Protein AF-A0A7W9W3Q7-F1 (afdb_monomer)

Nearest PDB structures (foldseek):
  8to0-assembly1_Gd  TM=1.959E-01  e=1.442E+00  Mus musculus

Mean predicted aligned error: 6.06 Å

Solvent-accessible surface area (backbone atoms only — not comparable to full-atom values): 21465 Å² total; per-residue (Å²): 128,60,68,38,41,36,41,38,42,32,31,24,19,36,30,32,35,43,35,35,72,85,77,54,42,31,38,33,41,30,30,10,44,33,84,52,38,62,46,90,45,82,94,38,74,56,38,65,65,59,44,43,49,54,52,51,52,50,49,36,71,73,35,67,90,43,54,26,28,38,35,42,30,51,82,55,53,23,28,36,45,40,51,50,49,50,59,76,62,73,45,72,70,52,60,82,45,54,71,31,36,37,34,47,61,52,60,85,39,31,46,54,45,29,46,55,50,51,42,54,46,50,54,52,41,54,27,60,74,68,70,44,81,79,77,98,74,52,71,63,56,54,51,47,55,48,53,69,42,32,70,35,51,43,73,39,26,41,74,41,60,38,85,89,58,47,28,30,26,70,27,15,65,65,84,81,57,79,59,61,41,49,57,50,45,55,51,50,40,62,74,69,62,57,49,70,70,58,48,54,49,43,46,48,49,18,42,50,53,23,48,52,49,49,52,38,60,75,40,30,92,73,68,48,75,68,52,44,56,51,50,53,56,52,49,56,56,45,47,56,54,50,52,51,49,51,57,52,42,49,68,60,51,72,77,54,54,68,71,59,50,53,58,48,46,52,57,42,48,60,55,57,37,56,45,19,32,22,36,31,50,59,66,91,69,84,56,24,42,37,41,32,40,49,54,50,67,71,56,53,52,50,51,72,75,43,75,92,62,72,73,73,68,53,26,41,36,31,42,44,28,61,37,33,16,54,85,60,73,72,90,58,65,86,28,57,32,52,22,37,37,31,33,22,24,33,50,78,54,98,61,47,73,56,57,16,35,26,57,70,70,62,70,43,86,38,30,42,36,21,16,37,42,66,29,41,69,56,31,92,85,35,37,86,54,83,89,46,62,46,81,59,84,87,36,68,45,78,21,58,83,34,74,50,43,78,98

Radius of gyration: 20.48 Å; Cα contacts (8 Å, |Δi|>4): 751; chains: 1; bounding box: 57×46×57 Å

Structure (mmCIF, N/CA/C/O backbone):
data_AF-A0A7W9W3Q7-F1
#
_entry.id   AF-A0A7W9W3Q7-F1
#
loop_
_atom_site.group_PDB
_atom_site.id
_atom_site.type_symbol
_atom_site.label_atom_id
_atom_site.label_alt_id
_atom_site.label_comp_id
_atom_site.label_asym_id
_atom_site.label_entity_id
_atom_site.label_seq_id
_atom_site.pdbx_PDB_ins_code
_atom_site.Cartn_x
_atom_site.Cartn_y
_atom_site.Cartn_z
_atom_site.occupancy
_atom_site.B_iso_or_equiv
_atom_site.auth_seq_id
_atom_site.auth_comp_id
_atom_site.auth_asym_id
_atom_site.auth_atom_id
_atom_site.pdbx_PDB_model_num
ATOM 1 N N . MET A 1 1 ? -4.860 -6.325 -24.735 1.00 63.34 1 MET A N 1
ATOM 2 C CA . MET A 1 1 ? -4.601 -5.217 -23.799 1.00 63.34 1 MET A CA 1
ATOM 3 C C . MET A 1 1 ? -3.109 -4.972 -23.710 1.00 63.34 1 MET A C 1
ATOM 5 O O . MET A 1 1 ? -2.356 -5.867 -23.329 1.00 63.34 1 MET A O 1
ATOM 9 N N . LYS A 1 2 ? -2.660 -3.784 -24.110 1.00 83.56 2 LYS A N 1
ATOM 10 C CA . LYS A 1 2 ? -1.260 -3.385 -23.966 1.00 83.56 2 LYS A CA 1
ATOM 11 C C . LYS A 1 2 ? -1.092 -2.580 -22.674 1.00 83.56 2 LYS A C 1
ATOM 13 O O . LYS A 1 2 ? -1.569 -1.450 -22.589 1.00 83.56 2 LYS A O 1
ATOM 18 N N . ARG A 1 3 ? -0.378 -3.169 -21.707 1.00 89.62 3 ARG A N 1
ATOM 19 C CA . ARG A 1 3 ? -0.014 -2.536 -20.428 1.00 89.62 3 ARG A CA 1
ATOM 20 C C . ARG A 1 3 ? 1.378 -1.916 -20.468 1.00 89.62 3 ARG A C 1
ATOM 22 O O . ARG A 1 3 ? 2.334 -2.558 -20.927 1.00 89.62 3 ARG A O 1
ATOM 29 N N . GLU A 1 4 ? 1.471 -0.705 -19.931 1.00 92.75 4 GLU A N 1
ATOM 30 C CA . GLU A 1 4 ? 2.706 0.002 -19.579 1.00 92.75 4 GLU A CA 1
ATOM 31 C C . GLU A 1 4 ? 2.749 0.233 -18.070 1.00 92.75 4 GLU A C 1
ATOM 33 O O . GLU A 1 4 ? 1.714 0.449 -17.440 1.00 92.75 4 GLU A O 1
ATOM 38 N N . ILE A 1 5 ? 3.951 0.222 -17.497 1.00 96.19 5 ILE A N 1
ATOM 39 C CA . ILE A 1 5 ? 4.158 0.590 -16.095 1.00 96.19 5 ILE A CA 1
ATOM 40 C C . ILE A 1 5 ? 4.951 1.891 -16.044 1.00 96.19 5 ILE A C 1
ATOM 42 O O . ILE A 1 5 ? 5.932 2.062 -16.771 1.00 96.19 5 ILE A O 1
ATOM 46 N N . GLU A 1 6 ? 4.543 2.805 -15.174 1.00 96.56 6 GLU A N 1
ATOM 47 C CA . GLU A 1 6 ? 5.291 4.009 -14.837 1.00 96.56 6 GLU A CA 1
ATOM 48 C C . GLU A 1 6 ? 5.716 3.935 -13.374 1.00 96.56 6 GLU A C 1
ATOM 50 O O . GLU A 1 6 ? 4.878 3.851 -12.485 1.00 96.56 6 GLU A O 1
ATOM 55 N N . VAL A 1 7 ? 7.022 3.941 -13.125 1.00 97.06 7 VAL A N 1
ATOM 56 C CA . VAL A 1 7 ? 7.586 3.852 -11.772 1.00 97.06 7 VAL A CA 1
ATOM 57 C C . VAL A 1 7 ? 8.108 5.229 -11.388 1.00 97.06 7 VAL A C 1
ATOM 59 O O . VAL A 1 7 ? 9.035 5.720 -12.043 1.00 97.06 7 VAL A O 1
ATOM 62 N N . TYR A 1 8 ? 7.522 5.854 -10.367 1.00 96.06 8 TYR A N 1
ATOM 63 C CA . TYR A 1 8 ? 8.016 7.111 -9.805 1.00 96.06 8 TYR A CA 1
ATOM 64 C C . TYR A 1 8 ? 9.235 6.857 -8.917 1.00 96.06 8 TYR A C 1
ATOM 66 O O . TYR A 1 8 ? 9.376 5.800 -8.302 1.00 96.06 8 TYR A O 1
ATOM 74 N N . ASN A 1 9 ? 10.152 7.821 -8.851 1.00 91.06 9 ASN A N 1
ATOM 75 C CA . ASN A 1 9 ? 11.317 7.747 -7.980 1.00 91.06 9 ASN A CA 1
ATOM 76 C C . ASN A 1 9 ? 10.935 8.086 -6.533 1.00 91.06 9 ASN A C 1
ATOM 78 O O . ASN A 1 9 ? 11.336 9.115 -6.003 1.00 91.06 9 ASN A O 1
ATOM 82 N N . ALA A 1 10 ? 10.200 7.191 -5.884 1.00 91.06 10 ALA A N 1
ATOM 83 C CA . ALA A 1 10 ? 9.879 7.272 -4.461 1.00 91.06 10 ALA A CA 1
ATOM 84 C C . ALA A 1 10 ? 11.060 6.863 -3.547 1.00 91.06 10 ALA A C 1
ATOM 86 O O . ALA A 1 10 ? 10.904 6.733 -2.339 1.00 91.06 10 ALA A O 1
ATOM 87 N N . HIS A 1 11 ? 12.272 6.680 -4.097 1.00 88.94 11 HIS A N 1
ATOM 88 C CA . HIS A 1 11 ? 13.433 6.144 -3.377 1.00 88.94 11 HIS A CA 1
ATOM 89 C C . HIS A 1 11 ? 13.094 4.819 -2.665 1.00 88.94 11 HIS A C 1
ATOM 91 O O . HIS A 1 11 ? 12.876 3.826 -3.359 1.00 88.94 11 HIS A O 1
ATOM 97 N N . PHE A 1 12 ? 13.096 4.788 -1.328 1.00 91.88 12 PHE A N 1
ATOM 98 C CA . PHE A 1 12 ? 12.522 3.697 -0.544 1.00 91.88 12 PHE A CA 1
ATOM 99 C C . PHE A 1 12 ? 11.039 4.003 -0.309 1.00 91.88 12 PHE A C 1
ATOM 101 O O . PHE A 1 12 ? 10.724 4.910 0.462 1.00 91.88 12 PHE A O 1
ATOM 108 N N . GLY A 1 13 ? 10.166 3.282 -1.007 1.00 94.88 13 GLY A N 1
ATOM 109 C CA . GLY A 1 13 ? 8.717 3.482 -0.992 1.00 94.88 13 GLY A CA 1
ATOM 110 C C . GLY A 1 13 ? 8.090 3.256 -2.363 1.00 94.88 13 GLY A C 1
ATOM 111 O O . GLY A 1 13 ? 8.786 3.264 -3.383 1.00 94.88 13 GLY A O 1
ATOM 112 N N . ASP A 1 14 ? 6.781 3.030 -2.390 1.00 97.38 14 ASP A N 1
ATOM 113 C CA . ASP A 1 14 ? 6.037 2.669 -3.596 1.00 97.38 14 ASP A CA 1
ATOM 114 C C . ASP A 1 14 ? 5.270 3.858 -4.180 1.00 97.38 14 ASP A C 1
ATOM 116 O O . ASP A 1 14 ? 4.594 4.609 -3.482 1.00 97.38 14 ASP A O 1
ATOM 120 N N . CYS A 1 15 ? 5.370 4.017 -5.501 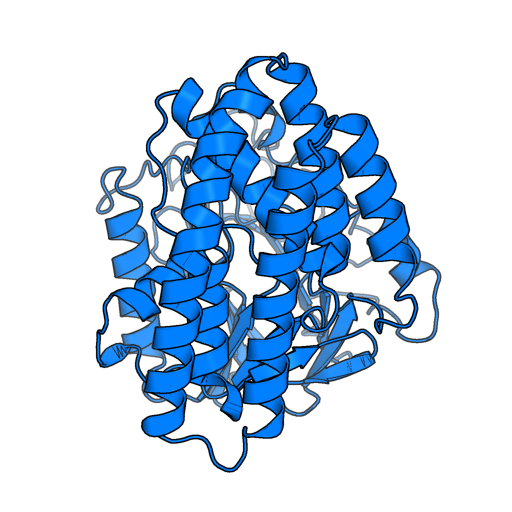1.00 98.12 15 CYS A N 1
ATOM 121 C CA . CYS A 1 15 ? 4.505 4.888 -6.289 1.00 98.12 15 CYS A CA 1
ATOM 122 C C . CYS A 1 15 ? 4.567 4.453 -7.758 1.00 98.12 15 CYS A C 1
ATOM 124 O O . CYS A 1 15 ? 5.534 4.738 -8.481 1.00 98.12 15 CYS A O 1
ATOM 126 N N . ILE A 1 16 ? 3.580 3.668 -8.187 1.00 98.62 16 ILE A N 1
ATOM 127 C CA . ILE A 1 16 ? 3.608 2.994 -9.489 1.00 98.62 16 ILE A CA 1
ATOM 128 C C . ILE A 1 16 ? 2.268 3.177 -10.189 1.00 98.62 16 ILE A C 1
ATOM 130 O O . ILE A 1 16 ? 1.233 2.860 -9.624 1.00 98.62 16 ILE A O 1
ATOM 134 N N . VAL A 1 17 ? 2.266 3.621 -11.446 1.00 98.06 17 VAL A N 1
ATOM 135 C CA . VAL A 1 17 ? 1.042 3.682 -12.254 1.00 98.06 17 VAL A CA 1
ATOM 136 C C . VAL A 1 17 ? 1.044 2.579 -13.302 1.00 98.06 17 VAL A C 1
ATOM 138 O O . VAL A 1 17 ? 1.940 2.505 -14.144 1.00 98.06 17 VAL A O 1
ATOM 141 N N . ILE A 1 18 ? 0.010 1.743 -13.284 1.00 97.25 18 ILE A N 1
ATOM 142 C CA . ILE A 1 18 ? -0.294 0.790 -14.350 1.00 97.25 18 ILE A CA 1
ATOM 143 C C . ILE A 1 18 ? -1.201 1.494 -15.358 1.00 97.25 18 ILE A C 1
ATOM 145 O O . ILE A 1 18 ? -2.277 1.979 -15.006 1.00 97.25 18 ILE A O 1
ATOM 149 N N . ARG A 1 19 ? -0.770 1.555 -16.619 1.00 93.69 19 ARG A N 1
ATOM 150 C CA . ARG A 1 19 ? -1.494 2.231 -17.699 1.00 93.69 19 ARG A CA 1
ATOM 151 C C . ARG A 1 19 ? -2.006 1.229 -18.716 1.00 93.69 19 ARG A C 1
ATOM 153 O O . ARG A 1 19 ? -1.223 0.490 -19.316 1.00 93.69 19 ARG A O 1
ATOM 160 N N . GLU A 1 20 ? -3.308 1.280 -18.964 1.00 86.06 20 GLU A N 1
ATOM 161 C CA . GLU A 1 20 ? -3.942 0.584 -20.082 1.00 86.06 20 GLU A CA 1
ATOM 162 C C . GLU A 1 20 ? -4.014 1.540 -21.275 1.00 86.06 20 GLU A C 1
ATOM 164 O O . GLU A 1 20 ? -4.787 2.501 -21.276 1.00 86.06 20 GLU A O 1
ATOM 169 N N . ILE A 1 21 ? -3.179 1.301 -22.291 1.00 80.06 21 ILE A N 1
ATOM 170 C CA . ILE A 1 21 ? -2.998 2.247 -23.407 1.00 80.06 21 ILE A CA 1
ATOM 171 C C . ILE A 1 21 ? -4.296 2.445 -24.198 1.00 80.06 21 ILE A C 1
ATOM 173 O O . ILE A 1 21 ? -4.603 3.561 -24.613 1.00 80.06 21 ILE A O 1
ATOM 177 N N . GLU A 1 22 ? -5.046 1.366 -24.407 1.00 78.62 22 GLU A N 1
ATOM 178 C CA . GLU A 1 22 ? -6.235 1.349 -25.265 1.00 78.62 22 GLU A CA 1
ATOM 179 C C . GLU A 1 22 ? -7.451 1.987 -24.576 1.00 78.62 22 GLU A C 1
ATOM 181 O O . GLU A 1 22 ? -8.213 2.712 -25.210 1.00 78.62 22 GLU A O 1
ATOM 186 N N . GLU A 1 23 ? -7.606 1.781 -23.266 1.00 76.00 23 GLU A N 1
ATOM 187 C CA . GLU A 1 23 ? -8.810 2.179 -22.523 1.00 76.00 23 GLU A CA 1
ATOM 188 C C . GLU A 1 23 ? -8.670 3.508 -21.772 1.00 76.00 23 GLU A C 1
ATOM 190 O O . GLU A 1 23 ? -9.638 3.992 -21.186 1.00 76.00 23 GLU A O 1
ATOM 195 N N . LYS A 1 24 ? -7.464 4.096 -21.749 1.00 77.62 24 LYS A N 1
ATOM 196 C CA . LYS A 1 24 ? -7.129 5.307 -20.972 1.00 77.62 24 LYS A CA 1
ATOM 197 C C . LYS A 1 24 ? -7.507 5.219 -19.480 1.00 77.62 24 LYS A C 1
ATOM 199 O O . LYS A 1 24 ? -7.632 6.248 -18.815 1.00 77.62 24 LYS A O 1
ATOM 204 N N . SER A 1 25 ? -7.657 4.006 -18.949 1.00 87.06 25 SER A N 1
ATOM 205 C CA . SER A 1 25 ? -7.811 3.733 -17.520 1.00 87.06 25 SER A CA 1
ATOM 206 C C . SER A 1 25 ? -6.446 3.493 -16.892 1.00 87.06 25 SER A C 1
ATOM 208 O O . SER A 1 25 ? -5.632 2.746 -17.444 1.00 87.06 25 SER A O 1
ATOM 210 N N . ASN A 1 26 ? -6.211 4.086 -15.733 1.00 95.19 26 ASN A N 1
ATOM 211 C CA . ASN A 1 26 ? -4.932 4.026 -15.046 1.00 95.19 26 ASN A CA 1
ATOM 212 C C . ASN A 1 26 ? -5.171 3.597 -13.599 1.00 95.19 26 ASN A C 1
ATOM 214 O O . ASN A 1 26 ? -6.172 3.983 -13.001 1.00 95.19 26 ASN A O 1
ATOM 218 N N . LEU A 1 27 ? -4.244 2.827 -13.042 1.00 97.88 27 LEU A N 1
ATOM 219 C CA . LEU A 1 27 ? -4.270 2.405 -11.646 1.00 97.88 27 LEU A CA 1
ATOM 220 C C . LEU A 1 27 ? -2.976 2.862 -10.977 1.00 97.88 27 LEU A C 1
ATOM 222 O O . LEU A 1 27 ? -1.908 2.347 -11.306 1.00 97.88 27 LEU A O 1
ATOM 226 N N . LEU A 1 28 ? -3.069 3.834 -10.072 1.00 98.50 28 LEU A N 1
ATOM 227 C CA . LEU A 1 28 ? -1.995 4.178 -9.148 1.00 98.50 28 LEU A CA 1
ATOM 228 C C . LEU A 1 28 ? -1.975 3.129 -8.034 1.00 98.50 28 LEU A C 1
ATOM 230 O O . LEU A 1 28 ? -2.975 2.939 -7.350 1.00 98.50 28 LEU A O 1
ATOM 234 N N . VAL A 1 29 ? -0.852 2.443 -7.878 1.00 98.69 29 VAL A N 1
ATOM 235 C CA . VAL A 1 29 ? -0.581 1.502 -6.796 1.00 98.69 29 VAL A CA 1
ATOM 236 C C . VAL A 1 29 ? 0.380 2.181 -5.836 1.00 98.69 29 VAL A C 1
ATOM 238 O O . VAL A 1 29 ? 1.546 2.392 -6.187 1.00 98.69 29 VAL A O 1
ATOM 241 N N . ASP A 1 30 ? -0.148 2.504 -4.657 1.00 98.50 30 ASP A N 1
ATOM 242 C CA . ASP A 1 30 ? 0.504 3.235 -3.574 1.00 98.50 30 ASP A CA 1
ATOM 243 C C . ASP A 1 30 ? 1.043 4.623 -3.964 1.00 98.50 30 ASP A C 1
ATOM 245 O O . ASP A 1 30 ? 1.236 4.980 -5.132 1.00 98.50 30 ASP A O 1
ATOM 249 N N . PHE A 1 31 ? 1.277 5.443 -2.947 1.00 97.69 31 PHE A N 1
ATOM 250 C CA . PHE A 1 31 ? 2.123 6.620 -3.043 1.00 97.69 31 PHE A CA 1
ATOM 251 C C . PHE A 1 31 ? 2.679 6.951 -1.658 1.00 97.69 31 PHE A C 1
ATOM 253 O O . PHE A 1 31 ? 2.051 7.651 -0.857 1.00 97.69 31 PHE A O 1
ATOM 260 N N . GLY A 1 32 ? 3.890 6.472 -1.391 1.00 95.19 32 GLY A N 1
ATOM 261 C CA . GLY A 1 32 ? 4.601 6.739 -0.153 1.00 95.19 32 GLY A CA 1
ATOM 262 C C . GLY A 1 32 ? 6.112 6.784 -0.332 1.00 95.19 32 GLY A C 1
ATOM 263 O O . GLY A 1 32 ? 6.679 6.291 -1.305 1.00 95.19 32 GLY A O 1
ATOM 264 N N . ILE A 1 33 ? 6.761 7.455 0.614 1.00 93.19 33 ILE A N 1
ATOM 265 C CA . ILE A 1 33 ? 8.215 7.543 0.716 1.00 93.19 33 ILE A CA 1
ATOM 266 C C . ILE A 1 33 ? 8.550 7.346 2.183 1.00 93.19 33 ILE A C 1
ATOM 268 O O . ILE A 1 33 ? 8.088 8.114 3.031 1.00 93.19 33 ILE A O 1
ATOM 272 N N . HIS A 1 34 ? 9.386 6.356 2.476 1.00 90.19 34 HIS A N 1
ATOM 273 C CA . HIS A 1 34 ? 9.833 6.073 3.830 1.00 90.19 34 HIS A CA 1
ATOM 274 C C . HIS A 1 34 ? 10.470 7.308 4.454 1.00 90.19 34 HIS A C 1
ATOM 276 O O . HIS A 1 34 ? 11.289 7.987 3.826 1.00 90.19 34 HIS A O 1
ATOM 282 N N . TYR A 1 35 ? 10.141 7.577 5.712 1.00 85.00 35 TYR A N 1
ATOM 283 C CA . TYR A 1 35 ? 10.570 8.789 6.387 1.00 85.00 35 TYR A CA 1
ATOM 284 C C . TYR A 1 35 ? 12.084 9.004 6.358 1.00 85.00 35 TYR A C 1
ATOM 286 O O . TYR A 1 35 ? 12.589 10.030 5.909 1.00 85.00 35 TYR A O 1
ATOM 294 N N . ASN A 1 36 ? 12.814 7.971 6.779 1.00 84.31 36 ASN A N 1
ATOM 295 C CA . ASN A 1 36 ? 14.272 7.978 6.849 1.00 84.31 36 ASN A CA 1
ATOM 296 C C . ASN A 1 36 ? 14.941 7.711 5.486 1.00 84.31 36 ASN A C 1
ATOM 298 O O . ASN A 1 36 ? 16.125 7.382 5.441 1.00 84.31 36 ASN A O 1
ATOM 302 N N . SER A 1 37 ? 14.206 7.792 4.374 1.00 87.38 37 SER A N 1
ATOM 303 C CA . SER A 1 37 ? 14.763 7.600 3.033 1.00 87.38 37 SER A CA 1
ATOM 304 C C . SER A 1 37 ? 15.819 8.667 2.728 1.00 87.38 37 SER A C 1
ATOM 306 O O . SER A 1 37 ? 15.586 9.870 2.844 1.00 87.38 37 SER A O 1
ATOM 308 N N . VAL A 1 38 ? 17.012 8.234 2.322 1.00 85.00 38 VAL A N 1
ATOM 309 C CA . VAL A 1 38 ? 18.114 9.131 1.965 1.00 85.00 38 VAL A CA 1
ATOM 310 C C . VAL A 1 38 ? 17.909 9.627 0.534 1.00 85.00 38 VAL A C 1
ATOM 312 O O . VAL A 1 38 ? 18.192 8.924 -0.447 1.00 85.00 38 VAL A O 1
ATOM 315 N N . ILE A 1 39 ? 17.442 10.871 0.412 1.00 82.94 39 ILE A N 1
ATOM 316 C CA . ILE A 1 39 ? 17.220 11.545 -0.872 1.00 82.94 39 ILE A CA 1
ATOM 317 C C . ILE A 1 39 ? 18.516 12.238 -1.318 1.00 82.94 39 ILE A C 1
ATOM 319 O O . ILE A 1 39 ? 18.833 13.342 -0.912 1.00 82.94 39 ILE A O 1
ATOM 323 N N . ASN A 1 40 ? 19.339 11.586 -2.132 1.00 72.94 40 ASN A N 1
ATOM 324 C CA . ASN A 1 40 ? 20.668 12.091 -2.511 1.00 72.94 40 ASN A CA 1
ATOM 325 C C . ASN A 1 40 ? 20.758 12.579 -3.971 1.00 72.94 40 ASN A C 1
ATOM 327 O O . ASN A 1 40 ? 21.792 12.383 -4.611 1.00 72.94 40 ASN A O 1
ATOM 331 N N . TYR A 1 41 ? 19.690 13.189 -4.498 1.00 68.31 41 TYR A N 1
ATOM 332 C CA . TYR A 1 41 ? 19.607 13.667 -5.884 1.00 68.31 41 TYR A CA 1
ATOM 333 C C . TYR A 1 41 ? 19.031 15.090 -5.986 1.00 68.31 41 TYR A C 1
ATOM 335 O O . TYR A 1 41 ? 18.051 15.416 -5.318 1.00 68.31 41 TYR A O 1
ATOM 343 N N . GLU A 1 42 ? 19.624 15.912 -6.854 1.00 62.78 42 GLU A N 1
ATOM 344 C CA . GLU A 1 42 ? 19.145 17.259 -7.199 1.00 62.78 42 GLU A CA 1
ATOM 345 C C . GLU A 1 42 ? 18.097 17.205 -8.321 1.00 62.78 42 GLU A C 1
ATOM 347 O O . GLU A 1 42 ? 18.268 16.418 -9.250 1.00 62.78 42 GLU A O 1
ATOM 352 N N . PRO A 1 43 ? 17.026 18.022 -8.295 1.00 65.38 43 PRO A N 1
ATOM 353 C CA . PRO A 1 43 ? 16.854 19.247 -7.501 1.00 65.38 43 PRO A CA 1
ATOM 354 C C . PRO A 1 43 ? 16.232 19.033 -6.111 1.00 65.38 43 PRO A C 1
ATOM 356 O O . PRO A 1 43 ? 15.851 19.992 -5.449 1.00 65.38 43 PRO A O 1
ATOM 359 N N . HIS A 1 44 ? 16.047 17.785 -5.674 1.00 68.31 44 HIS A N 1
ATOM 360 C CA . HIS A 1 44 ? 15.291 17.494 -4.455 1.00 68.31 44 HIS A CA 1
ATOM 361 C C . HIS A 1 44 ? 16.133 17.593 -3.175 1.00 68.31 44 HIS A C 1
ATOM 363 O O . HIS A 1 44 ? 15.587 17.395 -2.098 1.00 68.31 44 HIS A O 1
ATOM 369 N N . GLY A 1 45 ? 17.435 17.897 -3.265 1.00 58.22 45 GLY A N 1
ATOM 370 C CA . GLY A 1 45 ? 18.248 18.463 -2.180 1.00 58.22 45 GLY A CA 1
ATOM 371 C C . GLY A 1 45 ? 18.166 17.802 -0.796 1.00 58.22 45 GLY A C 1
ATOM 372 O O . GLY A 1 45 ? 18.278 18.506 0.202 1.00 58.22 45 GLY A O 1
ATOM 373 N N . LYS A 1 46 ? 17.969 16.478 -0.695 1.00 67.50 46 LYS A N 1
ATOM 374 C CA . LYS A 1 46 ? 17.706 15.750 0.575 1.00 67.50 46 LYS A CA 1
ATOM 375 C C . LYS A 1 46 ? 16.348 15.991 1.227 1.00 67.50 46 LYS A C 1
ATOM 377 O O . LYS A 1 46 ? 16.110 15.493 2.323 1.00 67.50 46 LYS A O 1
ATOM 382 N N . ASN A 1 47 ? 15.443 16.684 0.554 1.00 81.50 47 ASN A N 1
ATOM 383 C CA . ASN A 1 47 ? 14.124 16.995 1.060 1.00 81.50 47 ASN A CA 1
ATOM 384 C C . ASN A 1 47 ? 13.074 16.015 0.509 1.00 81.50 47 ASN A C 1
ATOM 386 O O . ASN A 1 47 ? 12.648 16.091 -0.647 1.00 81.50 47 ASN A O 1
ATOM 390 N N . ARG A 1 48 ? 12.647 15.095 1.380 1.00 86.94 48 ARG A N 1
ATOM 391 C CA . ARG A 1 48 ? 11.553 14.155 1.119 1.00 86.94 48 ARG A CA 1
ATOM 392 C C . ARG A 1 48 ? 10.254 14.874 0.755 1.00 86.94 48 ARG A C 1
ATOM 394 O O . ARG A 1 48 ? 9.583 14.434 -0.167 1.00 86.94 48 ARG A O 1
ATOM 401 N N . GLU A 1 49 ? 9.912 15.963 1.437 1.00 87.44 49 GLU A N 1
ATOM 402 C CA . GLU A 1 49 ? 8.672 16.709 1.191 1.00 87.44 49 GLU A CA 1
ATOM 403 C C . GLU A 1 49 ? 8.662 17.311 -0.212 1.00 87.44 49 GLU A C 1
ATOM 405 O O . GLU A 1 49 ? 7.692 17.129 -0.933 1.00 87.44 49 GLU A O 1
ATOM 410 N N . VAL A 1 50 ? 9.766 17.922 -0.656 1.00 90.12 50 VAL A N 1
ATOM 411 C CA . VAL A 1 50 ? 9.880 18.468 -2.024 1.00 90.12 50 VAL A CA 1
ATOM 412 C C . VAL A 1 50 ? 9.705 17.373 -3.078 1.00 90.12 50 VAL A C 1
ATOM 414 O O . VAL A 1 50 ? 9.041 17.584 -4.093 1.00 90.12 50 VAL A O 1
ATOM 417 N N . LEU A 1 51 ? 10.289 16.192 -2.859 1.00 91.69 51 LEU A N 1
ATOM 418 C CA . LEU A 1 51 ? 10.091 15.048 -3.750 1.00 91.69 51 LEU A CA 1
ATOM 419 C C . LEU A 1 51 ? 8.630 14.576 -3.753 1.00 91.69 51 LEU A C 1
ATOM 421 O O . LEU A 1 51 ? 8.071 14.388 -4.833 1.00 91.69 51 LEU A O 1
ATOM 425 N N . THR A 1 52 ? 8.007 14.433 -2.580 1.00 93.69 52 THR A N 1
ATOM 426 C CA . THR A 1 52 ? 6.582 14.096 -2.449 1.00 93.69 52 THR A CA 1
ATOM 427 C C . THR A 1 52 ? 5.714 15.106 -3.198 1.00 93.69 52 THR A C 1
ATOM 429 O O . THR A 1 52 ? 4.914 14.699 -4.036 1.00 93.69 52 THR A O 1
ATOM 432 N N . THR A 1 53 ? 5.921 16.409 -2.991 1.00 94.00 53 THR A N 1
ATOM 433 C CA . THR A 1 53 ? 5.199 17.478 -3.692 1.00 94.00 53 THR A CA 1
ATOM 434 C C . THR A 1 53 ? 5.336 17.339 -5.204 1.00 94.00 53 THR A C 1
ATOM 436 O O . THR A 1 53 ? 4.335 17.280 -5.907 1.00 94.00 53 THR A O 1
ATOM 439 N N . HIS A 1 54 ? 6.557 17.202 -5.727 1.00 94.56 54 HIS A N 1
ATOM 440 C CA . HIS A 1 54 ? 6.765 17.108 -7.176 1.00 94.56 54 HIS A CA 1
ATOM 441 C C . HIS A 1 54 ? 6.133 15.849 -7.791 1.00 94.56 54 HIS A C 1
ATOM 443 O O . HIS A 1 54 ? 5.608 15.915 -8.904 1.00 94.56 54 HIS A O 1
ATOM 449 N N . ILE A 1 55 ? 6.168 14.703 -7.094 1.00 96.44 55 ILE A N 1
ATOM 450 C CA . ILE A 1 55 ? 5.465 13.491 -7.544 1.00 96.44 55 ILE A CA 1
ATOM 451 C C . ILE A 1 55 ? 3.954 13.745 -7.553 1.00 96.44 55 ILE A C 1
ATOM 453 O O . ILE A 1 55 ? 3.298 13.443 -8.551 1.00 96.44 55 ILE A O 1
ATOM 457 N N . ALA A 1 56 ? 3.418 14.338 -6.484 1.00 97.44 56 ALA A N 1
ATOM 458 C CA . ALA A 1 56 ? 1.995 14.614 -6.356 1.00 97.44 56 ALA A CA 1
ATOM 459 C C . ALA A 1 56 ? 1.480 15.539 -7.465 1.00 97.44 56 ALA A C 1
ATOM 461 O O . ALA A 1 56 ? 0.497 15.225 -8.143 1.00 97.44 56 ALA A O 1
ATOM 462 N N . GLU A 1 57 ? 2.196 16.633 -7.714 1.00 96.88 57 GLU A N 1
ATOM 463 C CA . GLU A 1 57 ? 1.866 17.597 -8.758 1.00 96.88 57 GLU A CA 1
ATOM 464 C C . GLU A 1 57 ? 1.950 16.991 -10.161 1.00 96.88 57 GLU A C 1
ATOM 466 O O . GLU A 1 57 ? 1.100 17.280 -11.005 1.00 96.88 57 GLU A O 1
ATOM 471 N N . ASP A 1 58 ? 2.935 16.126 -10.434 1.00 97.19 58 ASP A N 1
ATOM 472 C CA . ASP A 1 58 ? 3.017 15.444 -11.728 1.00 97.19 58 ASP A CA 1
ATOM 473 C C . ASP A 1 58 ? 1.861 14.463 -11.941 1.00 97.19 58 ASP A C 1
ATOM 475 O O . ASP A 1 58 ? 1.290 14.441 -13.036 1.00 97.19 58 ASP A O 1
ATOM 479 N N . ILE A 1 59 ? 1.493 13.684 -10.918 1.00 97.38 59 ILE A N 1
ATOM 480 C CA . ILE A 1 59 ? 0.347 12.768 -10.985 1.00 97.38 59 ILE A CA 1
ATOM 481 C C . ILE A 1 59 ? -0.925 13.566 -11.279 1.00 97.38 59 ILE A C 1
ATOM 483 O O . ILE A 1 59 ? -1.596 13.281 -12.274 1.00 97.38 59 ILE A O 1
ATOM 487 N N . ALA A 1 60 ? -1.220 14.599 -10.484 1.00 96.44 60 ALA A N 1
ATOM 488 C CA . ALA A 1 60 ? -2.406 15.428 -10.681 1.00 96.44 60 ALA A CA 1
ATOM 489 C C . ALA A 1 60 ? -2.424 16.059 -12.079 1.00 96.44 60 ALA A C 1
ATOM 491 O O . ALA A 1 60 ? -3.399 15.923 -12.813 1.00 96.44 60 ALA A O 1
ATOM 492 N N . ARG A 1 61 ? -1.311 16.661 -12.513 1.00 95.81 61 ARG A N 1
ATOM 493 C CA . ARG A 1 61 ? -1.202 17.309 -13.827 1.00 95.81 61 ARG A CA 1
ATOM 494 C C . ARG A 1 61 ? -1.412 16.345 -14.996 1.00 95.81 61 ARG A C 1
ATOM 496 O O . ARG A 1 61 ? -1.977 16.744 -16.012 1.00 95.81 61 ARG A O 1
ATOM 503 N N . ARG A 1 62 ? -0.898 15.112 -14.921 1.00 93.38 62 ARG A N 1
ATOM 504 C CA . ARG A 1 62 ? -0.970 14.160 -16.046 1.00 93.38 62 ARG A CA 1
ATOM 505 C C . ARG A 1 62 ? -2.251 13.339 -16.065 1.00 93.38 62 ARG A C 1
ATOM 507 O O . ARG A 1 62 ? -2.636 12.888 -17.144 1.00 93.38 62 ARG A O 1
ATOM 514 N N . TYR A 1 63 ? -2.887 13.139 -14.915 1.00 93.56 63 TYR A N 1
ATOM 515 C CA . TYR A 1 63 ? -4.032 12.242 -14.790 1.00 93.56 63 TYR A CA 1
ATOM 516 C C . TYR A 1 63 ? -5.354 12.928 -14.438 1.00 93.56 63 TYR A C 1
ATOM 518 O O . TYR A 1 63 ? -6.375 12.258 -14.516 1.00 93.56 63 TYR A O 1
ATOM 526 N N . SER A 1 64 ? -5.386 14.240 -14.177 1.00 88.69 64 SER A N 1
ATOM 527 C CA . SER A 1 64 ? -6.625 15.001 -13.910 1.00 88.69 64 SER A CA 1
ATOM 528 C C . SER A 1 64 ? -7.698 14.881 -15.000 1.00 88.69 64 SER A C 1
ATOM 530 O O . SER A 1 64 ? -8.884 15.034 -14.730 1.00 88.69 64 SER A O 1
ATOM 532 N N . HIS A 1 65 ? -7.296 14.618 -16.245 1.00 85.12 65 HIS A N 1
ATOM 533 C CA . HIS A 1 65 ? -8.200 14.480 -17.393 1.00 85.12 65 HIS A CA 1
ATOM 534 C C . HIS A 1 65 ? -8.383 13.026 -17.851 1.00 85.12 65 HIS A C 1
ATOM 536 O O . HIS A 1 65 ? -8.895 12.773 -18.942 1.00 85.12 65 HIS A O 1
ATOM 542 N N . CYS A 1 66 ? -7.909 12.060 -17.064 1.00 86.31 66 CYS A N 1
ATOM 543 C CA . CYS A 1 66 ? -8.009 10.633 -17.352 1.00 86.31 66 CYS A CA 1
ATOM 544 C C . CYS A 1 66 ? -8.676 9.909 -16.183 1.00 86.31 66 CYS A C 1
ATOM 546 O O . CYS A 1 66 ? -8.700 10.396 -15.058 1.00 86.31 66 CYS A O 1
ATOM 548 N N . LYS A 1 67 ? -9.177 8.696 -16.427 1.00 89.38 67 LYS A N 1
ATOM 549 C CA . LYS A 1 67 ? -9.653 7.855 -15.332 1.00 89.38 67 LYS A CA 1
ATOM 550 C C . LYS A 1 67 ? -8.448 7.306 -14.568 1.00 89.38 67 LYS A C 1
ATOM 552 O O . LYS A 1 67 ? -7.707 6.480 -15.113 1.00 89.38 67 LYS A O 1
ATOM 557 N N . LEU A 1 68 ? -8.251 7.773 -13.339 1.00 96.19 68 LEU A N 1
ATOM 558 C CA . LEU A 1 68 ? -7.275 7.235 -12.397 1.00 96.19 68 LEU A CA 1
ATOM 559 C C . LEU A 1 68 ? -8.017 6.545 -11.249 1.00 96.19 68 LEU A C 1
ATOM 561 O O . LEU A 1 68 ? -8.908 7.124 -10.630 1.00 96.19 68 LEU A O 1
ATOM 565 N N . SER A 1 69 ? -7.676 5.291 -10.997 1.00 98.00 69 SER A N 1
ATOM 566 C CA . SER A 1 69 ? -8.037 4.561 -9.785 1.00 98.00 69 SER A CA 1
ATOM 567 C C . SER A 1 69 ? -6.817 4.502 -8.867 1.00 98.00 69 SER A C 1
ATOM 569 O O . SER A 1 69 ? -5.682 4.572 -9.340 1.00 98.00 69 SER A O 1
ATOM 571 N N . LEU A 1 70 ? -7.042 4.344 -7.570 1.00 98.62 70 LEU A N 1
ATOM 572 C CA . LEU A 1 70 ? -6.024 4.163 -6.542 1.00 98.62 70 LEU A CA 1
ATOM 573 C C . LEU A 1 70 ? -6.157 2.763 -5.942 1.00 98.62 70 LEU A C 1
ATOM 575 O O . LEU A 1 70 ? -7.267 2.330 -5.654 1.00 98.62 70 LEU A O 1
ATOM 579 N N . LEU A 1 71 ? -5.047 2.072 -5.718 1.00 98.75 71 LEU A N 1
ATOM 580 C CA . LEU A 1 71 ? -4.965 0.881 -4.882 1.00 98.75 71 LEU A CA 1
ATOM 581 C C . LEU A 1 71 ? -3.928 1.127 -3.793 1.00 98.75 71 LEU A C 1
ATOM 583 O O . LEU A 1 71 ? -2.792 1.483 -4.100 1.00 98.75 71 LEU A O 1
ATOM 587 N N . ILE A 1 72 ? -4.335 0.917 -2.546 1.00 98.25 72 ILE A N 1
ATOM 588 C CA . ILE A 1 72 ? -3.477 0.997 -1.365 1.00 98.25 72 ILE A CA 1
ATOM 589 C C . ILE A 1 72 ? -3.188 -0.431 -0.919 1.00 98.25 72 ILE A C 1
ATOM 591 O O . ILE A 1 72 ? -4.109 -1.153 -0.531 1.00 98.25 72 ILE A O 1
ATOM 595 N N . THR A 1 73 ? -1.931 -0.862 -0.999 1.00 96.81 73 THR A N 1
ATOM 596 C CA . THR A 1 73 ? -1.564 -2.245 -0.683 1.00 96.81 73 THR A CA 1
ATOM 597 C C . THR A 1 73 ? -1.639 -2.518 0.811 1.00 96.81 73 THR A C 1
ATOM 599 O O . THR A 1 73 ? -2.134 -3.572 1.197 1.00 96.81 73 THR A O 1
ATOM 602 N N . HIS A 1 74 ? -1.167 -1.582 1.634 1.00 91.94 74 HIS A N 1
ATOM 603 C CA . HIS A 1 74 ? -1.264 -1.563 3.094 1.00 91.94 74 HIS A CA 1
ATOM 604 C C . HIS A 1 74 ? -0.895 -0.161 3.615 1.00 91.94 74 HIS A C 1
ATOM 606 O O . HIS A 1 74 ? -0.623 0.744 2.830 1.00 91.94 74 HIS A O 1
ATOM 612 N N . PHE A 1 75 ? -0.923 0.048 4.933 1.00 88.38 75 PHE A N 1
ATOM 613 C CA . PHE A 1 75 ? -0.869 1.387 5.537 1.00 88.38 75 PHE A CA 1
ATOM 614 C C . PHE A 1 75 ? 0.518 1.819 6.047 1.00 88.38 75 PHE A C 1
ATOM 616 O O . PHE A 1 75 ? 0.608 2.849 6.723 1.00 88.38 75 PHE A O 1
ATOM 623 N N . HIS A 1 76 ? 1.594 1.075 5.767 1.00 89.50 76 HIS A N 1
ATOM 624 C CA . HIS A 1 76 ? 2.932 1.548 6.127 1.00 89.50 76 HIS A CA 1
ATOM 625 C C . HIS A 1 76 ? 3.247 2.868 5.413 1.00 89.50 76 HIS A C 1
ATOM 627 O O . HIS A 1 76 ? 2.763 3.154 4.314 1.00 89.50 76 HIS A O 1
ATOM 633 N N . GLU A 1 77 ? 4.031 3.717 6.073 1.00 89.25 77 GLU A N 1
ATOM 634 C CA . GLU A 1 77 ? 4.253 5.099 5.647 1.00 89.25 77 GLU A CA 1
ATOM 635 C C . GLU A 1 77 ? 4.786 5.200 4.210 1.00 89.25 77 GLU A C 1
ATOM 637 O O . GLU A 1 77 ? 4.358 6.047 3.427 1.00 89.25 77 GLU A O 1
ATOM 642 N N . ASP A 1 78 ? 5.693 4.307 3.847 1.00 92.19 78 ASP A N 1
ATOM 643 C CA . ASP A 1 78 ? 6.316 4.184 2.537 1.00 92.19 78 ASP A CA 1
ATOM 644 C C . ASP A 1 78 ? 5.370 3.726 1.417 1.00 92.19 78 ASP A C 1
ATOM 646 O O . ASP A 1 78 ? 5.765 3.725 0.252 1.00 92.19 78 ASP A O 1
ATOM 650 N N . HIS A 1 79 ? 4.098 3.485 1.741 1.00 94.94 79 HIS A N 1
ATOM 651 C CA . HIS A 1 79 ? 3.015 3.215 0.794 1.00 94.94 79 HIS A CA 1
ATOM 652 C C . HIS A 1 79 ? 1.943 4.313 0.761 1.00 94.94 79 HIS A C 1
ATOM 654 O O . HIS A 1 79 ? 1.310 4.509 -0.276 1.00 94.94 79 HIS A O 1
ATOM 660 N N . VAL A 1 80 ? 1.735 5.059 1.855 1.00 94.81 80 VAL A N 1
ATOM 661 C CA . VAL A 1 80 ? 0.587 5.989 1.973 1.00 94.81 80 VAL A CA 1
ATOM 662 C C . VAL A 1 80 ? 0.945 7.444 2.252 1.00 94.81 80 VAL A C 1
ATOM 664 O O . VAL A 1 80 ? 0.079 8.315 2.175 1.00 94.81 80 VAL A O 1
ATOM 667 N N . SER A 1 81 ? 2.197 7.765 2.579 1.00 94.00 81 SER A N 1
ATOM 668 C CA . SER A 1 81 ? 2.538 9.112 3.045 1.00 94.00 81 SER A CA 1
ATOM 669 C C . SER A 1 81 ? 2.290 10.221 2.027 1.00 94.00 81 SER A C 1
ATOM 671 O O . SER A 1 81 ? 1.989 11.347 2.418 1.00 94.00 81 SER A O 1
ATOM 673 N N . GLY A 1 82 ? 2.450 9.926 0.737 1.00 95.38 82 GLY A N 1
ATOM 674 C CA . GLY A 1 82 ? 2.184 10.861 -0.349 1.00 95.38 82 GLY A CA 1
ATOM 675 C C . GLY A 1 82 ? 0.688 11.074 -0.580 1.00 95.38 82 GLY A C 1
ATOM 676 O O . GLY A 1 82 ? 0.278 12.189 -0.889 1.00 95.38 82 GLY A O 1
ATOM 677 N N . LEU A 1 83 ? -0.134 10.046 -0.345 1.00 95.19 83 LEU A N 1
ATOM 678 C CA . LEU A 1 83 ? -1.596 10.169 -0.354 1.00 95.19 83 LEU A CA 1
ATOM 679 C C . LEU A 1 83 ? -2.081 11.062 0.789 1.00 95.19 83 LEU A C 1
ATOM 681 O O . LEU A 1 83 ? -2.880 11.965 0.566 1.00 95.19 83 LEU A O 1
ATOM 685 N N . ILE A 1 84 ? -1.548 10.856 1.999 1.00 94.31 84 ILE A N 1
ATOM 686 C CA . ILE A 1 84 ? -1.876 11.699 3.157 1.00 94.31 84 ILE A CA 1
ATOM 687 C C . ILE A 1 84 ? -1.435 13.146 2.906 1.00 94.31 84 ILE A C 1
ATOM 689 O O . ILE A 1 84 ? -2.174 14.066 3.238 1.00 94.31 84 ILE A O 1
ATOM 693 N N . TYR A 1 85 ? -0.276 13.356 2.270 1.00 94.19 85 TYR A N 1
ATOM 694 C CA . TYR A 1 85 ? 0.154 14.687 1.839 1.00 94.19 85 TYR A CA 1
ATOM 695 C C . TYR A 1 85 ? -0.852 15.335 0.876 1.00 94.19 85 TYR A C 1
ATOM 697 O O . TYR A 1 85 ? -1.263 16.465 1.117 1.00 94.19 85 TYR A O 1
ATOM 705 N N . MET A 1 86 ? -1.273 14.625 -0.180 1.00 95.00 86 MET A N 1
ATOM 706 C CA . MET A 1 86 ? -2.272 15.134 -1.131 1.00 95.00 86 MET A CA 1
ATOM 707 C C . MET A 1 86 ? -3.589 15.497 -0.436 1.00 95.00 86 MET A C 1
ATOM 709 O O . MET A 1 86 ? -4.187 16.520 -0.747 1.00 95.00 86 MET A O 1
ATOM 713 N N . TYR A 1 87 ? -4.040 14.663 0.502 1.00 93.50 87 TYR A N 1
ATOM 714 C CA . TYR A 1 87 ? -5.274 14.900 1.246 1.00 93.50 87 TYR A CA 1
ATOM 715 C C . TYR A 1 87 ? -5.158 16.131 2.156 1.00 93.50 87 TYR A C 1
ATOM 717 O O . TYR A 1 87 ? -5.949 17.064 2.044 1.00 93.50 87 TYR A O 1
ATOM 725 N N . LYS A 1 88 ? -4.123 16.178 3.003 1.00 92.12 88 LYS A N 1
ATOM 726 C CA . LYS A 1 88 ? -3.916 17.255 3.984 1.00 92.12 88 LYS A CA 1
ATOM 727 C C . LYS A 1 88 ? -3.507 18.593 3.377 1.00 92.12 88 LYS A C 1
ATOM 729 O O . LYS A 1 88 ? -3.565 19.601 4.071 1.00 92.12 88 LYS A O 1
ATOM 734 N N . SER A 1 89 ? -3.054 18.630 2.124 1.00 92.62 89 SER A N 1
ATOM 735 C CA . SER A 1 89 ? -2.702 19.901 1.489 1.00 92.62 89 SER A CA 1
ATOM 736 C C . SER A 1 89 ? -3.925 20.744 1.119 1.00 92.62 89 SER A C 1
ATOM 738 O O . SER A 1 89 ? -3.734 21.891 0.722 1.00 92.62 89 SER A O 1
ATOM 740 N N . GLU A 1 90 ? -5.139 20.171 1.166 1.00 88.69 90 GLU A N 1
ATOM 741 C CA . GLU A 1 90 ? -6.404 20.812 0.760 1.00 88.69 90 GLU A CA 1
ATOM 742 C C . GLU A 1 90 ? -6.342 21.439 -0.647 1.00 88.69 90 GLU A C 1
ATOM 744 O O . GLU A 1 90 ? -7.062 22.379 -0.996 1.00 88.69 90 GLU A O 1
ATOM 749 N N . ASP A 1 91 ? -5.449 20.917 -1.489 1.00 94.44 91 ASP A N 1
ATOM 750 C CA . ASP A 1 91 ? -5.235 21.449 -2.822 1.00 94.44 91 ASP A CA 1
ATOM 751 C C . ASP A 1 91 ? -6.286 20.856 -3.757 1.00 94.44 91 ASP A C 1
ATOM 753 O O . ASP A 1 91 ? -6.349 19.644 -3.978 1.00 94.44 91 ASP A O 1
ATOM 757 N N . LYS A 1 92 ? -7.092 21.735 -4.357 1.00 93.06 92 LYS A N 1
ATOM 758 C CA . LYS A 1 92 ? -8.181 21.369 -5.273 1.00 93.06 92 LYS A CA 1
ATOM 759 C C . LYS A 1 92 ? -7.728 20.518 -6.459 1.00 93.06 92 LYS A C 1
ATOM 761 O O . LYS A 1 92 ? -8.550 19.848 -7.073 1.00 93.06 92 LYS A O 1
ATOM 766 N N . ARG A 1 93 ? -6.434 20.521 -6.801 1.00 94.06 93 ARG A N 1
ATOM 767 C CA . ARG A 1 93 ? -5.868 19.651 -7.846 1.00 94.06 93 ARG A CA 1
ATOM 768 C C . ARG A 1 93 ? -5.971 18.162 -7.505 1.00 94.06 93 ARG A C 1
ATOM 770 O O . ARG A 1 93 ? -5.943 17.344 -8.423 1.00 94.06 93 ARG A O 1
ATOM 777 N N . TYR A 1 94 ? -6.048 17.813 -6.223 1.00 94.38 94 TYR A N 1
ATOM 778 C CA . TYR A 1 94 ? -6.148 16.430 -5.752 1.00 94.38 94 TYR A CA 1
ATOM 779 C C . TYR A 1 94 ? -7.593 16.012 -5.452 1.00 94.38 94 TYR A C 1
ATOM 781 O O . TYR A 1 94 ? -7.879 14.818 -5.344 1.00 94.38 94 TYR A O 1
ATOM 789 N N . GLU A 1 95 ? -8.509 16.977 -5.361 1.00 89.38 95 GLU A N 1
ATOM 790 C CA . GLU A 1 95 ? -9.930 16.728 -5.147 1.00 89.38 95 GLU A CA 1
ATOM 791 C C . GLU A 1 95 ? -10.496 15.868 -6.287 1.00 89.38 95 GLU A C 1
ATOM 793 O O . GLU A 1 95 ? -10.313 16.173 -7.466 1.00 89.38 95 GLU A O 1
ATOM 798 N N . ASN A 1 96 ? -11.173 14.769 -5.944 1.00 86.94 96 ASN A N 1
ATOM 799 C CA . ASN A 1 96 ? -11.763 13.828 -6.906 1.00 86.94 96 ASN A CA 1
ATOM 800 C C . ASN A 1 96 ? -10.776 13.239 -7.938 1.00 86.94 96 ASN A C 1
ATOM 802 O O . ASN A 1 96 ? -11.196 12.726 -8.977 1.00 86.94 96 ASN A O 1
ATOM 806 N N . LEU A 1 97 ? -9.466 13.267 -7.657 1.00 94.81 97 LEU A N 1
ATOM 807 C CA . LEU A 1 97 ? -8.442 12.714 -8.550 1.00 94.81 97 LEU A CA 1
ATOM 808 C C . LEU A 1 97 ? -8.618 11.202 -8.772 1.00 94.81 97 LEU A C 1
ATOM 810 O O . LEU A 1 97 ? -8.282 10.684 -9.839 1.00 94.81 97 LEU A O 1
ATOM 814 N N . PHE A 1 98 ? -9.151 10.490 -7.776 1.00 96.25 98 PHE A N 1
ATOM 815 C CA . PHE A 1 98 ? -9.345 9.044 -7.817 1.00 96.25 98 PHE A CA 1
ATOM 816 C C . PHE A 1 98 ? -10.815 8.680 -8.020 1.00 96.25 98 PHE A C 1
ATOM 818 O O . PHE A 1 98 ? -11.657 8.900 -7.156 1.00 96.25 98 PHE A O 1
ATOM 825 N N . SER A 1 99 ? -11.107 8.048 -9.155 1.00 94.56 99 SER A N 1
ATOM 826 C CA . SER A 1 99 ? -12.452 7.566 -9.499 1.00 94.56 99 SER A CA 1
ATOM 827 C C . SER A 1 99 ? -12.880 6.317 -8.723 1.00 94.56 99 SER A C 1
ATOM 829 O O . SER A 1 99 ? -14.070 6.066 -8.567 1.00 94.56 99 SER A O 1
ATOM 831 N N . LYS A 1 100 ? -11.911 5.512 -8.279 1.00 97.31 100 LYS A N 1
ATOM 832 C CA . LYS A 1 100 ? -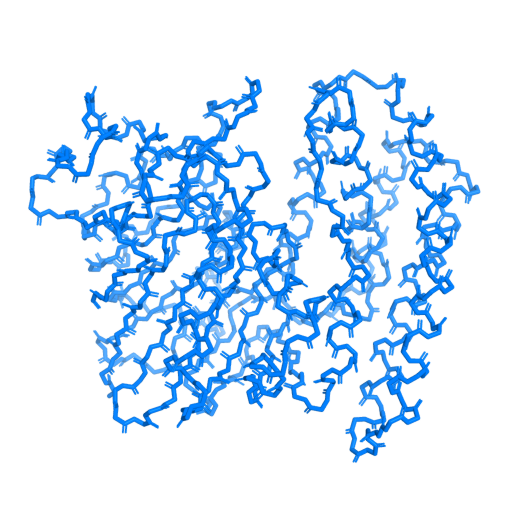12.089 4.329 -7.433 1.00 97.31 100 LYS A CA 1
ATOM 833 C C . LYS A 1 100 ? -10.883 4.212 -6.513 1.00 97.31 100 LYS A C 1
ATOM 835 O O . LYS A 1 100 ? -9.765 4.482 -6.951 1.00 97.31 100 LYS A O 1
ATOM 840 N N . ILE A 1 101 ? -11.103 3.788 -5.277 1.00 98.06 101 ILE A N 1
ATOM 841 C CA . ILE A 1 101 ? -10.074 3.564 -4.263 1.00 98.06 101 ILE A CA 1
ATOM 842 C C . ILE A 1 101 ? -10.222 2.127 -3.770 1.00 98.06 101 ILE A C 1
ATOM 844 O O . ILE A 1 101 ? -11.256 1.755 -3.227 1.00 98.06 101 ILE A O 1
ATOM 848 N N . TYR A 1 102 ? -9.200 1.309 -3.972 1.00 98.44 102 TYR A N 1
ATOM 849 C CA . TYR A 1 102 ? -9.171 -0.086 -3.557 1.00 98.44 102 TYR A CA 1
ATOM 850 C C . TYR A 1 102 ? -8.282 -0.254 -2.331 1.00 98.44 102 TYR A C 1
ATOM 852 O O . TYR A 1 102 ? -7.151 0.234 -2.315 1.00 98.44 102 TYR A O 1
ATOM 860 N N . ILE A 1 103 ? -8.775 -0.964 -1.320 1.00 96.94 103 ILE A N 1
ATOM 861 C CA . ILE A 1 103 ? -8.026 -1.248 -0.094 1.00 96.94 103 ILE A CA 1
ATOM 862 C C . ILE A 1 103 ? -8.462 -2.584 0.510 1.00 96.94 103 ILE A C 1
ATOM 864 O O . ILE A 1 103 ? -9.554 -3.065 0.227 1.00 96.94 103 ILE A O 1
ATOM 868 N N . ALA A 1 104 ? -7.623 -3.200 1.337 1.00 94.50 104 ALA A N 1
ATOM 869 C CA . ALA A 1 104 ? -7.928 -4.472 1.973 1.00 94.50 104 ALA A CA 1
ATOM 870 C C . ALA A 1 104 ? -9.195 -4.410 2.840 1.00 94.50 104 ALA A C 1
ATOM 872 O O . ALA A 1 104 ? -9.450 -3.426 3.541 1.00 94.50 104 ALA A O 1
ATOM 873 N N . ASN A 1 105 ? -9.973 -5.490 2.825 1.00 90.44 105 ASN A N 1
ATOM 874 C CA . ASN A 1 105 ? -11.128 -5.656 3.700 1.00 90.44 105 ASN A CA 1
ATOM 875 C C . ASN A 1 105 ? -10.692 -6.072 5.118 1.00 90.44 105 ASN A C 1
ATOM 877 O O . ASN A 1 105 ? -10.644 -7.259 5.428 1.00 90.44 105 ASN A O 1
ATOM 881 N N . MET A 1 106 ? -10.339 -5.096 5.959 1.00 88.75 106 MET A N 1
ATOM 882 C CA . MET A 1 106 ? -9.932 -5.324 7.361 1.00 88.75 106 MET A CA 1
ATOM 883 C C . MET A 1 106 ? -10.684 -4.450 8.379 1.00 88.75 106 MET A C 1
ATOM 885 O O . MET A 1 106 ? -10.453 -4.528 9.584 1.00 88.75 106 MET A O 1
ATOM 889 N N . TRP A 1 107 ? -11.578 -3.585 7.896 1.00 89.44 107 TRP A N 1
ATOM 890 C CA . TRP A 1 107 ? -12.186 -2.481 8.655 1.00 89.44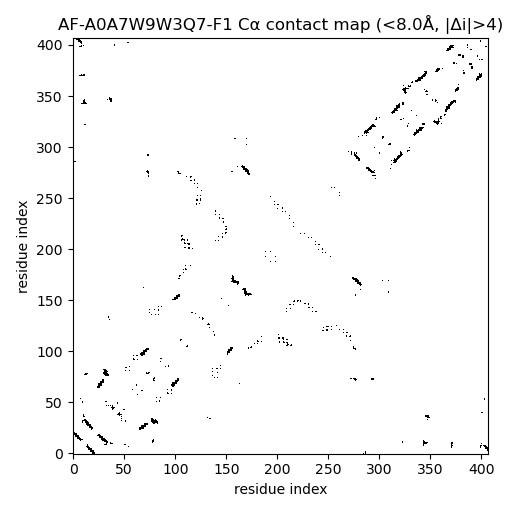 107 TRP A CA 1
ATOM 891 C C . TRP A 1 107 ? -13.299 -2.907 9.617 1.00 89.44 107 TRP A C 1
ATOM 893 O O . TRP A 1 107 ? -13.906 -2.075 10.281 1.00 89.44 107 TRP A O 1
ATOM 903 N N . ASN A 1 108 ? -13.564 -4.206 9.699 1.00 87.75 108 ASN A N 1
ATOM 904 C CA . ASN A 1 108 ? -14.466 -4.842 10.654 1.00 87.75 108 ASN A CA 1
ATOM 905 C C . ASN A 1 108 ? -13.703 -5.598 11.764 1.00 87.75 108 ASN A C 1
ATOM 907 O O . ASN A 1 108 ? -14.341 -6.193 12.637 1.00 87.75 108 ASN A O 1
ATOM 911 N N . ASN A 1 109 ? -12.364 -5.581 11.747 1.00 90.31 109 ASN A N 1
ATOM 912 C CA . ASN A 1 109 ? -11.518 -6.288 12.700 1.00 90.31 109 ASN A CA 1
ATOM 913 C C . ASN A 1 109 ? -10.794 -5.302 13.640 1.00 90.31 109 ASN A C 1
ATOM 915 O O . ASN A 1 109 ? -9.693 -4.830 13.335 1.00 90.31 109 ASN A O 1
ATOM 919 N N . PRO A 1 110 ? -11.355 -5.005 14.829 1.00 93.12 110 PRO A N 1
ATOM 920 C CA . PRO A 1 110 ? -10.753 -4.044 15.751 1.00 93.12 110 PRO A CA 1
ATOM 921 C C . PRO A 1 110 ? -9.398 -4.504 16.298 1.00 93.12 110 PRO A C 1
ATOM 923 O O . PRO A 1 110 ? -8.593 -3.664 16.688 1.00 93.12 110 PRO A O 1
ATOM 926 N N . PHE A 1 111 ? -9.110 -5.807 16.324 1.00 91.81 111 PHE A N 1
ATOM 927 C CA . PHE A 1 111 ? -7.801 -6.299 16.756 1.00 91.81 111 PHE A CA 1
ATOM 928 C C . PHE A 1 111 ? -6.731 -6.052 15.698 1.00 91.81 111 PHE A C 1
ATOM 930 O O . PHE A 1 111 ? -5.599 -5.731 16.050 1.00 91.81 111 PHE A O 1
ATOM 937 N N . ALA A 1 112 ? -7.093 -6.121 14.414 1.00 89.56 112 ALA A N 1
ATOM 938 C CA . ALA A 1 112 ? -6.186 -5.733 13.347 1.00 89.56 112 ALA A CA 1
ATOM 939 C C . ALA A 1 112 ? -5.829 -4.248 13.424 1.00 89.56 112 ALA A C 1
ATOM 941 O O . ALA A 1 112 ? -4.652 -3.901 13.460 1.00 89.56 112 ALA A O 1
ATOM 942 N N . ILE A 1 113 ? -6.836 -3.387 13.587 1.00 93.06 113 ILE A N 1
ATOM 943 C CA . ILE A 1 113 ? -6.632 -1.945 13.763 1.00 93.06 113 ILE A CA 1
ATOM 944 C C . ILE A 1 113 ? -5.809 -1.634 15.029 1.00 93.06 113 ILE A C 1
ATOM 946 O O . ILE A 1 113 ? -4.910 -0.792 14.993 1.00 93.06 113 ILE A O 1
ATOM 950 N N . ALA A 1 114 ? -6.047 -2.345 16.137 1.00 94.06 114 ALA A N 1
ATOM 951 C CA . ALA A 1 114 ? -5.278 -2.179 17.373 1.00 94.06 114 ALA A CA 1
ATOM 952 C C . ALA A 1 114 ? -3.792 -2.496 17.182 1.00 94.06 114 ALA A C 1
ATOM 954 O O . ALA A 1 114 ? -2.929 -1.787 17.702 1.00 94.06 114 ALA A O 1
ATOM 955 N N . MET A 1 115 ? -3.492 -3.545 16.420 1.00 90.62 115 MET A N 1
ATOM 956 C CA . MET A 1 115 ? -2.130 -3.941 16.077 1.00 90.62 115 MET A CA 1
ATOM 957 C C . MET A 1 115 ? -1.441 -2.908 15.184 1.00 90.62 115 MET A C 1
ATOM 959 O O . MET A 1 115 ? -0.288 -2.560 15.435 1.00 90.62 115 MET A O 1
ATOM 963 N N . SER A 1 116 ? -2.159 -2.355 14.205 1.00 90.31 116 SER A N 1
ATOM 964 C CA . SER A 1 116 ? -1.682 -1.255 13.360 1.00 90.31 116 SER A CA 1
ATOM 965 C C . SER A 1 116 ? -1.344 -0.001 14.174 1.00 90.31 116 SER A C 1
ATOM 967 O O . SER A 1 116 ? -0.283 0.598 13.996 1.00 90.31 116 SER A O 1
ATOM 969 N N . PHE A 1 117 ? -2.196 0.374 15.135 1.00 93.06 117 PHE A N 1
ATOM 970 C CA . PHE A 1 117 ? -1.888 1.469 16.057 1.00 93.06 117 PHE A CA 1
ATOM 971 C C . PHE A 1 117 ? -0.687 1.154 16.948 1.00 93.06 117 PHE A C 1
ATOM 973 O O . PHE A 1 117 ? 0.164 2.020 17.138 1.00 93.06 117 PHE A O 1
ATOM 980 N N . LEU A 1 118 ? -0.597 -0.062 17.494 1.00 91.88 118 LEU A N 1
ATOM 981 C CA . LEU A 1 118 ? 0.513 -0.452 18.359 1.00 91.88 118 LEU A CA 1
ATOM 982 C C . LEU A 1 118 ? 1.858 -0.374 17.625 1.00 91.88 118 LEU A C 1
ATOM 984 O O . LEU A 1 118 ? 2.815 0.158 18.186 1.00 91.88 118 LEU A O 1
ATOM 988 N N . GLU A 1 119 ? 1.915 -0.822 16.371 1.00 89.00 119 GLU A N 1
ATOM 989 C CA . GLU A 1 119 ? 3.093 -0.666 15.514 1.00 89.00 119 GLU A CA 1
ATOM 990 C C . GLU A 1 119 ? 3.479 0.813 15.351 1.00 89.00 119 GLU A C 1
ATOM 992 O O . GLU A 1 119 ? 4.608 1.194 15.669 1.00 89.00 119 GLU A O 1
ATOM 997 N N . GLN A 1 120 ? 2.528 1.678 14.975 1.00 88.56 120 GLN A N 1
ATOM 998 C CA . GLN A 1 120 ? 2.773 3.121 14.848 1.00 88.56 120 GLN A CA 1
ATOM 999 C C . GLN A 1 120 ? 3.265 3.760 16.158 1.00 88.56 120 GLN A C 1
ATOM 1001 O O . GLN A 1 120 ? 4.096 4.672 16.135 1.00 88.56 120 GLN A O 1
ATOM 1006 N N . LEU A 1 121 ? 2.766 3.305 17.312 1.00 89.75 121 LEU A N 1
ATOM 1007 C CA . LEU A 1 121 ? 3.196 3.793 18.625 1.00 89.75 121 LEU A CA 1
ATOM 1008 C C . LEU A 1 121 ? 4.645 3.401 18.938 1.00 89.75 121 LEU A C 1
ATOM 1010 O O . LEU A 1 121 ? 5.372 4.215 19.512 1.00 89.75 121 LEU A O 1
ATOM 1014 N N . ILE A 1 122 ? 5.071 2.190 18.568 1.00 86.75 122 ILE A N 1
ATOM 1015 C CA . ILE A 1 122 ? 6.453 1.732 18.775 1.00 86.75 122 ILE A CA 1
ATOM 1016 C C . ILE A 1 122 ? 7.399 2.458 17.820 1.00 86.75 122 ILE A C 1
ATOM 1018 O O . ILE A 1 122 ? 8.403 3.004 18.274 1.00 86.75 122 ILE A O 1
ATOM 1022 N N . LEU A 1 123 ? 7.048 2.562 16.535 1.00 81.62 123 LEU A N 1
ATOM 1023 C CA . LEU A 1 123 ? 7.833 3.322 15.557 1.00 81.62 123 LEU A CA 1
ATOM 1024 C C . LEU A 1 123 ? 7.995 4.784 15.995 1.00 81.62 123 LEU A C 1
ATOM 1026 O O . LEU A 1 123 ? 9.091 5.344 15.949 1.00 81.62 123 LEU A O 1
ATOM 1030 N N . SER A 1 124 ? 6.932 5.397 16.531 1.00 81.31 124 SER A N 1
ATOM 1031 C CA . SER A 1 124 ? 7.026 6.740 17.110 1.00 81.31 124 SER A CA 1
ATOM 1032 C C . SER A 1 124 ? 7.980 6.812 18.306 1.00 81.31 124 SER A C 1
ATOM 1034 O O . SER A 1 124 ? 8.574 7.871 18.526 1.00 81.31 124 SER A O 1
ATOM 1036 N N . HIS A 1 125 ? 8.083 5.759 19.117 1.00 82.12 125 HIS A N 1
ATOM 1037 C CA . HIS A 1 125 ? 9.007 5.713 20.247 1.00 82.12 125 HIS A CA 1
ATOM 1038 C C . HIS A 1 125 ? 10.460 5.596 19.772 1.00 82.12 125 HIS A C 1
ATOM 1040 O O . HIS A 1 125 ? 11.308 6.360 20.236 1.00 82.12 125 HIS A O 1
ATOM 1046 N N . GLU A 1 126 ? 10.736 4.714 18.808 1.00 75.56 126 GLU A N 1
ATOM 1047 C CA . GLU A 1 126 ? 12.072 4.547 18.225 1.00 75.56 126 GLU A CA 1
ATOM 1048 C C . GLU A 1 126 ? 12.567 5.833 17.549 1.00 75.56 126 GLU A C 1
ATOM 1050 O O . GLU A 1 126 ? 13.701 6.249 17.791 1.00 75.56 126 GLU A O 1
ATOM 1055 N N . CYS A 1 127 ? 11.712 6.532 16.790 1.00 72.25 127 CYS A N 1
ATOM 1056 C CA . CYS A 1 127 ? 12.078 7.821 16.192 1.00 72.25 127 CYS A CA 1
ATOM 1057 C C . CYS A 1 127 ? 12.425 8.875 17.255 1.00 72.25 127 CYS A C 1
ATOM 1059 O O . CYS A 1 127 ? 13.456 9.542 17.142 1.00 72.25 127 CYS A O 1
ATOM 1061 N N . LYS A 1 128 ? 11.621 8.983 18.328 1.00 72.50 128 LYS A N 1
ATOM 1062 C CA . LYS A 1 128 ? 11.891 9.909 19.446 1.00 72.50 128 LYS A CA 1
ATOM 1063 C C . LYS A 1 128 ? 13.234 9.609 20.121 1.00 72.50 128 LYS A C 1
ATOM 1065 O O . LYS A 1 128 ? 14.016 10.535 20.336 1.00 72.50 128 LYS A O 1
ATOM 1070 N N . ASN A 1 129 ? 13.524 8.342 20.420 1.00 66.94 129 ASN A N 1
ATOM 1071 C CA . ASN A 1 129 ? 14.788 7.946 21.055 1.00 66.94 129 ASN A CA 1
ATOM 1072 C C . ASN A 1 129 ? 15.993 8.167 20.131 1.00 66.94 129 ASN A C 1
ATOM 1074 O O . ASN A 1 129 ? 17.030 8.660 20.574 1.00 66.94 129 ASN A O 1
ATOM 1078 N N . GLY A 1 130 ? 15.840 7.869 18.839 1.00 57.09 130 GLY A N 1
ATOM 1079 C CA . GLY A 1 130 ? 16.874 8.075 17.827 1.00 57.09 130 GLY A CA 1
ATOM 1080 C C . GLY A 1 130 ? 17.117 9.540 17.457 1.00 57.09 130 GLY A C 1
ATOM 1081 O O . GLY A 1 130 ? 17.991 9.807 16.633 1.00 57.09 130 GLY A O 1
ATOM 1082 N N . LYS A 1 131 ? 16.348 10.489 18.022 1.00 58.75 131 LYS A N 1
ATOM 1083 C CA . LYS A 1 131 ? 16.275 11.897 17.576 1.00 58.75 131 LYS A CA 1
ATOM 1084 C C . LYS A 1 131 ? 16.051 12.018 16.065 1.00 58.75 131 LYS A C 1
ATOM 1086 O O . LYS A 1 131 ? 16.478 12.989 15.440 1.00 58.75 131 LYS A O 1
ATOM 1091 N N . LEU A 1 132 ? 15.414 11.008 15.482 1.00 53.78 132 LEU A N 1
ATOM 1092 C CA . LEU A 1 132 ? 15.018 11.032 14.091 1.00 53.78 132 LEU A CA 1
ATOM 1093 C C . LEU A 1 132 ? 13.759 11.891 14.018 1.00 53.78 132 LEU A C 1
ATOM 1095 O O . LEU A 1 132 ? 12.906 11.804 14.910 1.00 53.78 132 LEU A O 1
ATOM 1099 N N . PRO A 1 133 ? 13.638 12.753 13.001 1.00 51.53 133 PRO A N 1
ATOM 1100 C CA . PRO A 1 133 ? 12.420 13.523 12.858 1.00 51.53 133 PRO A CA 1
ATOM 1101 C C . PRO A 1 133 ? 11.254 12.541 12.541 1.00 51.53 133 PRO A C 1
ATOM 1103 O O . PRO A 1 133 ? 11.474 11.336 12.376 1.00 51.53 133 PRO A O 1
ATOM 1106 N N . ARG A 1 134 ? 9.992 12.978 12.583 1.00 61.09 134 ARG A N 1
ATOM 1107 C CA . ARG A 1 134 ? 8.819 12.098 12.382 1.00 61.09 134 ARG A CA 1
ATOM 1108 C C . ARG A 1 134 ? 7.936 12.634 11.254 1.00 61.09 134 ARG A C 1
ATOM 1110 O O . ARG A 1 134 ? 7.996 13.822 10.948 1.00 61.09 134 ARG A O 1
ATOM 1117 N N . THR A 1 135 ? 7.097 11.779 10.666 1.00 60.38 135 THR A N 1
ATOM 1118 C CA . THR A 1 135 ? 5.868 12.245 10.014 1.00 60.38 135 THR A CA 1
ATOM 1119 C C . THR A 1 135 ? 4.789 12.562 11.041 1.00 60.38 135 THR A C 1
ATOM 1121 O O . THR A 1 135 ? 4.603 11.827 12.014 1.00 60.38 135 THR A O 1
ATOM 1124 N N . ASP A 1 136 ? 4.010 13.601 10.761 1.00 65.06 136 ASP A N 1
ATOM 1125 C CA . ASP A 1 136 ? 2.745 13.891 11.448 1.00 65.06 136 ASP A CA 1
ATOM 1126 C C . ASP A 1 136 ? 1.580 13.041 10.900 1.00 65.06 136 ASP A C 1
ATOM 1128 O O . ASP A 1 136 ? 0.409 13.356 11.109 1.00 65.06 136 ASP A O 1
ATOM 1132 N N . ASN A 1 137 ? 1.899 11.957 10.182 1.00 76.38 137 ASN A N 1
ATOM 1133 C CA . ASN A 1 137 ? 0.930 11.064 9.568 1.00 76.38 137 ASN A CA 1
ATOM 1134 C C . ASN A 1 137 ? 0.604 9.906 10.522 1.00 76.38 137 ASN A C 1
ATOM 1136 O O . ASN A 1 137 ? 1.484 9.288 11.128 1.00 76.38 137 ASN A O 1
ATOM 1140 N N . SER A 1 138 ? -0.676 9.589 10.635 1.00 86.75 138 SER A N 1
ATOM 1141 C CA . SER A 1 138 ? -1.240 8.551 11.488 1.00 86.75 138 SER A CA 1
ATOM 1142 C C . SER A 1 138 ? -2.216 7.681 10.701 1.00 86.75 138 SER A C 1
ATOM 1144 O O . SER A 1 138 ? -2.707 8.069 9.641 1.00 86.75 138 SER A O 1
ATOM 1146 N N . LEU A 1 139 ? -2.546 6.502 11.239 1.00 91.69 139 LEU A N 1
ATOM 1147 C CA . LEU A 1 139 ? -3.608 5.667 10.671 1.00 91.69 139 LEU A CA 1
ATOM 1148 C C . LEU A 1 139 ? -4.947 6.420 10.608 1.00 91.69 139 LEU A C 1
ATOM 1150 O O . LEU A 1 139 ? -5.725 6.184 9.691 1.00 91.69 139 LEU A O 1
ATOM 1154 N N . LEU A 1 140 ? -5.197 7.350 11.537 1.00 95.06 140 LEU A N 1
ATOM 1155 C CA . LEU A 1 140 ? -6.411 8.165 11.527 1.00 95.06 140 LEU A CA 1
ATOM 1156 C C . LEU A 1 140 ? -6.502 9.053 10.284 1.00 95.06 140 LEU A C 1
ATOM 1158 O O . LEU A 1 140 ? -7.591 9.182 9.747 1.00 95.06 140 LEU A O 1
ATOM 1162 N N . ASP A 1 141 ? -5.386 9.574 9.773 1.00 94.50 141 ASP A N 1
ATOM 1163 C CA . ASP A 1 141 ? -5.398 10.393 8.552 1.00 94.50 141 ASP A CA 1
ATOM 1164 C C . ASP A 1 141 ? -5.788 9.567 7.320 1.00 94.50 141 ASP A C 1
ATOM 1166 O O . ASP A 1 141 ? -6.507 10.034 6.439 1.00 94.50 141 ASP A O 1
ATOM 1170 N N . LEU A 1 142 ? -5.343 8.307 7.268 1.00 94.25 142 LEU A N 1
ATOM 1171 C CA . LEU A 1 142 ? -5.767 7.377 6.225 1.00 94.25 142 LEU A CA 1
ATOM 1172 C C . LEU A 1 142 ? -7.250 7.009 6.379 1.00 94.25 142 LEU A C 1
ATOM 1174 O O . LEU A 1 142 ? -7.974 6.977 5.388 1.00 94.25 142 LEU A O 1
ATOM 1178 N N . VAL A 1 143 ? -7.711 6.740 7.605 1.00 96.06 143 VAL A N 1
ATOM 1179 C CA . VAL A 1 143 ? -9.127 6.443 7.888 1.00 96.06 143 VAL A CA 1
ATOM 1180 C C . VAL A 1 143 ? -10.011 7.616 7.480 1.00 96.06 143 VAL A C 1
ATOM 1182 O O . VAL A 1 143 ? -11.039 7.403 6.843 1.00 96.06 143 VAL A O 1
ATOM 1185 N N . GLU A 1 144 ? -9.601 8.838 7.805 1.00 96.31 144 GLU A N 1
ATOM 1186 C CA . GLU A 1 144 ? -10.291 10.061 7.416 1.00 96.31 144 GLU A CA 1
ATOM 1187 C C . GLU A 1 144 ? -10.381 10.177 5.892 1.00 96.31 144 GLU A C 1
ATOM 1189 O O . GLU A 1 144 ? -11.486 10.249 5.359 1.00 96.31 144 GLU A O 1
ATOM 1194 N N . PHE A 1 145 ? -9.249 10.068 5.184 1.00 95.12 145 PHE A N 1
ATOM 1195 C CA . PHE A 1 145 ? -9.212 10.076 3.719 1.00 95.12 145 PHE A CA 1
ATOM 1196 C C . PHE A 1 145 ? -10.178 9.048 3.106 1.00 95.12 145 PHE A C 1
ATOM 1198 O O . PHE A 1 145 ? -10.935 9.373 2.190 1.00 95.12 145 PHE A O 1
ATOM 1205 N N . LEU A 1 146 ? -10.186 7.812 3.616 1.00 95.50 146 LEU A N 1
ATOM 1206 C CA . LEU A 1 146 ? -11.066 6.750 3.121 1.00 95.50 146 LEU A CA 1
ATOM 1207 C C . LEU A 1 146 ? -12.541 7.042 3.409 1.00 95.50 146 LEU A C 1
ATOM 1209 O O . LEU A 1 146 ? -13.379 6.843 2.532 1.00 95.50 146 LEU A O 1
ATOM 1213 N N . CYS A 1 147 ? -12.867 7.515 4.613 1.00 95.50 147 CYS A N 1
ATOM 1214 C CA . CYS A 1 147 ? -14.244 7.803 5.012 1.00 95.50 147 CYS A CA 1
ATOM 1215 C C . CYS A 1 147 ? -14.807 9.024 4.274 1.00 95.50 147 CYS A C 1
ATOM 1217 O O . CYS A 1 147 ? -15.976 9.010 3.894 1.00 95.50 147 CYS A O 1
ATOM 1219 N N . VAL A 1 148 ? -13.979 10.040 4.006 1.00 93.56 148 VAL A N 1
ATOM 1220 C CA . VAL A 1 148 ? -14.358 11.197 3.179 1.00 93.56 148 VAL A CA 1
ATOM 1221 C C . VAL A 1 148 ? -14.616 10.800 1.724 1.00 93.56 148 VAL A C 1
ATOM 1223 O O . VAL A 1 148 ? -15.471 11.372 1.055 1.00 93.56 148 VAL A O 1
ATOM 1226 N N . ASN A 1 149 ? -13.933 9.761 1.240 1.00 93.38 149 ASN A N 1
ATOM 1227 C CA . ASN A 1 149 ? -14.062 9.263 -0.128 1.00 93.38 149 ASN A CA 1
ATOM 1228 C C . ASN A 1 149 ? -14.865 7.953 -0.227 1.00 93.38 149 ASN A C 1
ATOM 1230 O O . ASN A 1 149 ? -14.737 7.230 -1.219 1.00 93.38 149 ASN A O 1
ATOM 1234 N N . ILE A 1 150 ? -15.690 7.623 0.773 1.00 94.69 150 ILE A N 1
ATOM 1235 C CA . ILE A 1 150 ? -16.265 6.276 0.932 1.00 94.69 150 ILE A CA 1
ATOM 1236 C C . ILE A 1 150 ? -17.086 5.807 -0.276 1.00 94.69 150 ILE A C 1
ATOM 1238 O O . ILE A 1 150 ? -17.079 4.620 -0.610 1.00 94.69 150 ILE A O 1
ATOM 1242 N N . SER A 1 151 ? -17.737 6.727 -0.992 1.00 93.12 151 SER A N 1
ATOM 1243 C CA . SER A 1 151 ? -18.496 6.416 -2.209 1.00 93.12 151 SER A CA 1
ATOM 1244 C C . SER A 1 151 ? -17.630 5.743 -3.277 1.00 93.12 151 SER A C 1
ATOM 1246 O O . SER A 1 151 ? -18.108 4.839 -3.966 1.00 93.12 151 SER A O 1
ATOM 1248 N N . ASN A 1 152 ? -16.342 6.098 -3.332 1.00 94.81 152 ASN A N 1
ATOM 1249 C CA . ASN A 1 152 ? -15.354 5.571 -4.272 1.00 94.81 152 ASN A CA 1
ATOM 1250 C C . ASN A 1 152 ? -14.552 4.387 -3.704 1.00 94.81 152 ASN A C 1
ATOM 1252 O O . ASN A 1 152 ? -13.754 3.799 -4.435 1.00 94.81 152 ASN A O 1
ATOM 1256 N N . VAL A 1 153 ? -14.728 4.033 -2.426 1.00 96.12 153 VAL A N 1
ATOM 1257 C CA . VAL A 1 153 ? -13.965 2.962 -1.774 1.00 96.12 153 VAL A CA 1
ATOM 1258 C C . VAL A 1 153 ? -14.561 1.586 -2.090 1.00 96.12 153 VAL A C 1
ATOM 1260 O O . VAL A 1 153 ? -15.776 1.356 -2.056 1.00 96.12 153 VAL A O 1
ATOM 1263 N N . HIS A 1 154 ? -13.667 0.649 -2.386 1.00 96.75 154 HIS A N 1
ATOM 1264 C CA . HIS A 1 154 ? -13.940 -0.751 -2.660 1.00 96.75 154 HIS A CA 1
ATOM 1265 C C . HIS A 1 154 ? -12.994 -1.613 -1.822 1.00 96.75 154 HIS A C 1
ATOM 1267 O O . HIS A 1 154 ? -11.771 -1.507 -1.934 1.00 96.75 154 HIS A O 1
ATOM 1273 N N . LEU A 1 155 ? -13.572 -2.462 -0.977 1.00 95.56 155 LEU A N 1
ATOM 1274 C CA . LEU A 1 155 ? -12.811 -3.379 -0.139 1.00 95.56 155 LEU A CA 1
ATOM 1275 C C . LEU A 1 155 ? -12.424 -4.616 -0.951 1.00 95.56 155 LEU A C 1
ATOM 1277 O O . LEU A 1 155 ? -13.237 -5.086 -1.740 1.00 95.56 155 LEU A O 1
ATOM 1281 N N . LEU A 1 156 ? -11.187 -5.086 -0.777 1.00 96.62 156 LEU A N 1
ATOM 1282 C CA . LEU A 1 156 ? -10.619 -6.219 -1.500 1.00 96.62 156 LEU A CA 1
ATOM 1283 C C . LEU A 1 156 ? -10.238 -7.375 -0.563 1.00 96.62 156 LEU A C 1
ATOM 1285 O O . LEU A 1 156 ? -9.547 -7.197 0.445 1.00 96.62 156 LEU A O 1
ATOM 1289 N N . SER A 1 157 ? -10.621 -8.577 -0.974 1.00 95.38 157 SER A N 1
ATOM 1290 C CA . SER A 1 157 ? -10.217 -9.878 -0.443 1.00 95.38 157 SER A CA 1
ATOM 1291 C C . SER A 1 157 ? -9.971 -10.873 -1.583 1.00 95.38 157 SER A C 1
ATOM 1293 O O . SER A 1 157 ? -10.344 -10.653 -2.736 1.00 95.38 157 SER A O 1
ATOM 1295 N N . ARG A 1 158 ? -9.346 -12.008 -1.268 1.00 95.31 158 ARG A N 1
ATOM 1296 C CA . ARG A 1 158 ? -8.976 -13.069 -2.207 1.00 95.31 158 ARG A CA 1
ATOM 1297 C C . ARG A 1 158 ? -10.177 -13.482 -3.057 1.00 95.31 158 ARG A C 1
ATOM 1299 O O . ARG A 1 158 ? -11.254 -13.785 -2.543 1.00 95.31 158 ARG A O 1
ATOM 1306 N N . GLY A 1 159 ? -9.966 -13.516 -4.367 1.00 95.94 159 GLY A N 1
ATOM 1307 C CA . GLY A 1 159 ? -10.968 -13.874 -5.367 1.00 95.94 159 GLY A CA 1
ATOM 1308 C C . GLY A 1 159 ? -11.826 -12.712 -5.849 1.00 95.94 159 GLY A C 1
ATOM 1309 O O . GLY A 1 159 ? -12.511 -12.865 -6.860 1.00 95.94 159 GLY A O 1
ATOM 1310 N N . GLU A 1 160 ? -11.783 -11.553 -5.191 1.00 97.19 160 GLU A N 1
ATOM 1311 C CA . GLU A 1 160 ? -12.486 -10.376 -5.687 1.00 97.19 160 GLU A CA 1
ATOM 1312 C C . GLU A 1 160 ? -11.790 -9.826 -6.923 1.00 97.19 160 GLU A C 1
ATOM 1314 O O . GLU A 1 160 ? -10.573 -9.618 -6.961 1.00 97.19 160 GLU A O 1
ATOM 1319 N N . LYS A 1 161 ? -12.590 -9.619 -7.964 1.00 97.94 161 LYS A N 1
ATOM 1320 C CA . LYS A 1 161 ? -12.149 -8.971 -9.184 1.00 97.94 161 LYS A CA 1
ATOM 1321 C C . LYS A 1 161 ? -12.400 -7.478 -9.080 1.00 97.94 161 LYS A C 1
ATOM 1323 O O . LYS A 1 161 ? -13.407 -7.045 -8.526 1.00 97.94 161 LYS A O 1
ATOM 1328 N N . PHE A 1 162 ? -11.493 -6.690 -9.636 1.00 97.50 162 PHE A N 1
ATOM 1329 C CA . PHE A 1 162 ? -11.577 -5.239 -9.572 1.00 97.50 162 PHE A CA 1
ATOM 1330 C C . PHE A 1 162 ? -11.088 -4.585 -10.862 1.00 97.50 162 PHE A C 1
ATOM 1332 O O . PHE A 1 162 ? -10.587 -5.242 -11.778 1.00 97.50 162 PHE A O 1
ATOM 1339 N N . GLU A 1 163 ? -11.300 -3.270 -10.949 1.00 95.56 163 GLU A N 1
ATOM 1340 C CA . GLU A 1 163 ? -10.996 -2.470 -12.137 1.00 95.56 163 GLU A CA 1
ATOM 1341 C C . GLU A 1 163 ? -11.682 -3.016 -13.400 1.00 95.56 163 GLU A C 1
ATOM 1343 O O . GLU A 1 163 ? -11.064 -3.165 -14.449 1.00 95.56 163 GLU A O 1
ATOM 1348 N N . ASN A 1 164 ? -12.988 -3.297 -13.290 1.00 93.25 164 ASN A N 1
ATOM 1349 C CA . ASN A 1 164 ? -13.814 -3.903 -14.344 1.00 93.25 164 ASN A CA 1
ATOM 1350 C C . ASN A 1 164 ? -13.282 -5.286 -14.766 1.00 93.25 164 ASN A C 1
ATOM 1352 O O . ASN A 1 164 ? -13.016 -5.529 -15.940 1.00 93.25 164 ASN A O 1
ATOM 1356 N N . ASP A 1 165 ? -13.083 -6.168 -13.785 1.00 95.44 165 ASP A N 1
ATOM 1357 C CA . ASP A 1 165 ? -12.593 -7.541 -13.949 1.00 95.44 165 ASP A CA 1
ATOM 1358 C C . ASP A 1 165 ? -11.204 -7.704 -14.579 1.00 95.44 165 ASP A C 1
ATOM 1360 O O . ASP A 1 165 ? -10.782 -8.825 -14.889 1.00 95.44 165 ASP A O 1
ATOM 1364 N N . LYS A 1 166 ? -10.443 -6.615 -14.716 1.00 94.50 166 LYS A N 1
ATOM 1365 C CA . LYS A 1 166 ? -9.070 -6.654 -15.239 1.00 94.50 166 LYS A CA 1
ATOM 1366 C C . LYS A 1 166 ? -8.123 -7.376 -14.306 1.00 94.50 166 LYS A C 1
ATOM 1368 O O . LYS A 1 166 ? -7.237 -8.086 -14.781 1.00 94.50 166 LYS A O 1
ATOM 1373 N N . TYR A 1 167 ? -8.313 -7.193 -13.005 1.00 97.69 167 TYR A N 1
ATOM 1374 C CA . TYR A 1 167 ? -7.449 -7.738 -11.973 1.00 97.69 167 TYR A CA 1
ATOM 1375 C C . TYR A 1 167 ? -8.238 -8.611 -11.011 1.00 97.69 167 TYR A C 1
ATOM 1377 O O . TYR A 1 167 ? -9.431 -8.397 -10.798 1.00 97.69 167 TYR A O 1
ATOM 1385 N N . ILE A 1 168 ? -7.540 -9.576 -10.422 1.00 98.19 168 ILE A N 1
ATOM 1386 C CA . ILE A 1 168 ? -8.040 -10.440 -9.362 1.00 98.19 168 ILE A CA 1
ATOM 1387 C C . ILE A 1 168 ? -7.121 -10.333 -8.149 1.00 98.19 168 ILE A C 1
ATOM 1389 O O . ILE A 1 168 ? -5.894 -10.433 -8.259 1.00 98.19 168 ILE A O 1
ATOM 1393 N N . THR A 1 169 ? -7.735 -10.134 -6.992 1.00 98.19 169 THR A N 1
ATOM 1394 C CA . THR A 1 169 ? -7.065 -10.118 -5.699 1.00 98.19 169 THR A CA 1
ATOM 1395 C C . THR A 1 169 ? -6.681 -11.543 -5.308 1.00 98.19 169 THR A C 1
ATOM 1397 O O . THR A 1 169 ? -7.514 -12.447 -5.263 1.00 98.19 169 THR A O 1
ATOM 1400 N N . LEU A 1 170 ? -5.404 -11.752 -5.021 1.00 97.56 170 LEU A N 1
ATOM 1401 C CA . LEU A 1 170 ? -4.823 -13.015 -4.565 1.00 97.56 170 LEU A CA 1
ATOM 1402 C C . LEU A 1 170 ? -4.741 -13.071 -3.032 1.00 97.56 170 LEU A C 1
ATOM 1404 O O . LEU A 1 170 ? -4.851 -14.146 -2.446 1.00 97.56 170 LEU A O 1
ATOM 1408 N N . TRP A 1 171 ? -4.569 -11.918 -2.390 1.00 95.75 171 TRP A N 1
ATOM 1409 C CA . TRP A 1 171 ? -4.471 -11.731 -0.940 1.00 95.75 171 TRP A CA 1
ATOM 1410 C C . TRP A 1 171 ? -4.983 -10.312 -0.609 1.00 95.75 171 TRP A C 1
ATOM 1412 O O . TRP A 1 171 ? -4.838 -9.450 -1.480 1.00 95.75 171 TRP A O 1
ATOM 1422 N N . PRO A 1 172 ? -5.586 -10.027 0.562 1.00 93.44 172 PRO A N 1
ATOM 1423 C CA . PRO A 1 172 ? -5.730 -10.867 1.757 1.00 93.44 172 PRO A CA 1
ATOM 1424 C C . PRO A 1 172 ? -6.803 -11.936 1.654 1.00 93.44 172 PRO A C 1
ATOM 1426 O O . PRO A 1 172 ? -7.639 -11.889 0.764 1.00 93.44 172 PRO A O 1
ATOM 1429 N N . MET A 1 173 ? -6.792 -12.911 2.561 1.00 90.12 173 MET A N 1
ATOM 1430 C CA . MET A 1 173 ? -7.882 -13.888 2.665 1.00 90.12 173 MET A CA 1
ATOM 1431 C C . MET A 1 173 ? -9.212 -13.186 2.960 1.00 90.12 173 MET A C 1
ATOM 1433 O O . MET A 1 173 ? -9.230 -12.093 3.526 1.00 90.12 173 MET A O 1
ATOM 1437 N N . LYS A 1 174 ? -10.331 -13.809 2.573 1.00 85.81 174 LYS A N 1
ATOM 1438 C CA . LYS A 1 174 ? -11.641 -13.375 3.072 1.00 85.81 174 LYS A CA 1
ATOM 1439 C C . LYS A 1 174 ? -11.646 -13.571 4.585 1.00 85.81 174 LYS A C 1
ATOM 1441 O O . LYS A 1 174 ? -11.201 -14.614 5.063 1.00 85.81 174 LYS A O 1
ATOM 1446 N N . ASP A 1 175 ? -12.056 -12.539 5.311 1.00 66.38 175 ASP A N 1
ATOM 1447 C CA . ASP A 1 175 ? -11.984 -12.493 6.771 1.00 66.38 175 ASP A CA 1
ATOM 1448 C C . ASP A 1 175 ? -13.041 -13.425 7.397 1.00 66.38 175 ASP A C 1
ATOM 1450 O O . ASP A 1 175 ? -14.097 -12.988 7.853 1.00 66.38 175 ASP A O 1
ATOM 1454 N N . ASP A 1 176 ? -12.776 -14.736 7.363 1.00 51.75 176 ASP A N 1
ATOM 1455 C CA . ASP A 1 176 ? -13.655 -15.782 7.905 1.00 51.75 176 ASP A CA 1
ATOM 1456 C C . ASP A 1 176 ? -13.270 -16.193 9.345 1.00 51.75 176 ASP A C 1
ATOM 1458 O O . ASP A 1 176 ? -13.973 -16.984 9.976 1.00 51.75 176 ASP A O 1
ATOM 1462 N N . SER A 1 177 ? -12.192 -15.642 9.922 1.00 51.66 177 SER A N 1
ATOM 1463 C CA . SER A 1 177 ? -11.710 -16.008 11.264 1.00 51.66 177 SER A CA 1
ATOM 1464 C C . SER A 1 177 ? -11.563 -14.794 12.186 1.00 51.66 177 SER A C 1
ATOM 1466 O O . SER A 1 177 ? -10.453 -14.384 12.531 1.00 51.66 177 SER A O 1
ATOM 1468 N N . LYS A 1 178 ? -12.692 -14.266 12.681 1.00 53.34 178 LYS A N 1
ATOM 1469 C CA . LYS A 1 178 ? -12.722 -13.243 13.753 1.00 53.34 178 LYS A CA 1
ATOM 1470 C C . LYS A 1 178 ? -11.831 -13.593 14.963 1.00 53.34 178 LYS A C 1
ATOM 1472 O O . LYS A 1 178 ? -11.342 -12.690 15.636 1.00 53.34 178 LYS A O 1
ATOM 1477 N N . ASN A 1 179 ? -11.584 -14.882 15.209 1.00 58.09 179 ASN A N 1
ATOM 1478 C CA . ASN A 1 179 ? -10.810 -15.371 16.353 1.00 58.09 179 ASN A CA 1
ATOM 1479 C C . ASN A 1 179 ? -9.285 -15.215 16.187 1.00 58.09 179 ASN A C 1
ATOM 1481 O O . ASN A 1 179 ? -8.584 -15.000 17.175 1.00 58.09 179 ASN A O 1
ATOM 1485 N N . ASP A 1 180 ? -8.756 -15.241 14.960 1.00 70.38 180 ASP A N 1
ATOM 1486 C CA . ASP A 1 180 ? -7.303 -15.214 14.725 1.00 70.38 180 ASP A CA 1
ATOM 1487 C C . ASP A 1 180 ? -6.673 -13.868 15.112 1.00 70.38 180 ASP A C 1
ATOM 1489 O O . ASP A 1 180 ? -5.519 -13.810 15.551 1.00 70.38 180 ASP A O 1
ATOM 1493 N N . GLY A 1 181 ? -7.428 -12.775 14.951 1.00 77.12 181 GLY A N 1
ATOM 1494 C CA . GLY A 1 181 ? -6.999 -11.433 15.344 1.00 77.12 181 GLY A CA 1
ATOM 1495 C C . GLY A 1 181 ? -6.936 -11.266 16.861 1.00 77.12 181 GLY A C 1
ATOM 1496 O O . GLY A 1 181 ? -5.941 -10.763 17.384 1.00 77.12 181 GLY A O 1
ATOM 1497 N N . GLU A 1 182 ? -7.963 -11.734 17.571 1.00 85.50 182 GLU A N 1
ATOM 1498 C CA . GLU A 1 182 ? -8.044 -11.653 19.032 1.00 85.50 182 GLU A CA 1
ATOM 1499 C C . GLU A 1 182 ? -6.982 -12.521 19.714 1.00 85.50 182 GLU A C 1
ATOM 1501 O O . GLU A 1 182 ? -6.274 -12.054 20.608 1.00 85.50 182 GLU A O 1
ATOM 1506 N N . ASP A 1 183 ? -6.801 -13.762 19.258 1.00 86.12 183 ASP A N 1
ATOM 1507 C CA . ASP A 1 183 ? -5.792 -14.671 19.806 1.00 86.12 183 ASP A CA 1
ATOM 1508 C C . ASP A 1 183 ? -4.373 -14.132 19.619 1.00 86.12 183 ASP A C 1
ATOM 1510 O O . ASP A 1 183 ? -3.530 -14.230 20.521 1.00 86.12 183 ASP A O 1
ATOM 1514 N N . TYR A 1 184 ? -4.092 -13.539 18.457 1.00 85.19 184 TYR A N 1
ATOM 1515 C CA . TYR A 1 184 ? -2.802 -12.911 18.204 1.00 85.19 184 TYR A CA 1
ATOM 1516 C C . TYR A 1 184 ? -2.611 -11.656 19.061 1.00 85.19 184 TYR A C 1
ATOM 1518 O O . TYR A 1 184 ? -1.570 -11.509 19.706 1.00 85.19 184 TYR A O 1
ATOM 1526 N N . PHE A 1 185 ? -3.629 -10.798 19.155 1.00 88.62 185 PHE A N 1
ATOM 1527 C CA . PHE A 1 185 ? -3.600 -9.630 20.032 1.00 88.62 185 PHE A CA 1
ATOM 1528 C C . PHE A 1 185 ? -3.368 -10.027 21.496 1.00 88.62 185 PHE A C 1
ATOM 1530 O O . PHE A 1 185 ? -2.533 -9.431 22.171 1.00 88.62 185 PHE A O 1
ATOM 1537 N N . ASN A 1 186 ? -4.011 -11.091 21.982 1.00 90.19 186 ASN A N 1
ATOM 1538 C CA . ASN A 1 186 ? -3.823 -11.608 23.337 1.00 90.19 186 ASN A CA 1
ATOM 1539 C C . ASN A 1 186 ? -2.389 -12.093 23.601 1.00 90.19 186 ASN A C 1
ATOM 1541 O O . ASN A 1 186 ? -1.880 -11.937 24.717 1.00 90.19 186 ASN A O 1
ATOM 1545 N N . LYS A 1 187 ? -1.709 -12.660 22.596 1.00 89.44 187 LYS A N 1
ATOM 1546 C CA . LYS A 1 187 ? -0.277 -12.997 22.691 1.00 89.44 187 LYS A CA 1
ATOM 1547 C C . LYS A 1 187 ? 0.569 -11.730 22.808 1.00 89.44 187 LYS A C 1
ATOM 1549 O O . LYS A 1 187 ? 1.382 -11.628 23.723 1.00 89.44 187 LYS A O 1
ATOM 1554 N N . ILE A 1 188 ? 0.326 -10.745 21.948 1.00 86.31 188 ILE A N 1
ATOM 1555 C CA . ILE A 1 188 ? 1.050 -9.466 21.929 1.00 86.31 188 ILE A CA 1
ATOM 1556 C C . ILE A 1 188 ? 0.842 -8.688 23.232 1.00 86.31 188 ILE A C 1
ATOM 1558 O O . ILE A 1 188 ? 1.809 -8.235 23.838 1.00 86.31 188 ILE A O 1
ATOM 1562 N N . LYS A 1 189 ? -0.393 -8.630 23.735 1.00 89.06 189 LYS A N 1
ATOM 1563 C CA . LYS A 1 189 ? -0.746 -8.062 25.041 1.00 89.06 189 LYS A CA 1
ATOM 1564 C C . LYS A 1 189 ? 0.135 -8.613 26.159 1.00 89.06 189 LYS A C 1
ATOM 1566 O O . LYS A 1 189 ? 0.679 -7.839 26.944 1.00 89.06 189 LYS A O 1
ATOM 1571 N N . LYS A 1 190 ? 0.271 -9.943 26.232 1.00 89.06 190 LYS A N 1
ATOM 1572 C CA . LYS A 1 190 ? 1.111 -10.616 27.234 1.00 89.06 190 LYS A CA 1
ATOM 1573 C C . LYS A 1 190 ? 2.588 -10.293 27.028 1.00 89.06 190 LYS A C 1
ATOM 1575 O O . LYS A 1 190 ? 3.283 -10.032 28.002 1.00 89.06 190 LYS A O 1
ATOM 1580 N N . GLU A 1 191 ? 3.057 -10.278 25.780 1.00 86.50 191 GLU A N 1
ATOM 1581 C CA . GLU A 1 191 ? 4.455 -9.974 25.459 1.00 86.50 191 GLU A CA 1
ATOM 1582 C C . GLU A 1 191 ? 4.855 -8.545 25.853 1.00 86.50 191 GLU A C 1
ATOM 1584 O O . GLU A 1 191 ? 5.938 -8.362 26.401 1.00 86.50 191 GLU A O 1
ATOM 1589 N N . PHE A 1 192 ? 3.995 -7.551 25.620 1.00 84.69 192 PHE A N 1
ATOM 1590 C CA . PHE A 1 192 ? 4.241 -6.150 25.991 1.00 84.69 192 PHE A CA 1
ATOM 1591 C C . PHE A 1 192 ? 3.841 -5.798 27.425 1.00 84.69 192 PHE A C 1
ATOM 1593 O O . PHE A 1 192 ? 4.096 -4.677 27.860 1.00 84.69 192 PHE A O 1
ATOM 1600 N N . ASN A 1 193 ? 3.213 -6.727 28.152 1.00 87.38 193 ASN A N 1
ATOM 1601 C CA . ASN A 1 193 ? 2.638 -6.481 29.472 1.00 87.38 193 ASN A CA 1
ATOM 1602 C C . ASN A 1 193 ? 1.759 -5.212 29.494 1.00 87.38 193 ASN A C 1
ATOM 1604 O O . ASN A 1 193 ? 1.929 -4.330 30.339 1.00 87.38 193 ASN A O 1
ATOM 1608 N N . LEU A 1 194 ? 0.857 -5.091 28.510 1.00 90.25 194 LEU A N 1
ATOM 1609 C CA . LEU A 1 194 ? -0.014 -3.920 28.389 1.00 90.25 194 LEU A CA 1
ATOM 1610 C C . LEU A 1 194 ? -0.871 -3.776 29.650 1.00 90.25 194 LEU A C 1
ATOM 1612 O O . LEU A 1 194 ? -1.517 -4.732 30.080 1.00 90.25 194 LEU A O 1
ATOM 1616 N N . SER A 1 195 ? -0.903 -2.573 30.227 1.00 91.00 195 SER A N 1
ATOM 1617 C CA . SER A 1 195 ? -1.797 -2.300 31.352 1.00 91.00 195 SER A CA 1
ATOM 1618 C C . SER A 1 195 ? -3.254 -2.400 30.904 1.00 91.00 195 SER A C 1
ATOM 1620 O O . SER A 1 195 ? -3.590 -2.057 29.770 1.00 91.00 195 SER A O 1
ATOM 1622 N N . GLU A 1 196 ? -4.142 -2.806 31.812 1.00 92.44 196 GLU A N 1
ATOM 1623 C CA . GLU A 1 196 ? -5.576 -2.927 31.516 1.00 92.44 196 GLU A CA 1
ATOM 1624 C C . GLU A 1 196 ? -6.163 -1.607 30.984 1.00 92.44 196 GLU A C 1
ATOM 1626 O O . GLU A 1 196 ? -6.986 -1.601 30.069 1.00 92.44 196 GLU A O 1
ATOM 1631 N N . LYS A 1 197 ? -5.698 -0.466 31.514 1.00 93.75 197 LYS A N 1
ATOM 1632 C CA . LYS A 1 197 ? -6.104 0.868 31.055 1.00 93.75 197 LYS A CA 1
ATOM 1633 C C . LYS A 1 197 ? -5.643 1.144 29.620 1.00 93.75 197 LYS A C 1
ATOM 1635 O O . LYS A 1 197 ? -6.439 1.630 28.818 1.00 93.75 197 LYS A O 1
ATOM 1640 N N . PHE A 1 198 ? -4.383 0.839 29.301 1.00 94.00 198 PHE A N 1
ATOM 1641 C CA . PHE A 1 198 ? -3.823 1.033 27.962 1.00 94.00 198 PHE A CA 1
ATOM 1642 C C . PHE A 1 198 ? -4.530 0.142 26.938 1.00 94.00 198 PHE A C 1
ATOM 1644 O O . PHE A 1 198 ? -4.992 0.625 25.908 1.00 94.00 198 PHE A O 1
ATOM 1651 N N . GLU A 1 199 ? -4.685 -1.142 27.258 1.00 94.44 199 GLU A N 1
ATOM 1652 C CA . GLU A 1 199 ? -5.382 -2.121 26.425 1.00 94.44 199 GLU A CA 1
ATOM 1653 C C . GLU A 1 199 ? -6.825 -1.700 26.136 1.00 94.44 199 GLU A C 1
ATOM 1655 O O . GLU A 1 199 ? -7.217 -1.615 24.972 1.00 94.44 199 GLU A O 1
ATOM 1660 N N . LYS A 1 200 ? -7.613 -1.392 27.178 1.00 95.38 200 LYS A N 1
ATOM 1661 C CA . LYS A 1 200 ? -9.011 -0.967 27.016 1.00 95.38 200 LYS A CA 1
ATOM 1662 C C . LYS A 1 200 ? -9.121 0.243 26.096 1.00 95.38 200 LYS A C 1
ATOM 1664 O O . LYS A 1 200 ? -10.015 0.287 25.256 1.00 95.38 200 LYS A O 1
ATOM 1669 N N . ARG A 1 201 ? -8.204 1.205 26.231 1.00 97.00 201 ARG A N 1
ATOM 1670 C CA . ARG A 1 201 ? -8.178 2.415 25.406 1.00 97.00 201 ARG A CA 1
ATOM 1671 C C . ARG A 1 201 ? -7.782 2.125 23.957 1.00 97.00 201 ARG A C 1
ATOM 1673 O O . ARG A 1 201 ? -8.428 2.649 23.057 1.00 97.00 201 ARG A O 1
ATOM 1680 N N . LEU A 1 202 ? -6.786 1.267 23.731 1.00 96.69 202 LEU A N 1
ATOM 1681 C CA . LEU A 1 202 ? -6.359 0.845 22.394 1.00 96.69 202 LEU A CA 1
ATOM 1682 C C . LEU A 1 202 ? -7.481 0.106 21.651 1.00 96.69 202 LEU A C 1
ATOM 1684 O O . LEU A 1 202 ? -7.784 0.433 20.504 1.00 96.69 202 LEU A O 1
ATOM 1688 N N . ILE A 1 203 ? -8.143 -0.844 22.317 1.00 96.56 203 ILE A N 1
ATOM 1689 C CA . ILE A 1 203 ? -9.283 -1.575 21.745 1.00 96.56 203 ILE A CA 1
ATOM 1690 C C . ILE A 1 203 ? -10.461 -0.625 21.494 1.00 96.56 203 ILE A C 1
ATOM 1692 O O . ILE A 1 203 ? -11.111 -0.727 20.457 1.00 96.56 203 ILE A O 1
ATOM 1696 N N . TYR A 1 204 ? -10.737 0.306 22.412 1.00 97.62 204 TYR A N 1
ATOM 1697 C CA . TYR A 1 204 ? -11.804 1.298 22.253 1.00 97.62 204 TYR A CA 1
ATOM 1698 C C . TYR A 1 204 ? -11.586 2.190 21.024 1.00 97.62 204 TYR A C 1
ATOM 1700 O O . TYR A 1 204 ? -12.472 2.276 20.177 1.00 97.62 204 TYR A O 1
ATOM 1708 N N . LEU A 1 205 ? -10.390 2.771 20.877 1.00 98.12 205 LEU A N 1
ATOM 1709 C CA . LEU A 1 205 ? -10.012 3.547 19.693 1.00 98.12 205 LEU A CA 1
ATOM 1710 C C . LEU A 1 205 ? -10.194 2.724 18.409 1.00 98.12 205 LEU A C 1
ATOM 1712 O O . LEU A 1 205 ? -10.793 3.185 17.442 1.00 98.12 205 LEU A O 1
ATOM 1716 N N . SER A 1 206 ? -9.736 1.474 18.424 1.00 97.12 206 SER A N 1
ATOM 1717 C CA . SER A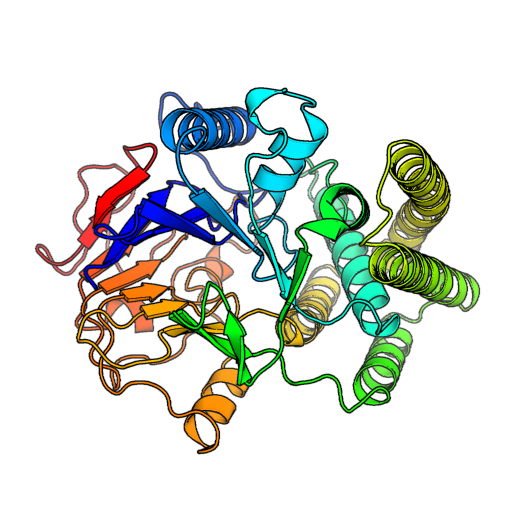 1 206 ? -9.798 0.586 17.260 1.00 97.12 206 SER A CA 1
ATOM 1718 C C . SER A 1 206 ? -11.228 0.206 16.871 1.00 97.12 206 SER A C 1
ATOM 1720 O O . SER A 1 206 ? -11.553 0.126 15.687 1.00 97.12 206 SER A O 1
ATOM 1722 N N . ARG A 1 207 ? -12.113 0.023 17.859 1.00 97.19 207 ARG A N 1
ATOM 1723 C CA . ARG A 1 207 ? -13.553 -0.169 17.632 1.00 97.19 207 ARG A CA 1
ATOM 1724 C C . ARG A 1 207 ? -14.201 1.080 17.048 1.00 97.19 207 ARG A C 1
ATOM 1726 O O . ARG A 1 207 ? -15.000 0.939 16.134 1.00 97.19 207 ARG A O 1
ATOM 1733 N N . ASN A 1 208 ? -13.835 2.273 17.513 1.00 98.00 208 ASN A N 1
ATOM 1734 C CA . ASN A 1 208 ? -14.365 3.519 16.952 1.00 98.00 208 ASN A CA 1
ATOM 1735 C C . ASN A 1 208 ? -13.971 3.699 15.481 1.00 98.00 208 ASN A C 1
ATOM 1737 O O . ASN A 1 208 ? -14.818 4.090 14.686 1.00 98.00 208 ASN A O 1
ATOM 1741 N N . VAL A 1 209 ? -12.742 3.329 15.100 1.00 97.69 209 VAL A N 1
ATOM 1742 C CA . VAL A 1 209 ? -12.326 3.295 13.686 1.00 97.69 209 VAL A CA 1
ATOM 1743 C C . VAL A 1 209 ? -13.201 2.333 12.877 1.00 97.69 209 VAL A C 1
ATOM 1745 O O . VAL A 1 209 ? -13.715 2.713 11.828 1.00 97.69 209 VAL A O 1
ATOM 1748 N N . CYS A 1 210 ? -13.410 1.106 13.368 1.00 96.00 210 CYS A N 1
ATOM 1749 C CA . CYS A 1 210 ? -14.237 0.114 12.670 1.00 96.00 210 CYS A CA 1
ATOM 1750 C C . CYS A 1 210 ? -15.703 0.559 12.550 1.00 96.00 210 CYS A C 1
ATOM 1752 O O . CYS A 1 210 ? -16.330 0.368 11.507 1.00 96.00 210 CYS A O 1
ATOM 1754 N N . ASN A 1 211 ? -16.246 1.166 13.608 1.00 96.56 211 ASN A N 1
ATOM 1755 C CA . ASN A 1 211 ? -17.607 1.696 13.630 1.00 96.56 211 ASN A CA 1
ATOM 1756 C C . ASN A 1 211 ? -17.757 2.829 12.615 1.00 96.56 211 ASN A C 1
ATOM 1758 O O . ASN A 1 211 ? -18.652 2.758 11.779 1.00 96.56 211 ASN A O 1
ATOM 1762 N N . LEU A 1 212 ? -16.840 3.804 12.616 1.00 97.06 212 LEU A N 1
ATOM 1763 C CA . LEU A 1 212 ? -16.853 4.907 11.656 1.00 97.06 212 LEU A CA 1
ATOM 1764 C C . LEU A 1 212 ? -16.800 4.389 10.212 1.00 97.06 212 LEU A C 1
ATOM 1766 O O . LEU A 1 212 ? -17.622 4.787 9.389 1.00 97.06 212 LEU A O 1
ATOM 1770 N N . ALA A 1 213 ? -15.884 3.461 9.913 1.00 94.75 213 ALA A N 1
ATOM 1771 C CA . ALA A 1 213 ? -15.779 2.858 8.586 1.00 94.75 213 ALA A CA 1
ATOM 1772 C C . ALA A 1 213 ? -17.069 2.116 8.183 1.00 94.75 213 ALA A C 1
ATOM 1774 O O . ALA A 1 213 ? -17.535 2.246 7.049 1.00 94.75 213 ALA A O 1
ATOM 1775 N N . SER A 1 214 ? -17.677 1.370 9.112 1.00 93.44 214 SER A N 1
ATOM 1776 C CA . SER A 1 214 ? -18.919 0.620 8.876 1.00 93.44 214 SER A CA 1
ATOM 1777 C C . SER A 1 214 ? -20.127 1.538 8.658 1.00 93.44 214 SER A C 1
ATOM 1779 O O . SER A 1 214 ? -20.931 1.300 7.754 1.00 93.44 214 SER A O 1
ATOM 1781 N N . GLU A 1 215 ? -20.249 2.605 9.447 1.00 93.69 215 GLU A N 1
ATOM 1782 C CA . GLU A 1 215 ? -21.296 3.624 9.321 1.00 93.69 215 GLU A CA 1
ATOM 1783 C C . GLU A 1 215 ? -21.180 4.361 7.985 1.00 93.69 215 GLU A C 1
ATOM 1785 O O . GLU A 1 215 ? -22.157 4.423 7.237 1.00 93.69 215 GLU A O 1
ATOM 1790 N N . CYS A 1 216 ? -19.973 4.818 7.627 1.00 94.06 216 CYS A N 1
ATOM 1791 C CA . CYS A 1 216 ? -19.720 5.463 6.337 1.00 94.06 216 CYS A CA 1
ATOM 1792 C C . CYS A 1 216 ? -20.056 4.521 5.174 1.00 94.06 216 CYS A C 1
ATOM 1794 O O . CYS A 1 216 ? -20.710 4.925 4.214 1.00 94.06 216 CYS A O 1
ATOM 1796 N N . THR A 1 217 ? -19.658 3.248 5.270 1.00 91.81 217 THR A N 1
ATOM 1797 C CA . THR A 1 217 ? -19.960 2.239 4.241 1.00 91.81 217 THR A CA 1
ATOM 1798 C C . THR A 1 217 ? -21.468 2.041 4.080 1.00 91.81 217 THR A C 1
ATOM 1800 O O . THR A 1 217 ? -21.960 1.947 2.955 1.00 91.81 217 THR A O 1
ATOM 1803 N N . SER A 1 218 ? -22.211 2.022 5.189 1.00 90.25 218 SER A N 1
ATOM 1804 C CA . SER A 1 218 ? -23.671 1.849 5.197 1.00 90.25 218 SER A CA 1
ATOM 1805 C C . SER A 1 218 ? -24.415 3.052 4.608 1.00 90.25 218 SER A C 1
ATOM 1807 O O . SER A 1 218 ? -25.516 2.896 4.088 1.00 90.25 218 SER A O 1
ATOM 1809 N N . MET A 1 219 ? -23.817 4.246 4.660 1.00 88.38 219 MET A N 1
ATOM 1810 C CA . MET A 1 219 ? -24.399 5.493 4.148 1.00 88.38 219 MET A CA 1
ATOM 1811 C C . MET A 1 219 ? -23.818 5.936 2.797 1.00 88.38 219 MET A C 1
ATOM 1813 O O . MET A 1 219 ? -24.126 7.033 2.336 1.00 88.38 219 MET A O 1
ATOM 1817 N N . ARG A 1 220 ? -23.017 5.093 2.128 1.00 89.12 220 ARG A N 1
ATOM 1818 C CA . ARG A 1 220 ? -22.249 5.464 0.922 1.00 89.12 220 ARG A CA 1
ATOM 1819 C C . ARG A 1 220 ? -23.077 6.075 -0.215 1.00 89.12 220 ARG A C 1
ATOM 1821 O O . ARG A 1 220 ? -22.568 6.906 -0.957 1.00 89.12 220 ARG A O 1
ATOM 1828 N N . GLU A 1 221 ? -24.330 5.652 -0.378 1.00 86.38 221 GLU A N 1
ATOM 1829 C CA . GLU A 1 221 ? -25.212 6.132 -1.454 1.00 86.38 221 GLU A CA 1
ATOM 1830 C C . GLU A 1 221 ? -25.765 7.538 -1.180 1.00 86.38 221 GLU A C 1
ATOM 1832 O O . GLU A 1 221 ? -26.109 8.252 -2.115 1.00 86.38 221 GLU A O 1
ATOM 1837 N N . ASN A 1 222 ? -25.796 7.951 0.091 1.00 83.56 222 ASN A N 1
ATOM 1838 C CA . ASN A 1 222 ? -26.319 9.238 0.552 1.00 83.56 222 ASN A CA 1
ATOM 1839 C C . ASN A 1 222 ? -25.200 10.145 1.091 1.00 83.56 222 ASN A C 1
ATOM 1841 O O . ASN A 1 222 ? -25.445 10.980 1.959 1.00 83.56 222 ASN A O 1
ATOM 1845 N N . TYR A 1 223 ? -23.961 9.943 0.632 1.00 84.19 223 TYR A N 1
ATOM 1846 C CA . TYR A 1 223 ? -22.810 10.687 1.130 1.00 84.19 223 TYR A CA 1
ATOM 1847 C C . TYR A 1 223 ? -22.885 12.167 0.724 1.00 84.19 223 TYR A C 1
ATOM 1849 O O . TYR A 1 223 ? -22.966 12.487 -0.463 1.00 84.19 223 TYR A O 1
ATOM 1857 N N . ASP A 1 224 ? -22.839 13.065 1.708 1.00 85.25 224 ASP A N 1
ATOM 1858 C CA . ASP A 1 224 ? -22.954 14.512 1.524 1.00 85.25 224 ASP A CA 1
ATOM 1859 C C . ASP A 1 224 ? -21.995 15.300 2.442 1.00 85.25 224 ASP A C 1
ATOM 1861 O O . ASP A 1 224 ? -21.185 14.738 3.182 1.00 85.25 224 ASP A O 1
ATOM 1865 N N . SER A 1 225 ? -22.091 16.633 2.424 1.00 84.88 225 SER A N 1
ATOM 1866 C CA . SER A 1 225 ? -21.280 17.506 3.285 1.00 84.88 225 SER A CA 1
ATOM 1867 C C . SER A 1 225 ? -21.524 17.305 4.788 1.00 84.88 225 SER A C 1
ATOM 1869 O O . SER A 1 225 ? -20.639 17.578 5.600 1.00 84.88 225 SER A O 1
ATOM 1871 N N . GLY A 1 226 ? -22.715 16.845 5.185 1.00 87.12 226 GLY A N 1
ATOM 1872 C CA . GLY A 1 226 ? -23.021 16.505 6.574 1.00 87.12 226 GLY A CA 1
ATOM 1873 C C . GLY A 1 226 ? -22.230 15.283 7.040 1.00 87.12 226 GLY A C 1
ATOM 1874 O O . GLY A 1 226 ? -21.729 15.274 8.168 1.00 87.12 226 GLY A O 1
ATOM 1875 N N . MET A 1 227 ? -22.049 14.297 6.157 1.00 87.50 227 MET A N 1
ATOM 1876 C CA . MET A 1 227 ? -21.192 13.136 6.409 1.00 87.50 227 MET A CA 1
ATOM 1877 C C . MET A 1 227 ? -19.715 13.510 6.528 1.00 87.50 227 MET A C 1
ATOM 1879 O O . MET A 1 227 ? -19.048 12.995 7.422 1.00 87.50 227 MET A O 1
ATOM 1883 N N . VAL A 1 228 ? -19.212 14.447 5.718 1.00 90.44 228 VAL A N 1
ATOM 1884 C CA . VAL A 1 228 ? -17.829 14.950 5.860 1.00 90.44 228 VAL A CA 1
ATOM 1885 C C . VAL A 1 228 ? -17.608 15.520 7.266 1.00 90.44 228 VAL A C 1
ATOM 1887 O O . VAL A 1 228 ? -16.732 15.054 7.992 1.00 90.44 228 VAL A O 1
ATOM 1890 N N . SER A 1 229 ? -18.486 16.424 7.722 1.00 93.06 229 SER A N 1
ATOM 1891 C CA . SER A 1 229 ? -18.390 16.996 9.076 1.00 93.06 229 SER A CA 1
ATOM 1892 C C . SER A 1 229 ? -18.548 15.946 10.189 1.00 93.06 229 SER A C 1
ATOM 1894 O O . SER A 1 229 ? -17.977 16.084 11.275 1.00 93.06 229 SER A O 1
ATOM 1896 N N . TYR A 1 230 ? -19.334 14.891 9.953 1.00 93.81 230 TYR A N 1
ATOM 1897 C CA . TYR A 1 230 ? -19.453 13.761 10.876 1.00 93.81 230 TYR A CA 1
ATOM 1898 C C . TYR A 1 230 ? -18.137 12.983 11.001 1.00 93.81 230 TYR A C 1
ATOM 1900 O O . TYR A 1 230 ? -17.722 12.667 12.121 1.00 93.81 230 TYR A O 1
ATOM 1908 N N . VAL A 1 231 ? -17.473 12.699 9.876 1.00 96.06 231 VAL A N 1
ATOM 1909 C CA . VAL A 1 231 ? -16.168 12.023 9.839 1.00 96.06 231 VAL A CA 1
ATOM 1910 C C . VAL A 1 231 ? -15.130 12.848 10.594 1.00 96.06 231 VAL A C 1
ATOM 1912 O O . VAL A 1 231 ? -14.546 12.335 11.547 1.00 96.06 231 VAL A O 1
ATOM 1915 N N . GLU A 1 232 ? -14.977 14.129 10.256 1.00 94.44 232 GLU A N 1
ATOM 1916 C CA . GLU A 1 232 ? -14.012 15.044 10.886 1.00 94.44 232 GLU A CA 1
ATOM 1917 C C . GLU A 1 232 ? -14.158 15.072 12.417 1.00 94.44 232 GLU A C 1
ATOM 1919 O O . GLU A 1 232 ? -13.190 14.863 13.149 1.00 94.44 232 GLU A O 1
ATOM 1924 N N . LYS A 1 233 ? -15.390 15.222 12.930 1.00 95.56 233 LYS A N 1
ATOM 1925 C CA . LYS A 1 233 ? -15.661 15.238 14.382 1.00 95.56 233 LYS A CA 1
ATOM 1926 C C . LYS A 1 233 ? -15.322 13.920 15.072 1.00 95.56 233 LYS A C 1
ATOM 1928 O O . LYS A 1 233 ? -14.906 13.917 16.232 1.00 95.56 233 LYS A O 1
ATOM 1933 N N . ASN A 1 234 ? -15.551 12.785 14.411 1.00 97.06 234 ASN A N 1
ATOM 1934 C CA . ASN A 1 234 ? -15.191 11.485 14.975 1.00 97.06 234 ASN A CA 1
ATOM 1935 C C . ASN A 1 234 ? -13.674 11.278 14.967 1.00 97.06 234 ASN A C 1
ATOM 1937 O O . ASN A 1 234 ? -13.130 10.767 15.948 1.00 97.06 234 ASN A O 1
ATOM 1941 N N . ILE A 1 235 ? -12.992 11.721 13.910 1.00 96.69 235 ILE A N 1
ATOM 1942 C CA . ILE A 1 235 ? -11.531 11.700 13.816 1.00 96.69 235 ILE A CA 1
ATOM 1943 C C . ILE A 1 235 ? -10.908 12.575 14.906 1.00 96.69 235 ILE A C 1
ATOM 1945 O O . ILE A 1 235 ? -10.057 12.078 15.639 1.00 96.69 235 ILE A O 1
ATOM 1949 N N . GLU A 1 236 ? -11.386 13.804 15.115 1.00 95.06 236 GLU A N 1
ATOM 1950 C CA . GLU A 1 236 ? -10.908 14.706 16.177 1.00 95.06 236 GLU A CA 1
ATOM 1951 C C . GLU A 1 236 ? -11.014 14.061 17.575 1.00 95.06 236 GLU A C 1
ATOM 1953 O O . GLU A 1 236 ? -10.072 14.080 18.372 1.00 95.06 236 GLU A O 1
ATOM 1958 N N . ARG A 1 237 ? -12.136 13.392 17.872 1.00 95.19 237 ARG A N 1
ATOM 1959 C CA . ARG A 1 237 ? -12.303 12.648 19.135 1.00 95.19 237 ARG A CA 1
ATOM 1960 C C . ARG A 1 237 ? -11.303 11.500 19.259 1.00 95.19 237 ARG A C 1
ATOM 1962 O O . ARG A 1 237 ? -10.694 11.320 20.315 1.00 95.19 237 ARG A O 1
ATOM 1969 N N . MET A 1 238 ? -11.122 10.728 18.189 1.00 97.44 238 MET A N 1
ATOM 1970 C CA . MET A 1 238 ? -10.174 9.612 18.153 1.00 97.44 238 MET A CA 1
ATOM 1971 C C . MET A 1 238 ? -8.716 10.075 18.249 1.00 97.44 238 MET A C 1
ATOM 1973 O O . MET A 1 238 ? -7.900 9.380 18.858 1.00 97.44 238 MET A O 1
ATOM 1977 N N . GLN A 1 239 ? -8.382 11.258 17.730 1.00 94.94 239 GLN A N 1
ATOM 1978 C CA . GLN A 1 239 ? -7.060 11.867 17.888 1.00 94.94 239 GLN A CA 1
ATOM 1979 C C . GLN A 1 239 ? -6.735 12.117 19.366 1.00 94.94 239 GLN A C 1
ATOM 1981 O O . GLN A 1 239 ? -5.609 11.855 19.786 1.00 94.94 239 GLN A O 1
ATOM 1986 N N . GLY A 1 240 ? -7.713 12.525 20.183 1.00 93.31 240 GLY A N 1
ATOM 1987 C CA . GLY A 1 240 ? -7.536 12.650 21.635 1.00 93.31 240 GLY A CA 1
ATOM 1988 C C . GLY A 1 240 ? -7.176 11.321 22.316 1.00 93.31 240 GLY A C 1
ATOM 1989 O O . GLY A 1 240 ? -6.280 11.260 23.165 1.00 93.31 240 GLY A O 1
ATOM 1990 N N . ASP A 1 241 ? -7.823 10.227 21.909 1.00 95.06 241 ASP A N 1
ATOM 1991 C CA . ASP A 1 241 ? -7.530 8.878 22.407 1.00 95.06 241 ASP A CA 1
ATOM 1992 C C . ASP A 1 241 ? -6.150 8.386 21.947 1.00 95.06 241 ASP A C 1
ATOM 1994 O O . ASP A 1 241 ? -5.393 7.818 22.740 1.00 95.06 241 ASP A O 1
ATOM 1998 N N . TYR A 1 242 ? -5.803 8.638 20.684 1.00 94.62 242 TYR A N 1
ATOM 1999 C CA . TYR A 1 242 ? -4.507 8.292 20.112 1.00 94.62 242 TYR A CA 1
ATOM 2000 C C . TYR A 1 242 ? -3.363 9.080 20.765 1.00 94.62 242 TYR A C 1
ATOM 2002 O O . TYR A 1 242 ? -2.340 8.494 21.118 1.00 94.62 242 TYR A O 1
ATOM 2010 N N . PHE A 1 243 ? -3.550 10.377 21.022 1.00 91.69 243 PHE A N 1
ATOM 2011 C CA . PHE A 1 243 ? -2.583 11.212 21.737 1.00 91.69 243 PHE A CA 1
ATOM 2012 C C . PHE A 1 243 ? -2.337 10.709 23.165 1.00 91.69 243 PHE A C 1
ATOM 2014 O O . PHE A 1 243 ? -1.192 10.626 23.615 1.00 91.69 243 PHE A O 1
ATOM 2021 N N . TYR A 1 244 ? -3.395 10.298 23.872 1.00 92.38 244 TYR A N 1
ATOM 2022 C CA . TYR A 1 244 ? -3.248 9.642 25.171 1.00 92.38 244 TYR A CA 1
ATOM 2023 C C . TYR A 1 244 ? -2.375 8.381 25.066 1.00 92.38 244 TYR A C 1
ATOM 2025 O O . TYR A 1 244 ? -1.414 8.231 25.822 1.00 92.38 244 TYR A O 1
ATOM 2033 N N . LEU A 1 245 ? -2.665 7.499 24.102 1.00 94.00 245 LEU A N 1
ATOM 2034 C CA . LEU A 1 245 ? -1.890 6.274 23.884 1.00 94.00 245 LEU A CA 1
ATOM 2035 C C . LEU A 1 245 ? -0.428 6.565 23.525 1.00 94.00 245 LEU A C 1
ATOM 2037 O O . LEU A 1 245 ? 0.450 5.861 24.011 1.00 94.00 245 LEU A O 1
ATOM 2041 N N . GLN A 1 246 ? -0.147 7.609 22.741 1.00 90.06 246 GLN A N 1
ATOM 2042 C CA . GLN A 1 246 ? 1.217 8.052 22.420 1.00 90.06 246 GLN A CA 1
ATOM 2043 C C . GLN A 1 246 ? 2.019 8.496 23.648 1.00 90.06 246 GLN A C 1
ATOM 2045 O O . GLN A 1 246 ? 3.226 8.253 23.720 1.00 90.06 246 GLN A O 1
ATOM 2050 N N . ASN A 1 247 ? 1.379 9.160 24.608 1.00 88.62 247 ASN A N 1
ATOM 2051 C CA . ASN A 1 247 ? 2.053 9.585 25.835 1.00 88.62 247 ASN A CA 1
ATOM 2052 C C . ASN A 1 247 ? 2.328 8.394 26.758 1.00 88.62 247 ASN A C 1
ATOM 2054 O O . ASN A 1 247 ? 3.437 8.243 27.272 1.00 88.62 247 ASN A O 1
ATOM 2058 N N . GLU A 1 248 ? 1.349 7.506 26.914 1.00 90.94 248 GLU A N 1
ATOM 2059 C CA . GLU A 1 248 ? 1.506 6.299 27.728 1.00 90.94 248 GLU A CA 1
ATOM 2060 C C . GLU A 1 248 ? 2.506 5.317 27.112 1.00 90.94 248 GLU A C 1
ATOM 2062 O O . GLU A 1 248 ? 3.284 4.693 27.835 1.00 90.94 248 GLU A O 1
ATOM 2067 N N . SER A 1 249 ? 2.533 5.203 25.780 1.00 89.31 249 SER A N 1
ATOM 2068 C CA . SER A 1 249 ? 3.445 4.304 25.075 1.00 89.31 249 SER A CA 1
ATOM 2069 C C . SER A 1 249 ? 4.904 4.692 25.292 1.00 89.31 249 SER A C 1
ATOM 2071 O O . SER A 1 249 ? 5.756 3.817 25.414 1.00 89.31 249 SER A O 1
ATOM 2073 N N . HIS A 1 250 ? 5.209 5.985 25.436 1.00 82.75 250 HIS A N 1
ATOM 2074 C CA . HIS A 1 250 ? 6.561 6.428 25.767 1.00 82.75 250 HIS A CA 1
ATOM 2075 C C . HIS A 1 250 ? 7.022 5.887 27.130 1.00 82.75 250 HIS A C 1
ATOM 2077 O O . HIS A 1 250 ? 8.146 5.397 27.251 1.00 82.75 250 HIS A O 1
ATOM 2083 N N . ASN A 1 251 ? 6.140 5.903 28.132 1.00 84.69 251 ASN A N 1
ATOM 2084 C CA . ASN A 1 251 ? 6.421 5.335 29.452 1.00 84.69 251 ASN A CA 1
ATOM 2085 C C . ASN A 1 251 ? 6.483 3.807 29.435 1.00 84.69 251 ASN A C 1
ATOM 2087 O O . ASN A 1 251 ? 7.294 3.225 30.150 1.00 84.69 251 ASN A O 1
ATOM 2091 N N . LEU A 1 252 ? 5.644 3.161 28.628 1.00 86.69 252 LEU A N 1
ATOM 2092 C CA . LEU A 1 252 ? 5.644 1.712 28.468 1.00 86.69 252 LEU A CA 1
ATOM 2093 C C . LEU A 1 252 ? 6.945 1.232 27.812 1.00 86.69 252 LEU A C 1
ATOM 2095 O O . LEU A 1 252 ? 7.612 0.338 28.327 1.00 86.69 252 LEU A O 1
ATOM 2099 N N . PHE A 1 253 ? 7.322 1.845 26.689 1.00 86.44 253 PHE A N 1
ATOM 2100 C CA . PHE A 1 253 ? 8.394 1.338 25.842 1.00 86.44 253 PHE A CA 1
ATOM 2101 C C . PHE A 1 253 ? 9.802 1.661 26.346 1.00 86.44 253 PHE A C 1
ATOM 2103 O O . PHE A 1 253 ? 10.718 0.884 26.088 1.00 86.44 253 PHE A O 1
ATOM 2110 N N . ARG A 1 254 ? 9.976 2.709 27.168 1.00 82.88 254 ARG A N 1
ATOM 2111 C CA . ARG A 1 254 ? 11.289 3.084 27.741 1.00 82.88 254 ARG A CA 1
ATOM 2112 C C . ARG A 1 254 ? 11.956 1.981 28.575 1.00 82.88 254 ARG A C 1
ATOM 2114 O O . ARG A 1 254 ? 13.142 2.071 28.871 1.00 82.88 254 ARG A O 1
ATOM 2121 N N . HIS A 1 255 ? 11.182 0.996 29.032 1.00 80.44 255 HIS A N 1
ATOM 2122 C CA . HIS A 1 255 ? 11.663 -0.106 29.865 1.00 80.44 255 HIS A CA 1
ATOM 2123 C C . HIS A 1 255 ? 12.175 -1.301 29.051 1.00 80.44 255 HIS A C 1
ATOM 2125 O O . HIS A 1 255 ? 12.776 -2.212 29.624 1.00 80.44 255 HIS A O 1
ATOM 2131 N N . PHE A 1 256 ? 11.965 -1.306 27.734 1.00 80.62 256 PHE A N 1
ATOM 2132 C CA . PHE A 1 256 ? 12.431 -2.370 26.854 1.00 80.62 256 PHE A CA 1
ATOM 2133 C C . PHE A 1 256 ? 13.757 -1.994 26.194 1.00 80.62 256 PHE A C 1
ATOM 2135 O O . PHE A 1 256 ? 14.019 -0.836 25.879 1.00 80.62 256 PHE A O 1
ATOM 2142 N N . LYS A 1 257 ? 14.608 -3.000 25.977 1.00 79.56 257 LYS A N 1
ATOM 2143 C CA . LYS A 1 257 ? 15.829 -2.841 25.177 1.00 79.56 257 LYS A CA 1
ATOM 2144 C C . LYS A 1 257 ? 15.456 -2.647 23.703 1.00 79.56 257 LYS A C 1
ATOM 2146 O O . LYS A 1 257 ? 14.508 -3.274 23.240 1.00 79.56 257 LYS A O 1
ATOM 2151 N N . GLU A 1 258 ? 16.239 -1.861 22.965 1.00 74.75 258 GLU A N 1
ATOM 2152 C CA . GLU A 1 258 ? 16.003 -1.582 21.535 1.00 74.75 258 GLU A CA 1
ATOM 2153 C C . GLU A 1 258 ? 15.877 -2.863 20.696 1.00 74.75 258 GLU A C 1
ATOM 2155 O O . GLU A 1 258 ? 14.906 -3.024 19.965 1.00 74.75 258 GLU A O 1
ATOM 2160 N N . GLU A 1 259 ? 16.788 -3.827 20.874 1.00 75.62 259 GLU A N 1
ATOM 2161 C CA . GLU A 1 259 ? 16.742 -5.122 20.171 1.00 75.62 259 GLU A CA 1
ATOM 2162 C C . GLU A 1 259 ? 15.424 -5.871 20.409 1.00 75.62 259 GLU A C 1
ATOM 2164 O O . GLU A 1 259 ? 14.861 -6.472 19.496 1.00 75.62 259 GLU A O 1
ATOM 2169 N N . TRP A 1 260 ? 14.896 -5.792 21.633 1.00 77.81 260 TRP A N 1
ATOM 2170 C CA . TRP A 1 260 ? 13.642 -6.446 21.987 1.00 77.81 260 TRP A CA 1
ATOM 2171 C C . TRP A 1 260 ? 12.450 -5.773 21.301 1.00 77.81 260 TRP A C 1
ATOM 2173 O O . TRP A 1 260 ? 11.562 -6.472 20.821 1.00 77.81 260 TRP A O 1
ATOM 2183 N N . LEU A 1 261 ? 12.431 -4.436 21.219 1.00 79.06 261 LEU A N 1
ATOM 2184 C CA . LEU A 1 261 ? 11.390 -3.695 20.497 1.00 79.06 261 LEU A CA 1
ATOM 2185 C C . LEU A 1 261 ? 11.433 -3.997 18.998 1.00 79.06 261 LEU A C 1
ATOM 2187 O O . LEU A 1 261 ? 10.386 -4.277 18.417 1.00 79.06 261 LEU A O 1
ATOM 2191 N N . SER A 1 262 ? 12.627 -4.049 18.405 1.00 76.75 262 SER A N 1
ATOM 2192 C CA . SER A 1 262 ? 12.808 -4.425 17.000 1.00 76.75 262 SER A CA 1
ATOM 2193 C C . SER A 1 262 ? 12.222 -5.810 16.691 1.00 76.75 262 SER A C 1
ATOM 2195 O O . SER A 1 262 ? 11.499 -5.963 15.707 1.00 76.75 262 SER A O 1
ATOM 2197 N N . ASP A 1 263 ? 12.450 -6.808 17.551 1.00 77.81 263 ASP A N 1
ATOM 2198 C CA . ASP A 1 263 ? 11.850 -8.142 17.396 1.00 77.81 263 ASP A CA 1
ATOM 2199 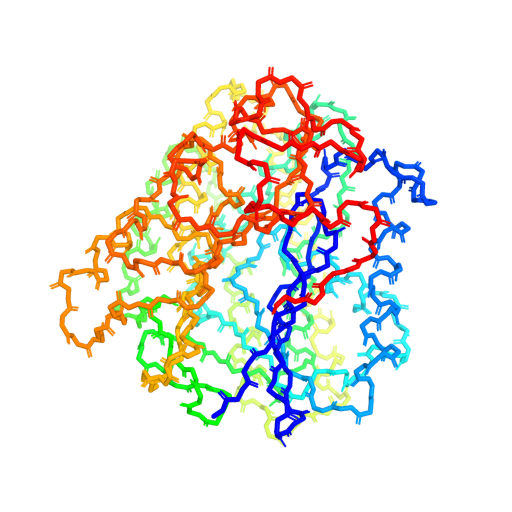C C . ASP A 1 263 ? 10.316 -8.115 17.480 1.00 77.81 263 ASP A C 1
ATOM 2201 O O . ASP A 1 263 ? 9.638 -8.894 16.803 1.00 77.81 263 ASP A O 1
ATOM 2205 N N . LYS A 1 264 ? 9.734 -7.227 18.298 1.00 80.81 264 LYS A N 1
ATOM 2206 C CA . LYS A 1 264 ? 8.272 -7.090 18.376 1.00 80.81 264 LYS A CA 1
ATOM 2207 C C . LYS A 1 264 ? 7.675 -6.384 17.173 1.00 80.81 264 LYS A C 1
ATOM 2209 O O . LYS A 1 264 ? 6.608 -6.799 16.729 1.00 80.81 264 LYS A O 1
ATOM 2214 N N . ILE A 1 265 ? 8.345 -5.360 16.651 1.00 80.81 265 ILE A N 1
ATOM 2215 C CA . ILE A 1 265 ? 7.929 -4.683 15.419 1.00 80.81 265 ILE A CA 1
ATOM 2216 C C . ILE A 1 265 ? 7.875 -5.694 14.280 1.00 80.81 265 ILE A C 1
ATOM 2218 O O . ILE A 1 265 ? 6.869 -5.762 13.595 1.00 80.81 265 ILE A O 1
ATOM 2222 N N . ILE A 1 266 ? 8.875 -6.573 14.148 1.00 79.44 266 ILE A N 1
ATOM 2223 C CA . ILE A 1 266 ? 8.856 -7.628 13.121 1.00 79.44 266 ILE A CA 1
ATOM 2224 C C . ILE A 1 266 ? 7.574 -8.473 13.213 1.00 79.44 266 ILE A C 1
ATOM 2226 O O . ILE A 1 266 ? 6.899 -8.667 12.208 1.00 79.44 266 ILE A O 1
ATOM 2230 N N . LYS A 1 267 ? 7.180 -8.907 14.417 1.00 80.81 267 LYS A N 1
ATOM 2231 C CA . LYS A 1 267 ? 5.938 -9.676 14.623 1.00 80.81 267 LYS A CA 1
ATOM 2232 C C . LYS A 1 267 ? 4.661 -8.879 14.336 1.00 80.81 267 LYS A C 1
ATOM 2234 O O . LYS A 1 267 ? 3.652 -9.462 13.936 1.00 80.81 267 LYS A O 1
ATOM 2239 N N . LEU A 1 268 ? 4.658 -7.579 14.628 1.00 84.06 268 LEU A N 1
ATOM 2240 C CA . LEU A 1 268 ? 3.542 -6.679 14.326 1.00 84.06 268 LEU A CA 1
ATOM 2241 C C . LEU A 1 268 ? 3.404 -6.503 12.812 1.00 84.06 268 LEU A C 1
ATOM 2243 O O . LEU A 1 268 ? 2.315 -6.710 12.282 1.00 84.06 268 LEU A O 1
ATOM 2247 N N . ASN A 1 269 ? 4.519 -6.249 12.129 1.00 82.44 269 ASN A N 1
ATOM 2248 C CA . ASN A 1 269 ? 4.589 -6.108 10.680 1.00 82.44 269 ASN A CA 1
ATOM 2249 C C . ASN A 1 269 ? 4.114 -7.394 9.995 1.00 82.44 269 ASN A C 1
ATOM 2251 O O . ASN A 1 269 ? 3.200 -7.337 9.185 1.00 82.44 269 ASN A O 1
ATOM 2255 N N . GLU A 1 270 ? 4.626 -8.566 10.393 1.00 81.56 270 GLU A N 1
ATOM 2256 C CA . GLU A 1 270 ? 4.175 -9.870 9.871 1.00 81.56 270 GLU A CA 1
ATOM 2257 C C . GLU A 1 270 ? 2.654 -10.064 10.002 1.00 81.56 270 GLU A C 1
ATOM 2259 O O . GLU A 1 270 ? 2.009 -10.645 9.125 1.00 81.56 270 GLU A O 1
ATOM 2264 N N . PHE A 1 271 ? 2.058 -9.571 11.093 1.00 83.25 271 PHE A N 1
ATOM 2265 C CA . PHE A 1 271 ? 0.610 -9.602 11.264 1.00 83.25 271 PHE A CA 1
ATOM 2266 C C . PHE A 1 271 ? -0.096 -8.600 10.348 1.00 83.25 271 PHE A C 1
ATOM 2268 O O . PHE A 1 271 ? -1.073 -8.970 9.700 1.00 83.25 271 PHE A O 1
ATOM 2275 N N . ASN A 1 272 ? 0.376 -7.358 10.259 1.00 84.06 272 ASN A N 1
ATOM 2276 C CA . ASN A 1 272 ? -0.218 -6.343 9.387 1.00 84.06 272 ASN A CA 1
ATOM 2277 C C . ASN A 1 272 ? -0.101 -6.728 7.904 1.00 84.06 272 ASN A C 1
ATOM 2279 O O . ASN A 1 272 ? -1.042 -6.513 7.137 1.00 84.06 272 ASN A O 1
ATOM 2283 N N . HIS A 1 273 ? 0.957 -7.448 7.520 1.00 86.19 273 HIS A N 1
ATOM 2284 C CA . HIS A 1 273 ? 1.095 -8.049 6.197 1.00 86.19 273 HIS A CA 1
ATOM 2285 C C . HIS A 1 273 ? 0.009 -9.091 5.901 1.00 86.19 273 HIS A C 1
ATOM 2287 O O . HIS A 1 273 ? -0.224 -9.394 4.735 1.00 86.19 273 HIS A O 1
ATOM 2293 N N . LYS A 1 274 ? -0.743 -9.615 6.881 1.00 87.75 274 LYS A N 1
ATOM 2294 C CA . LYS A 1 274 ? -1.933 -10.440 6.588 1.00 87.75 274 LYS A CA 1
ATOM 2295 C C . LYS A 1 274 ? -2.990 -9.688 5.788 1.00 87.75 274 LYS A C 1
ATOM 2297 O O . LYS A 1 274 ? -3.746 -10.347 5.084 1.00 87.75 274 LYS A O 1
ATOM 2302 N N . TYR A 1 275 ? -2.999 -8.360 5.851 1.00 89.00 275 TYR A N 1
ATOM 2303 C CA . TYR A 1 275 ? -3.933 -7.502 5.131 1.00 89.00 275 TYR A CA 1
ATOM 2304 C C . TYR A 1 275 ? -3.300 -6.807 3.921 1.00 89.00 275 TYR A C 1
ATOM 2306 O O . TYR A 1 275 ? -3.921 -5.924 3.345 1.00 89.00 275 TYR A O 1
ATOM 2314 N N . ASN A 1 276 ? -2.087 -7.193 3.506 1.00 92.25 276 ASN A N 1
ATOM 2315 C CA . ASN A 1 276 ? -1.494 -6.631 2.293 1.00 92.25 276 ASN A CA 1
ATOM 2316 C C . ASN A 1 276 ? -2.268 -7.080 1.041 1.00 92.25 276 ASN A C 1
ATOM 2318 O O . ASN A 1 276 ? -2.719 -8.222 0.963 1.00 92.25 276 ASN A O 1
ATOM 2322 N N . ILE A 1 277 ? -2.410 -6.211 0.044 1.00 97.56 277 ILE A N 1
ATOM 2323 C CA . ILE A 1 277 ? -3.033 -6.597 -1.225 1.00 97.56 277 ILE A CA 1
ATOM 2324 C C . ILE A 1 277 ? -1.986 -7.159 -2.184 1.00 97.56 277 ILE A C 1
ATOM 2326 O O . ILE A 1 277 ? -1.045 -6.472 -2.586 1.00 97.56 277 ILE A O 1
ATOM 2330 N N . VAL A 1 278 ? -2.235 -8.389 -2.631 1.00 98.19 278 VAL A N 1
ATOM 2331 C CA . VAL A 1 278 ? -1.521 -9.041 -3.734 1.00 98.19 278 VAL A CA 1
ATOM 2332 C C . VAL A 1 278 ? -2.500 -9.237 -4.876 1.00 98.19 278 VAL A C 1
ATOM 2334 O O . VAL A 1 278 ? -3.612 -9.714 -4.651 1.00 98.19 278 VAL A O 1
ATOM 2337 N N . PHE A 1 279 ? -2.111 -8.915 -6.107 1.00 98.69 279 PHE A N 1
ATOM 2338 C CA . PHE A 1 279 ? -2.992 -9.093 -7.259 1.00 98.69 279 PHE A CA 1
ATOM 2339 C C . PHE A 1 279 ? -2.245 -9.408 -8.555 1.00 98.69 279 PHE A C 1
ATOM 2341 O O . PHE A 1 279 ? -1.058 -9.116 -8.722 1.00 98.69 279 PHE A O 1
ATOM 2348 N N . GLN A 1 280 ? -2.994 -9.976 -9.497 1.00 98.19 280 GLN A N 1
ATOM 2349 C CA . GLN A 1 280 ? -2.576 -10.188 -10.881 1.00 98.19 280 GLN A CA 1
ATOM 2350 C C . GLN A 1 280 ? -3.712 -9.816 -11.840 1.00 98.19 280 GLN A C 1
ATOM 2352 O O . GLN A 1 280 ? -4.861 -9.661 -11.429 1.00 98.19 280 GLN A O 1
ATOM 2357 N N . ASN A 1 281 ? -3.423 -9.694 -13.133 1.00 96.69 281 ASN A N 1
ATOM 2358 C CA . ASN A 1 281 ? -4.471 -9.613 -14.155 1.00 96.69 281 ASN A CA 1
ATOM 2359 C C . ASN A 1 281 ? -5.276 -10.920 -14.233 1.00 96.69 281 ASN A C 1
ATOM 2361 O O . ASN A 1 281 ? -4.713 -12.004 -14.111 1.00 96.69 281 ASN A O 1
ATOM 2365 N N . THR A 1 282 ? -6.585 -10.835 -14.466 1.00 96.31 282 THR A N 1
ATOM 2366 C CA . THR A 1 282 ? -7.496 -11.994 -14.459 1.00 96.31 282 THR A CA 1
ATOM 2367 C C . THR A 1 282 ? -7.189 -12.983 -15.585 1.00 96.31 282 THR A C 1
AT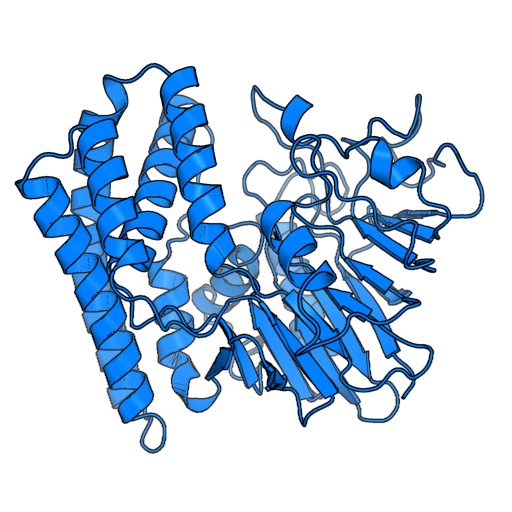OM 2369 O O . THR A 1 282 ? -7.202 -14.191 -15.372 1.00 96.31 282 THR A O 1
ATOM 2372 N N . GLN A 1 283 ? -6.905 -12.479 -16.788 1.00 93.56 283 GLN A N 1
ATOM 2373 C CA . GLN A 1 283 ? -6.664 -13.289 -17.987 1.00 93.56 283 GLN A CA 1
ATOM 2374 C C . GLN A 1 283 ? -5.195 -13.250 -18.383 1.00 93.56 283 GLN A C 1
ATOM 2376 O O . GLN A 1 283 ? -4.634 -12.162 -18.497 1.00 93.56 283 GLN A O 1
ATOM 2381 N N . SER A 1 284 ? -4.589 -14.408 -18.656 1.00 93.94 284 SER A N 1
ATOM 2382 C CA . SER A 1 284 ? -3.214 -14.454 -19.158 1.00 93.94 284 SER A CA 1
ATOM 2383 C C . SER A 1 284 ? -3.153 -13.980 -20.613 1.00 93.94 284 SER A C 1
ATOM 2385 O O . SER A 1 284 ? -3.598 -14.688 -21.512 1.00 93.94 284 SER A O 1
ATOM 2387 N N . ASP A 1 285 ? -2.548 -12.819 -20.862 1.00 90.31 285 ASP A N 1
ATOM 2388 C CA . ASP A 1 285 ? -2.543 -12.150 -22.176 1.00 90.31 285 ASP A CA 1
ATOM 2389 C C . ASP A 1 285 ? -1.127 -11.810 -22.689 1.00 90.31 285 ASP A C 1
ATOM 2391 O O . ASP A 1 285 ? -0.934 -10.987 -23.588 1.00 90.31 285 ASP A O 1
ATOM 2395 N N . GLY A 1 286 ? -0.100 -12.421 -22.090 1.00 88.81 286 GLY A N 1
ATOM 2396 C CA . GLY A 1 286 ? 1.309 -12.158 -22.409 1.00 88.81 286 GLY A CA 1
ATOM 2397 C C . GLY A 1 286 ? 1.837 -10.815 -21.879 1.00 88.81 286 GLY A C 1
ATOM 2398 O O . GLY A 1 286 ? 3.043 -10.558 -21.957 1.00 88.81 286 GLY A O 1
ATOM 2399 N N . HIS A 1 287 ? 0.965 -9.988 -21.293 1.00 93.00 287 HIS A N 1
ATOM 2400 C CA . HIS A 1 287 ? 1.267 -8.751 -20.572 1.00 93.00 287 HIS A CA 1
ATOM 2401 C C . HIS A 1 287 ? 0.942 -8.894 -19.081 1.00 93.00 287 HIS A C 1
ATOM 2403 O O . HIS A 1 287 ? 0.501 -7.942 -18.435 1.00 93.00 287 HIS A O 1
ATOM 2409 N N . ASN A 1 288 ? 1.185 -10.093 -18.546 1.00 96.88 288 ASN A N 1
ATOM 2410 C CA . ASN A 1 288 ? 0.831 -10.435 -17.179 1.00 96.88 288 ASN A CA 1
ATOM 2411 C C . ASN A 1 288 ? 1.620 -9.602 -16.166 1.00 96.88 288 ASN A C 1
ATOM 2413 O O . ASN A 1 288 ? 2.828 -9.387 -16.336 1.00 96.88 288 ASN A O 1
ATOM 2417 N N . ILE A 1 289 ? 0.948 -9.190 -15.098 1.00 97.88 289 ILE A N 1
ATOM 2418 C CA . ILE A 1 289 ? 1.538 -8.476 -13.970 1.00 97.88 289 ILE A CA 1
ATOM 2419 C C . ILE A 1 289 ? 1.298 -9.239 -12.674 1.00 97.88 289 ILE A C 1
ATOM 2421 O O . ILE A 1 289 ? 0.251 -9.861 -12.511 1.00 97.88 289 ILE A O 1
ATOM 2425 N N . LEU A 1 290 ? 2.260 -9.157 -11.762 1.00 98.50 290 LEU A N 1
ATOM 2426 C CA . LEU A 1 290 ? 2.111 -9.582 -10.376 1.00 98.50 290 LEU A CA 1
ATOM 2427 C C . LEU A 1 290 ? 2.569 -8.435 -9.481 1.00 98.50 290 LEU A C 1
ATOM 2429 O O . LEU A 1 290 ? 3.743 -8.058 -9.495 1.00 98.50 290 LEU A O 1
ATOM 2433 N N . PHE A 1 291 ? 1.641 -7.863 -8.728 1.00 98.50 291 PHE A N 1
ATOM 2434 C CA . PHE A 1 291 ? 1.943 -6.861 -7.715 1.00 98.50 291 PHE A CA 1
ATOM 2435 C C . PHE A 1 291 ? 1.780 -7.509 -6.352 1.00 98.50 291 PHE A C 1
ATOM 2437 O O . PHE A 1 291 ? 0.710 -8.015 -6.025 1.00 98.50 291 PHE A O 1
ATOM 2444 N N . THR A 1 292 ? 2.868 -7.537 -5.592 1.00 97.25 292 THR A N 1
ATOM 2445 C CA . THR A 1 292 ? 2.985 -8.383 -4.402 1.00 97.25 292 THR A CA 1
ATOM 2446 C C . THR A 1 292 ? 2.799 -7.640 -3.091 1.00 97.25 292 THR A C 1
ATOM 2448 O O . THR A 1 292 ? 3.049 -8.255 -2.065 1.00 97.25 292 THR A O 1
ATOM 2451 N N . GLY A 1 293 ? 2.492 -6.336 -3.106 1.00 93.31 293 GLY A N 1
ATOM 2452 C CA . GLY A 1 293 ? 2.512 -5.521 -1.888 1.00 93.31 293 GLY A CA 1
ATOM 2453 C C . GLY A 1 293 ? 3.779 -5.800 -1.078 1.00 93.31 293 GLY A C 1
ATOM 2454 O O . GLY A 1 293 ? 4.870 -5.849 -1.656 1.00 93.31 293 GLY A O 1
ATOM 2455 N N . ASP A 1 294 ? 3.584 -6.104 0.198 1.00 93.62 294 ASP A N 1
ATOM 2456 C CA . ASP A 1 294 ? 4.593 -6.572 1.150 1.00 93.62 294 ASP A CA 1
ATOM 2457 C C . ASP A 1 294 ? 4.264 -8.000 1.607 1.00 93.62 294 ASP A C 1
ATOM 2459 O O . ASP A 1 294 ? 4.056 -8.306 2.777 1.00 93.62 294 ASP A O 1
ATOM 2463 N N . MET A 1 295 ? 4.124 -8.877 0.613 1.00 93.69 295 MET A N 1
ATOM 2464 C CA . MET A 1 295 ? 3.801 -10.281 0.814 1.00 93.69 295 MET A CA 1
ATOM 2465 C C . MET A 1 295 ? 4.953 -11.070 1.443 1.00 93.69 295 MET A C 1
ATOM 2467 O O . MET A 1 295 ? 6.078 -11.089 0.936 1.00 93.69 295 MET A O 1
ATOM 2471 N N . GLU A 1 296 ? 4.606 -11.854 2.461 1.00 92.00 296 GLU A N 1
ATOM 2472 C CA . GLU A 1 296 ? 5.514 -12.765 3.149 1.00 92.00 296 GLU A CA 1
ATOM 2473 C C . GLU A 1 296 ? 5.700 -14.100 2.411 1.00 92.00 296 GLU A C 1
ATOM 2475 O O . GLU A 1 296 ? 4.852 -14.567 1.642 1.00 92.00 296 GLU A O 1
ATOM 2480 N N . ARG A 1 297 ? 6.798 -14.806 2.714 1.00 92.38 297 ARG A N 1
ATOM 2481 C CA . ARG A 1 297 ? 7.092 -16.134 2.129 1.00 92.38 297 ARG A CA 1
ATOM 2482 C C . ARG A 1 297 ? 5.981 -17.159 2.365 1.00 92.38 297 ARG A C 1
ATOM 2484 O O . ARG A 1 297 ? 5.712 -17.982 1.494 1.00 92.38 297 ARG A O 1
ATOM 2491 N N . SER A 1 298 ? 5.361 -17.128 3.544 1.00 91.31 298 SER A N 1
ATOM 2492 C CA . SER A 1 298 ? 4.259 -18.026 3.910 1.00 91.31 298 SER A CA 1
ATOM 2493 C C . SER A 1 298 ? 3.026 -17.806 3.032 1.00 91.31 298 SER A C 1
ATOM 2495 O O . SER A 1 298 ? 2.384 -18.774 2.631 1.00 91.31 298 SER A O 1
ATOM 2497 N N . GLN A 1 299 ? 2.741 -16.553 2.676 1.00 93.19 299 GLN A N 1
ATOM 2498 C CA . GLN A 1 299 ? 1.653 -16.185 1.775 1.00 93.19 299 GLN A CA 1
ATOM 2499 C C . GLN A 1 299 ? 1.963 -16.634 0.349 1.00 93.19 299 GLN A C 1
ATOM 2501 O O . GLN A 1 299 ? 1.123 -17.273 -0.274 1.00 93.19 299 GLN A O 1
ATOM 2506 N N . MET A 1 300 ? 3.188 -16.412 -0.143 1.00 95.00 300 MET A N 1
ATOM 2507 C CA . MET A 1 300 ? 3.587 -16.922 -1.460 1.00 95.00 300 MET A CA 1
ATOM 2508 C C . MET A 1 300 ? 3.435 -18.444 -1.546 1.00 95.00 300 MET A C 1
ATOM 2510 O O . MET A 1 300 ? 2.858 -18.953 -2.501 1.00 95.00 300 MET A O 1
ATOM 2514 N N . LYS A 1 301 ? 3.899 -19.175 -0.525 1.00 94.88 301 LYS A N 1
ATOM 2515 C CA . LYS A 1 301 ? 3.735 -20.631 -0.451 1.00 94.88 301 LYS A CA 1
ATOM 2516 C C . LYS A 1 301 ? 2.257 -21.034 -0.504 1.00 94.88 301 LYS A C 1
ATOM 2518 O O . LYS A 1 301 ? 1.903 -21.924 -1.268 1.00 94.88 301 LYS A O 1
ATOM 2523 N N . TYR A 1 302 ? 1.396 -20.338 0.241 1.00 93.88 302 TYR A N 1
ATOM 2524 C CA . TYR A 1 302 ? -0.049 -20.558 0.188 1.00 93.88 302 TYR A CA 1
ATOM 2525 C C . TYR A 1 302 ? -0.598 -20.389 -1.239 1.00 93.88 302 TYR A C 1
ATOM 2527 O O . TYR A 1 302 ? -1.309 -21.271 -1.721 1.00 93.88 302 TYR A O 1
ATOM 2535 N N . LEU A 1 303 ? -0.231 -19.302 -1.933 1.00 94.38 303 LEU A N 1
ATOM 2536 C CA . LEU A 1 303 ? -0.662 -19.024 -3.312 1.00 94.38 303 LEU A CA 1
ATOM 2537 C C . LEU A 1 303 ? -0.212 -20.093 -4.318 1.00 94.38 303 LEU A C 1
ATOM 2539 O O . LEU A 1 303 ? -0.861 -20.280 -5.341 1.00 94.38 303 LEU A O 1
ATOM 2543 N N . GLU A 1 304 ? 0.902 -20.766 -4.050 1.00 94.19 304 GLU A N 1
ATOM 2544 C CA . GLU A 1 304 ? 1.464 -21.799 -4.923 1.00 94.19 304 GLU A CA 1
ATOM 2545 C C . GLU A 1 304 ? 0.838 -23.176 -4.714 1.00 94.19 304 GLU A C 1
ATOM 2547 O O . GLU A 1 304 ? 0.803 -23.982 -5.643 1.00 94.19 304 GLU A O 1
ATOM 2552 N N . GLU A 1 305 ? 0.365 -23.449 -3.499 1.00 93.44 305 GLU A N 1
ATOM 2553 C CA . GLU A 1 305 ? -0.220 -24.734 -3.111 1.00 93.44 305 GLU A CA 1
ATOM 2554 C C . GLU A 1 305 ? -1.731 -24.807 -3.388 1.00 93.44 305 GLU A C 1
ATOM 2556 O O . GLU A 1 305 ? -2.258 -25.900 -3.600 1.00 93.44 305 GLU A O 1
ATOM 2561 N N . HIS A 1 306 ? -2.434 -23.668 -3.412 1.00 89.19 306 HIS A N 1
ATOM 2562 C CA . HIS A 1 306 ? -3.893 -23.620 -3.564 1.00 89.19 306 HIS A CA 1
ATOM 2563 C C . HIS A 1 306 ? -4.321 -23.358 -5.013 1.00 89.19 306 HIS A C 1
ATOM 2565 O O . HIS A 1 306 ? -3.853 -22.430 -5.670 1.00 89.19 306 HIS A O 1
ATOM 2571 N N . SER A 1 307 ? -5.242 -24.183 -5.518 1.00 85.19 307 SER A N 1
ATOM 2572 C CA . SER A 1 307 ? -5.652 -24.202 -6.929 1.00 85.19 307 SER A CA 1
ATOM 2573 C C . SER A 1 307 ? -6.885 -23.352 -7.261 1.00 85.19 307 SER A C 1
ATOM 2575 O O . SER A 1 307 ? -7.224 -23.225 -8.437 1.00 85.19 307 SER A O 1
ATOM 2577 N N . ASP A 1 308 ? -7.542 -22.752 -6.265 1.00 91.19 308 ASP A N 1
ATOM 2578 C CA . ASP A 1 308 ? -8.729 -21.900 -6.432 1.00 91.19 308 ASP A CA 1
ATOM 2579 C C . ASP A 1 308 ? -8.450 -20.666 -7.306 1.00 91.19 308 ASP A C 1
ATOM 2581 O O . ASP A 1 308 ? -9.279 -20.289 -8.134 1.00 91.19 308 ASP A O 1
ATOM 2585 N N . ILE A 1 309 ? -7.261 -20.069 -7.170 1.00 93.88 309 ILE A N 1
ATOM 2586 C CA . ILE A 1 309 ? -6.772 -19.002 -8.048 1.00 93.88 309 ILE A CA 1
ATOM 2587 C C . ILE A 1 309 ? -5.327 -19.307 -8.419 1.00 93.88 309 ILE A C 1
ATOM 2589 O O . ILE A 1 309 ? -4.416 -19.167 -7.607 1.00 93.88 309 ILE A O 1
ATOM 2593 N N . THR A 1 310 ? -5.117 -19.714 -9.668 1.00 93.75 310 THR A N 1
ATOM 2594 C CA . THR A 1 310 ? -3.793 -20.103 -10.161 1.00 93.75 310 THR A CA 1
ATOM 2595 C C . THR A 1 310 ? -2.971 -18.880 -10.576 1.00 93.75 310 THR A C 1
ATOM 2597 O O . THR A 1 310 ? -3.434 -18.028 -11.342 1.00 93.75 310 THR A O 1
ATOM 2600 N N . LEU A 1 311 ? -1.722 -18.818 -10.112 1.00 97.12 311 LEU A N 1
ATOM 2601 C CA . LEU A 1 311 ? -0.737 -17.847 -10.587 1.00 97.12 311 LEU A CA 1
ATOM 2602 C C . LEU A 1 311 ? -0.388 -18.095 -12.060 1.00 97.12 311 LEU A C 1
ATOM 2604 O O . LEU A 1 311 ? -0.236 -19.238 -12.501 1.00 97.12 311 LEU A O 1
ATOM 2608 N N . HIS A 1 312 ? -0.197 -17.025 -12.830 1.00 96.75 312 HIS A N 1
ATOM 2609 C CA . HIS A 1 312 ? 0.258 -17.160 -14.215 1.00 96.75 312 HIS A CA 1
ATOM 2610 C C . HIS A 1 312 ? 1.660 -17.769 -14.291 1.00 96.75 312 HIS A C 1
ATOM 2612 O O . HIS A 1 312 ? 2.521 -17.505 -13.456 1.00 96.75 312 HIS A O 1
ATOM 2618 N N . LYS A 1 313 ? 1.922 -18.540 -15.353 1.00 95.38 313 LYS A N 1
ATOM 2619 C CA . LYS A 1 313 ? 3.230 -19.187 -15.574 1.00 95.38 313 LYS A CA 1
ATOM 2620 C C . LYS A 1 313 ? 4.348 -18.203 -15.927 1.00 95.38 313 LYS A C 1
ATOM 2622 O O . LYS A 1 313 ? 5.506 -18.473 -15.638 1.00 95.38 313 LYS A O 1
ATOM 2627 N N . CYS A 1 314 ? 4.001 -17.095 -16.581 1.00 96.62 314 CYS A N 1
ATOM 2628 C CA . CYS A 1 314 ? 4.952 -16.091 -17.050 1.00 96.62 314 CYS A CA 1
ATOM 2629 C C . CYS A 1 314 ? 4.438 -14.688 -16.730 1.00 96.62 314 CYS A C 1
ATOM 2631 O O . CYS A 1 314 ? 3.276 -14.394 -17.028 1.00 96.62 314 CYS A O 1
ATOM 2633 N N . TYR A 1 315 ? 5.312 -13.804 -16.239 1.00 97.56 315 TYR A N 1
ATOM 2634 C CA . TYR A 1 315 ? 4.986 -12.390 -16.013 1.00 97.56 315 TYR A CA 1
ATOM 2635 C C . TYR A 1 315 ? 5.826 -11.444 -16.863 1.00 97.56 315 TYR A C 1
ATOM 2637 O O . TYR A 1 315 ? 7.043 -11.580 -16.996 1.00 97.56 315 TYR A O 1
ATOM 2645 N N . LYS A 1 316 ? 5.173 -10.420 -17.417 1.00 96.62 316 LYS A N 1
ATOM 2646 C CA . LYS A 1 316 ? 5.871 -9.291 -18.028 1.00 96.62 316 LYS A CA 1
ATOM 2647 C C . LYS A 1 316 ? 6.451 -8.375 -16.952 1.00 96.62 316 LYS A C 1
ATOM 2649 O O . LYS A 1 316 ? 7.571 -7.907 -17.142 1.00 96.62 316 LYS A O 1
ATOM 2654 N N . TYR A 1 317 ? 5.735 -8.150 -15.851 1.00 97.62 317 TYR A N 1
ATOM 2655 C CA . TYR A 1 317 ? 6.192 -7.320 -14.732 1.00 97.62 317 TYR A CA 1
ATOM 2656 C C . TYR A 1 317 ? 5.877 -7.991 -13.391 1.00 97.62 317 TYR A C 1
ATOM 2658 O O . TYR A 1 317 ? 4.752 -8.435 -13.182 1.00 97.62 317 TYR A O 1
ATOM 2666 N N . ILE A 1 318 ? 6.847 -8.027 -12.479 1.00 98.25 318 ILE A N 1
ATOM 2667 C CA . ILE A 1 318 ? 6.637 -8.389 -11.071 1.00 98.25 318 ILE A CA 1
ATOM 2668 C C . ILE A 1 318 ? 7.132 -7.231 -10.201 1.00 98.25 318 ILE A C 1
ATOM 2670 O O . ILE A 1 318 ? 8.303 -6.862 -10.299 1.00 98.25 318 ILE A O 1
ATOM 2674 N N . LYS A 1 319 ? 6.277 -6.646 -9.354 1.00 98.00 319 LYS A N 1
ATOM 2675 C CA . LYS A 1 319 ? 6.741 -5.787 -8.249 1.00 98.00 319 LYS A CA 1
ATOM 2676 C C . LYS A 1 319 ? 7.265 -6.696 -7.148 1.00 98.00 319 LYS A C 1
ATOM 2678 O O . LYS A 1 319 ? 6.578 -7.635 -6.781 1.00 98.00 319 LYS A O 1
ATOM 2683 N N . ILE A 1 320 ? 8.483 -6.454 -6.675 1.00 96.62 320 ILE A N 1
ATOM 2684 C CA . ILE A 1 320 ? 9.124 -7.261 -5.632 1.00 96.62 320 ILE A CA 1
ATOM 2685 C C . ILE A 1 320 ? 8.629 -6.809 -4.246 1.00 96.62 320 ILE A C 1
ATOM 2687 O O . ILE A 1 320 ? 8.596 -5.599 -4.009 1.00 96.62 320 ILE A O 1
ATOM 2691 N N . PRO A 1 321 ? 8.280 -7.730 -3.325 1.00 95.69 321 PRO A N 1
ATOM 2692 C CA . PRO A 1 321 ? 7.734 -7.368 -2.016 1.00 95.69 321 PRO A CA 1
ATOM 2693 C C . PRO A 1 321 ? 8.785 -6.770 -1.078 1.00 95.69 321 PRO A C 1
ATOM 2695 O O . PRO A 1 321 ? 9.984 -7.006 -1.264 1.00 95.69 321 PRO A O 1
ATOM 2698 N N . HIS A 1 322 ? 8.349 -5.997 -0.078 1.00 93.06 322 HIS A N 1
ATOM 2699 C CA . HIS A 1 322 ? 9.194 -5.372 0.952 1.00 93.06 322 HIS A CA 1
ATOM 2700 C C . HIS A 1 322 ? 10.357 -4.571 0.384 1.00 93.06 322 HIS A C 1
ATOM 2702 O O . HIS A 1 322 ? 11.484 -4.645 0.886 1.00 93.06 322 HIS A O 1
ATOM 2708 N N . HIS A 1 323 ? 10.136 -3.913 -0.755 1.00 93.38 323 HIS A N 1
ATOM 2709 C CA . HIS A 1 323 ? 11.179 -3.212 -1.505 1.00 93.38 323 HIS A CA 1
ATOM 2710 C C . HIS A 1 323 ? 12.419 -4.094 -1.781 1.00 93.38 323 HIS A C 1
ATOM 2712 O O . HIS A 1 323 ? 13.534 -3.601 -1.945 1.00 93.38 323 HIS A O 1
ATOM 2718 N N . GLY A 1 324 ? 12.262 -5.419 -1.805 1.00 91.69 324 GLY A N 1
ATOM 2719 C CA . GLY A 1 324 ? 13.324 -6.397 -2.017 1.00 91.69 324 GLY A CA 1
ATOM 2720 C C . GLY A 1 324 ? 14.315 -6.582 -0.864 1.00 91.69 324 GLY A C 1
ATOM 2721 O O . GLY A 1 324 ? 15.425 -7.032 -1.128 1.00 91.69 324 GLY A O 1
ATOM 2722 N N . THR A 1 325 ? 13.979 -6.234 0.378 1.00 90.19 325 THR A N 1
ATOM 2723 C CA . THR A 1 325 ? 14.895 -6.289 1.538 1.00 90.19 325 THR A CA 1
ATOM 2724 C C . THR A 1 325 ? 15.346 -7.710 1.954 1.00 90.19 325 THR A C 1
ATOM 2726 O O . THR A 1 325 ? 14.654 -8.705 1.735 1.00 90.19 325 THR A O 1
ATOM 2729 N N . LYS A 1 326 ? 16.531 -7.816 2.588 1.00 79.44 326 LYS A N 1
ATOM 2730 C CA . LYS A 1 326 ? 17.318 -9.054 2.847 1.00 79.44 326 LYS A CA 1
ATOM 2731 C C . LYS A 1 326 ? 16.640 -10.144 3.714 1.00 79.44 326 LYS A C 1
ATOM 2733 O O . LYS A 1 326 ? 17.178 -11.239 3.860 1.00 79.44 326 LYS A O 1
ATOM 2738 N N . LYS A 1 327 ? 15.494 -9.876 4.341 1.00 79.38 327 LYS A N 1
ATOM 2739 C CA . LYS A 1 327 ? 14.778 -10.872 5.171 1.00 79.38 327 LYS A CA 1
ATOM 2740 C C . LYS A 1 327 ? 13.587 -11.515 4.462 1.00 79.38 327 LYS A C 1
ATOM 2742 O O . LYS A 1 327 ? 13.172 -12.602 4.852 1.00 79.38 327 LYS A O 1
ATOM 2747 N N . HIS A 1 328 ? 13.120 -10.909 3.374 1.00 84.50 328 HIS A N 1
ATOM 2748 C CA . HIS A 1 328 ? 11.861 -11.274 2.730 1.00 84.50 328 HIS A CA 1
ATOM 2749 C C . HIS A 1 328 ? 12.057 -11.794 1.297 1.00 84.50 328 HIS A C 1
ATOM 2751 O O . HIS A 1 328 ? 11.141 -11.766 0.480 1.00 84.50 328 HIS A O 1
ATOM 2757 N N . GLY A 1 329 ? 13.266 -12.261 0.954 1.00 87.62 329 GLY A N 1
ATOM 2758 C CA . GLY A 1 329 ? 13.578 -12.766 -0.386 1.00 87.62 329 GLY A CA 1
ATOM 2759 C C . GLY A 1 329 ? 12.659 -13.920 -0.807 1.00 87.62 329 GLY A C 1
ATOM 2760 O O . GLY A 1 329 ? 12.643 -14.944 -0.126 1.00 87.62 329 GLY A O 1
ATOM 2761 N N . ILE A 1 330 ? 11.931 -13.778 -1.914 1.00 94.19 330 ILE A N 1
ATOM 2762 C CA . ILE A 1 330 ? 11.101 -14.820 -2.542 1.00 94.19 330 ILE A CA 1
ATOM 2763 C C . ILE A 1 330 ? 11.681 -15.134 -3.926 1.00 94.19 330 ILE A C 1
ATOM 2765 O O . ILE A 1 330 ? 12.010 -14.222 -4.686 1.00 94.19 330 ILE A O 1
ATOM 2769 N N . ASP A 1 331 ? 11.816 -16.420 -4.263 1.00 93.62 331 ASP A N 1
ATOM 2770 C CA . ASP A 1 331 ? 12.311 -16.827 -5.580 1.00 93.62 331 ASP A CA 1
ATOM 2771 C C . ASP A 1 331 ? 11.196 -16.790 -6.635 1.00 93.62 331 ASP A C 1
ATOM 2773 O O . ASP A 1 331 ? 10.305 -17.640 -6.661 1.00 93.62 331 ASP A O 1
ATOM 2777 N N . PHE A 1 332 ? 11.276 -15.818 -7.544 1.00 96.00 332 PHE A N 1
ATOM 2778 C CA . PHE A 1 332 ? 10.353 -15.684 -8.672 1.00 96.00 332 PHE A CA 1
ATOM 2779 C C . PHE A 1 332 ? 10.877 -16.301 -9.981 1.00 96.00 332 PHE A C 1
ATOM 2781 O O . PHE A 1 332 ? 10.228 -16.155 -11.020 1.00 96.00 332 PHE A O 1
ATOM 2788 N N . SER A 1 333 ? 12.027 -16.988 -9.972 1.00 93.88 333 SER A N 1
ATOM 2789 C CA . SER A 1 333 ? 12.683 -17.525 -11.176 1.00 93.88 333 SER A CA 1
ATOM 2790 C C . SER A 1 333 ? 11.764 -18.422 -12.011 1.00 93.88 333 SER A C 1
ATOM 2792 O O . SER A 1 333 ? 11.715 -18.300 -13.237 1.00 93.88 333 SER A O 1
ATOM 2794 N N . LYS A 1 334 ? 10.950 -19.251 -11.349 1.00 95.00 334 LYS A N 1
ATOM 2795 C CA . LYS A 1 334 ? 10.003 -20.166 -12.002 1.00 95.00 334 LYS A CA 1
ATOM 2796 C C . LYS A 1 334 ? 8.901 -19.475 -12.806 1.00 95.00 334 LYS A C 1
ATOM 2798 O O . LYS A 1 334 ? 8.314 -20.108 -13.677 1.00 95.00 334 LYS A O 1
ATOM 2803 N N . TYR A 1 335 ? 8.651 -18.189 -12.561 1.00 96.31 335 TYR A N 1
ATOM 2804 C CA . TYR A 1 335 ? 7.647 -17.414 -13.289 1.00 96.31 335 TYR A CA 1
ATOM 2805 C C . TYR A 1 335 ? 8.212 -16.628 -14.476 1.00 96.31 335 TYR A C 1
ATOM 2807 O O . TYR A 1 335 ? 7.530 -15.757 -15.024 1.00 96.31 335 TYR A O 1
ATOM 2815 N N . SER A 1 336 ? 9.470 -16.892 -14.854 1.00 94.56 336 SER A N 1
ATOM 2816 C CA . SER A 1 336 ? 10.146 -16.299 -16.017 1.00 94.56 336 SER A CA 1
ATOM 2817 C C . SER A 1 336 ? 9.882 -14.787 -16.188 1.00 94.56 336 SER A C 1
ATOM 2819 O O . SER A 1 336 ? 9.407 -14.365 -17.251 1.00 94.56 336 SER A O 1
ATOM 2821 N N . PRO A 1 337 ? 10.109 -13.955 -15.149 1.00 95.00 337 PRO A N 1
ATOM 2822 C CA . PRO A 1 337 ? 9.764 -12.542 -15.206 1.00 95.00 337 PRO A CA 1
ATOM 2823 C C . PRO A 1 337 ? 10.579 -11.811 -16.273 1.00 95.00 337 PRO A C 1
ATOM 2825 O O . PRO A 1 337 ? 11.806 -11.830 -16.252 1.00 95.00 337 PRO A O 1
ATOM 2828 N N . LYS A 1 338 ? 9.912 -11.080 -17.174 1.00 94.75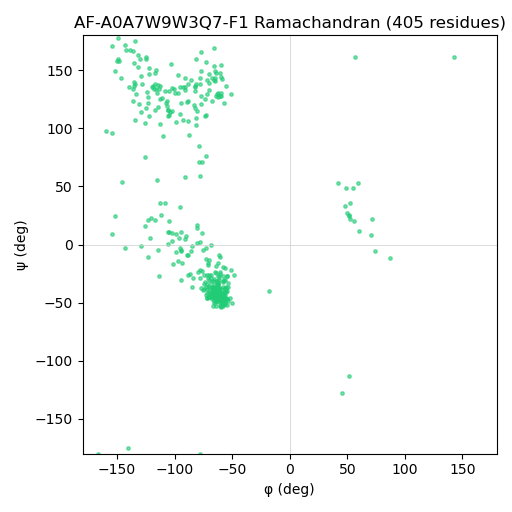 338 LYS A N 1
ATOM 2829 C CA . LYS A 1 338 ? 10.620 -10.193 -18.118 1.00 94.75 338 LYS A CA 1
ATOM 2830 C C . LYS A 1 338 ? 11.173 -8.951 -17.424 1.00 94.75 338 LYS A C 1
ATOM 2832 O O . LYS A 1 338 ? 12.246 -8.473 -17.785 1.00 94.75 338 LYS A O 1
ATOM 2837 N N . ASN A 1 339 ? 10.437 -8.418 -16.451 1.00 94.81 339 ASN A N 1
ATOM 2838 C CA . ASN A 1 339 ? 10.817 -7.253 -15.663 1.00 94.81 339 ASN A CA 1
ATOM 2839 C C . ASN A 1 339 ? 10.528 -7.502 -14.190 1.00 94.81 339 ASN A C 1
ATOM 2841 O O . ASN A 1 339 ? 9.445 -7.988 -13.860 1.00 94.81 339 ASN A O 1
ATOM 2845 N N . ILE A 1 340 ? 11.438 -7.069 -13.325 1.00 94.69 340 ILE A N 1
ATOM 2846 C CA . ILE A 1 340 ? 11.170 -6.958 -11.892 1.00 94.69 340 ILE A CA 1
ATOM 2847 C C . ILE A 1 340 ? 11.322 -5.510 -11.444 1.00 94.69 340 ILE A C 1
ATOM 2849 O O . ILE A 1 340 ? 12.258 -4.831 -11.862 1.00 94.69 340 ILE A O 1
ATOM 2853 N N . ILE A 1 341 ? 10.399 -5.030 -10.618 1.00 96.06 341 ILE A N 1
ATOM 2854 C CA . ILE A 1 341 ? 10.365 -3.657 -10.114 1.00 96.06 341 ILE A CA 1
ATOM 2855 C C . ILE A 1 341 ? 10.756 -3.686 -8.636 1.00 96.06 341 ILE A C 1
ATOM 2857 O O . ILE A 1 341 ? 10.118 -4.374 -7.844 1.00 96.06 341 ILE A O 1
ATOM 2861 N N . ILE A 1 342 ? 11.816 -2.959 -8.279 1.00 93.75 342 ILE A N 1
ATOM 2862 C CA . ILE A 1 342 ? 12.367 -2.884 -6.921 1.00 93.75 342 ILE A CA 1
ATOM 2863 C C . ILE A 1 342 ? 12.446 -1.414 -6.501 1.00 93.75 342 ILE A C 1
ATOM 2865 O O . ILE A 1 342 ? 13.320 -0.660 -6.935 1.00 93.75 342 ILE A O 1
ATOM 2869 N N . THR A 1 343 ? 11.526 -1.014 -5.644 1.00 93.88 343 THR A N 1
ATOM 2870 C CA . THR A 1 343 ? 11.313 0.351 -5.152 1.00 93.88 343 THR A CA 1
ATOM 2871 C C . THR A 1 343 ? 12.101 0.623 -3.865 1.00 93.88 343 THR A C 1
ATOM 2873 O O . THR A 1 343 ? 11.548 0.907 -2.811 1.00 93.88 343 THR A O 1
ATOM 2876 N N . ASN A 1 344 ? 13.426 0.471 -3.925 1.00 91.19 344 ASN A N 1
ATOM 2877 C CA . ASN A 1 344 ? 14.311 0.522 -2.757 1.00 91.19 344 ASN A CA 1
ATOM 2878 C C . ASN A 1 344 ? 15.293 1.697 -2.818 1.00 91.19 344 ASN A C 1
ATOM 2880 O O . ASN A 1 344 ? 15.767 2.070 -3.895 1.00 91.19 344 ASN A O 1
ATOM 2884 N N . GLY A 1 345 ? 15.682 2.200 -1.646 1.00 86.81 345 GLY A N 1
ATOM 2885 C CA . GLY A 1 345 ? 16.766 3.157 -1.453 1.00 86.81 345 GLY A CA 1
ATOM 2886 C C . GLY A 1 345 ? 17.467 2.998 -0.100 1.00 86.81 345 GLY A C 1
ATOM 2887 O O . GLY A 1 345 ? 17.131 2.155 0.723 1.00 86.81 345 GLY A O 1
ATOM 2888 N N . GLN A 1 346 ? 18.498 3.799 0.137 1.00 84.81 346 GLN A N 1
ATOM 2889 C CA . GLN A 1 346 ? 19.177 3.842 1.428 1.00 84.81 346 GLN A CA 1
ATOM 2890 C C . GLN A 1 346 ? 18.265 4.476 2.477 1.00 84.81 346 GLN A C 1
ATOM 2892 O O . GLN A 1 346 ? 17.629 5.491 2.203 1.00 84.81 346 GLN A O 1
ATOM 2897 N N . VAL A 1 347 ? 18.266 3.909 3.682 1.00 83.69 347 VAL A N 1
ATOM 2898 C CA . VAL A 1 347 ? 17.522 4.415 4.838 1.00 83.69 347 VAL A CA 1
ATOM 2899 C C . VAL A 1 347 ? 18.521 4.847 5.917 1.00 83.69 347 VAL A C 1
ATOM 2901 O O . VAL A 1 347 ? 19.471 4.126 6.227 1.00 83.69 347 VAL A O 1
ATOM 2904 N N . GLY A 1 348 ? 18.355 6.053 6.458 1.00 77.19 348 GLY A N 1
ATOM 2905 C CA . GLY A 1 348 ? 19.233 6.677 7.450 1.00 77.19 348 GLY A CA 1
ATOM 2906 C C . GLY A 1 348 ? 19.020 6.154 8.872 1.00 77.19 348 GLY A C 1
ATOM 2907 O O . GLY A 1 348 ? 18.693 6.935 9.755 1.00 77.19 348 GLY A O 1
ATOM 2908 N N . MET A 1 349 ? 19.182 4.845 9.094 1.00 69.38 349 MET A N 1
ATOM 2909 C CA . MET A 1 349 ? 19.020 4.197 10.406 1.00 69.38 349 MET A CA 1
ATOM 2910 C C . MET A 1 349 ? 20.213 3.291 10.756 1.00 69.38 349 MET A C 1
ATOM 2912 O O . MET A 1 349 ? 20.936 2.825 9.870 1.00 69.38 349 MET A O 1
ATOM 2916 N N . ASN A 1 350 ? 20.390 2.997 12.052 1.00 56.56 350 ASN A N 1
ATOM 2917 C CA . ASN A 1 350 ? 21.473 2.147 12.579 1.00 56.56 350 ASN A CA 1
ATOM 2918 C C . ASN A 1 350 ? 21.481 0.728 11.963 1.00 56.56 350 ASN A C 1
ATOM 2920 O O . ASN A 1 350 ? 22.538 0.114 11.830 1.00 56.56 350 ASN A O 1
ATOM 2924 N N . SER A 1 351 ? 20.325 0.228 11.513 1.00 62.44 351 SER A N 1
ATOM 2925 C CA . SER A 1 351 ? 20.127 -1.089 10.891 1.00 62.44 351 SER A CA 1
ATOM 2926 C C . SER A 1 351 ? 20.164 -1.073 9.352 1.00 62.44 351 SER A C 1
ATOM 2928 O O . SER A 1 351 ? 19.520 -1.894 8.708 1.00 62.44 351 SER A O 1
ATOM 2930 N N . ASN A 1 352 ? 20.948 -0.190 8.719 1.00 66.69 352 ASN A N 1
ATOM 2931 C CA . ASN A 1 352 ? 20.991 -0.016 7.250 1.00 66.69 352 ASN A CA 1
ATOM 2932 C C . ASN A 1 352 ? 21.191 -1.326 6.443 1.00 66.69 352 ASN A C 1
ATOM 2934 O O . ASN A 1 352 ? 20.840 -1.411 5.269 1.00 66.69 352 ASN A O 1
ATOM 2938 N N . ASP A 1 353 ? 21.743 -2.372 7.062 1.00 77.00 353 ASP A N 1
ATOM 2939 C CA . ASP A 1 353 ? 21.946 -3.679 6.442 1.00 77.00 353 ASP A CA 1
ATOM 2940 C C . ASP A 1 353 ? 20.663 -4.494 6.189 1.00 77.00 353 ASP A C 1
ATOM 2942 O O . ASP A 1 353 ? 20.664 -5.286 5.240 1.00 77.00 353 ASP A O 1
ATOM 2946 N N . SER A 1 354 ? 19.598 -4.316 6.987 1.00 77.62 354 SER A N 1
ATOM 2947 C CA . SER A 1 354 ? 18.301 -4.991 6.781 1.00 77.62 354 SER A CA 1
ATOM 2948 C C . SER A 1 354 ? 17.555 -4.433 5.572 1.00 77.62 354 SER A C 1
ATOM 2950 O O . SER A 1 354 ? 16.935 -5.192 4.835 1.00 77.62 354 SER A O 1
ATOM 2952 N N . TYR A 1 355 ? 17.709 -3.134 5.313 1.00 84.00 355 TYR A N 1
ATOM 2953 C CA . TYR A 1 355 ? 17.095 -2.417 4.195 1.00 84.00 355 TYR A CA 1
ATOM 2954 C C . TYR A 1 355 ? 17.760 -2.688 2.837 1.00 84.00 355 TYR A C 1
ATOM 2956 O O . TYR A 1 355 ? 17.293 -2.209 1.800 1.00 84.00 355 TYR A O 1
ATOM 2964 N N . LYS A 1 356 ? 18.861 -3.449 2.816 1.00 85.94 356 LYS A N 1
ATOM 2965 C CA . LYS A 1 356 ? 19.577 -3.776 1.580 1.00 85.94 356 LYS A CA 1
ATOM 2966 C C . LYS A 1 356 ? 18.790 -4.761 0.737 1.00 85.94 356 LYS A C 1
ATOM 2968 O O . LYS A 1 356 ? 18.244 -5.729 1.262 1.00 85.94 356 LYS A O 1
ATOM 2973 N N . ILE A 1 357 ? 18.838 -4.549 -0.577 1.00 86.81 357 ILE A N 1
ATOM 2974 C CA . ILE A 1 357 ? 18.233 -5.462 -1.549 1.00 86.81 357 ILE A CA 1
ATOM 2975 C C . ILE A 1 357 ? 18.881 -6.849 -1.410 1.00 86.81 357 ILE A C 1
ATOM 2977 O O . ILE A 1 357 ? 20.114 -6.961 -1.452 1.00 86.81 357 ILE A O 1
ATOM 2981 N N . ASP A 1 358 ? 18.052 -7.878 -1.252 1.00 87.69 358 ASP A N 1
ATOM 2982 C CA . ASP A 1 358 ? 18.441 -9.282 -1.173 1.00 87.69 358 ASP A CA 1
ATOM 2983 C C . ASP A 1 358 ? 19.171 -9.715 -2.450 1.00 87.69 358 ASP A C 1
ATOM 2985 O O . ASP A 1 358 ? 18.878 -9.258 -3.563 1.00 87.69 358 ASP A O 1
ATOM 2989 N N . THR A 1 359 ? 20.159 -10.593 -2.297 1.00 85.62 359 THR A N 1
ATOM 2990 C CA . THR A 1 359 ? 20.953 -11.050 -3.430 1.00 85.62 359 THR A CA 1
ATOM 2991 C C . THR A 1 359 ? 20.165 -11.911 -4.406 1.00 85.62 359 THR A C 1
ATOM 2993 O O . THR A 1 359 ? 20.412 -11.821 -5.606 1.00 85.62 359 THR A O 1
ATOM 2996 N N . ILE A 1 360 ? 19.143 -12.630 -3.926 1.00 87.81 360 ILE A N 1
ATOM 2997 C CA . ILE A 1 360 ? 18.304 -13.494 -4.768 1.00 87.81 360 ILE A CA 1
ATOM 2998 C C . ILE A 1 360 ? 17.678 -12.734 -5.942 1.00 87.81 360 ILE A C 1
ATOM 3000 O O . ILE A 1 360 ? 17.639 -13.225 -7.066 1.00 87.81 360 ILE A O 1
ATOM 3004 N N . TYR A 1 361 ? 17.265 -11.484 -5.715 1.00 88.25 361 TYR A N 1
ATOM 3005 C CA . TYR A 1 361 ? 16.658 -10.660 -6.756 1.00 88.25 361 TYR A CA 1
ATOM 3006 C C . TYR A 1 361 ? 17.671 -10.195 -7.804 1.00 88.25 361 TYR A C 1
ATOM 3008 O O . TYR A 1 361 ? 17.295 -9.946 -8.947 1.00 88.25 361 TYR A O 1
ATOM 3016 N N . GLY A 1 362 ? 18.953 -10.081 -7.444 1.00 80.38 362 GLY A N 1
ATOM 3017 C CA . GLY A 1 362 ? 20.026 -9.767 -8.388 1.00 80.38 362 GLY A CA 1
ATOM 3018 C C . GLY A 1 362 ? 20.335 -10.903 -9.358 1.00 80.38 362 GLY A C 1
ATOM 3019 O O . GLY A 1 362 ? 20.788 -10.628 -10.468 1.00 80.38 362 GLY A O 1
ATOM 3020 N N . ASP A 1 363 ? 20.051 -12.141 -8.955 1.00 82.75 363 ASP A N 1
ATOM 3021 C CA . ASP A 1 363 ? 20.327 -13.354 -9.729 1.00 82.75 363 ASP A CA 1
ATOM 3022 C C . ASP A 1 363 ? 19.169 -13.742 -10.669 1.00 82.75 363 ASP A C 1
ATOM 3024 O O . ASP A 1 363 ? 19.325 -14.605 -11.534 1.00 82.75 363 ASP A O 1
ATOM 3028 N N . LEU A 1 364 ? 18.012 -13.076 -10.557 1.00 87.75 364 LEU A N 1
ATOM 3029 C CA . LEU A 1 364 ? 16.883 -13.277 -11.466 1.00 87.75 364 LEU A CA 1
ATOM 3030 C C . LEU A 1 364 ? 17.246 -12.873 -12.902 1.00 87.75 364 LEU A C 1
ATOM 3032 O O . LEU A 1 364 ? 17.697 -11.753 -13.159 1.00 87.75 364 LEU A O 1
ATOM 3036 N N . ASN A 1 365 ? 16.968 -13.763 -13.858 1.00 88.06 365 ASN A N 1
ATOM 3037 C CA . ASN A 1 365 ? 17.116 -13.497 -15.290 1.00 88.06 365 ASN A CA 1
ATOM 3038 C C . ASN A 1 365 ? 15.969 -12.607 -15.809 1.00 88.06 365 ASN A C 1
ATOM 3040 O O . ASN A 1 365 ? 15.072 -13.068 -16.511 1.00 88.06 365 ASN A O 1
ATOM 3044 N N . ALA A 1 366 ? 15.985 -11.336 -15.414 1.00 89.88 366 ALA A N 1
ATOM 3045 C CA . ALA A 1 366 ? 14.968 -10.344 -15.739 1.00 89.88 366 ALA A CA 1
ATOM 3046 C C . ALA A 1 366 ? 15.602 -8.973 -16.002 1.00 89.88 366 ALA A C 1
ATOM 3048 O O . ALA A 1 366 ? 16.764 -8.725 -15.669 1.00 89.88 366 ALA A O 1
ATOM 3049 N N . ARG A 1 367 ? 14.815 -8.044 -16.556 1.00 90.06 367 ARG A N 1
ATOM 3050 C CA . ARG A 1 367 ? 15.168 -6.623 -16.561 1.00 90.06 367 ARG A CA 1
ATOM 3051 C C . ARG A 1 367 ? 14.818 -5.992 -15.206 1.00 90.06 367 ARG A C 1
ATOM 3053 O O . ARG A 1 367 ? 13.646 -5.895 -14.852 1.00 90.06 367 ARG A O 1
ATOM 3060 N N . HIS A 1 368 ? 15.811 -5.534 -14.454 1.00 88.81 368 HIS A N 1
ATOM 3061 C CA . HIS A 1 368 ? 15.649 -4.903 -13.142 1.00 88.81 368 HIS A CA 1
ATOM 3062 C C . HIS A 1 368 ? 15.280 -3.430 -13.289 1.00 88.81 368 HIS A C 1
ATOM 3064 O O . HIS A 1 368 ? 16.068 -2.634 -13.793 1.00 88.81 368 HIS A O 1
ATOM 3070 N N . VAL A 1 369 ? 14.110 -3.031 -12.815 1.00 90.75 369 VAL A N 1
ATOM 3071 C CA . VAL A 1 369 ? 13.670 -1.637 -12.753 1.00 90.75 369 VAL A CA 1
ATOM 3072 C C . VAL A 1 369 ? 13.774 -1.185 -11.307 1.00 90.75 369 VAL A C 1
ATOM 3074 O O . VAL A 1 369 ? 13.039 -1.673 -10.458 1.00 90.75 369 VAL A O 1
ATOM 3077 N N . CYS A 1 370 ? 14.704 -0.285 -11.005 1.00 88.31 370 CYS A N 1
ATOM 3078 C CA . CYS A 1 370 ? 14.941 0.166 -9.638 1.00 88.31 370 CYS A CA 1
ATOM 3079 C C . CYS A 1 370 ? 14.707 1.667 -9.506 1.00 88.31 370 CYS A C 1
ATOM 3081 O O . CYS A 1 370 ? 15.202 2.435 -10.336 1.00 88.31 370 CYS A O 1
ATOM 3083 N N . THR A 1 371 ? 14.017 2.091 -8.448 1.00 87.94 371 THR A N 1
ATOM 3084 C CA . THR A 1 371 ? 13.881 3.518 -8.110 1.00 87.94 371 THR A CA 1
ATOM 3085 C C . THR A 1 371 ? 15.243 4.099 -7.75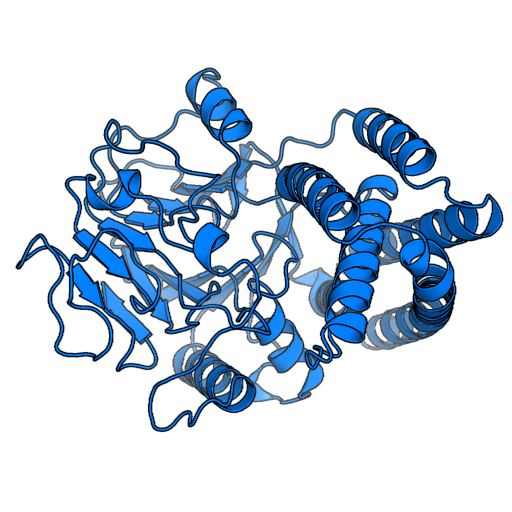8 1.00 87.94 371 THR A C 1
ATOM 3087 O O . THR A 1 371 ? 15.706 5.031 -8.415 1.00 87.94 371 THR A O 1
ATOM 3090 N N . ASN A 1 372 ? 15.951 3.458 -6.826 1.00 79.50 372 ASN A N 1
ATOM 3091 C CA . ASN A 1 372 ? 17.313 3.791 -6.439 1.00 79.50 372 ASN A CA 1
ATOM 3092 C C . ASN A 1 372 ? 18.182 2.520 -6.336 1.00 79.50 372 ASN A C 1
ATOM 3094 O O . ASN A 1 372 ? 17.764 1.385 -6.575 1.00 79.50 372 ASN A O 1
ATOM 3098 N N . SER A 1 373 ? 19.468 2.718 -6.087 1.00 70.81 373 SER A N 1
ATOM 3099 C CA . SER A 1 373 ? 20.472 1.667 -6.043 1.00 70.81 373 SER A CA 1
ATOM 3100 C C . SER A 1 373 ? 21.541 1.874 -4.972 1.00 70.81 373 SER A C 1
ATOM 3102 O O . SER A 1 373 ? 22.398 1.007 -4.789 1.00 70.81 373 SER A O 1
ATOM 3104 N N . ASN A 1 374 ? 21.479 2.990 -4.245 1.00 73.50 374 ASN A N 1
ATOM 3105 C CA . ASN A 1 374 ? 22.410 3.356 -3.179 1.00 73.50 374 ASN A CA 1
ATOM 3106 C C . ASN A 1 374 ? 22.447 2.362 -1.998 1.00 73.50 374 ASN A C 1
ATOM 3108 O O . ASN A 1 374 ? 23.388 2.426 -1.212 1.00 73.50 374 ASN A O 1
ATOM 3112 N N . ASN A 1 375 ? 21.512 1.403 -1.924 1.00 74.75 375 ASN A N 1
ATOM 3113 C CA . ASN A 1 375 ? 21.484 0.333 -0.917 1.00 74.75 375 ASN A CA 1
ATOM 3114 C C . ASN A 1 375 ? 21.536 -1.104 -1.490 1.00 74.75 375 ASN A C 1
ATOM 3116 O O . ASN A 1 375 ? 21.102 -2.066 -0.858 1.00 74.75 375 ASN A O 1
ATOM 3120 N N . CYS A 1 376 ? 22.055 -1.288 -2.710 1.00 77.12 376 CYS A N 1
ATOM 3121 C CA . CYS A 1 376 ? 22.062 -2.589 -3.391 1.00 77.12 376 CYS A CA 1
ATOM 3122 C C . CYS A 1 376 ? 23.371 -3.381 -3.186 1.00 77.12 376 CYS A C 1
ATOM 3124 O O . CYS A 1 376 ? 24.438 -2.925 -3.601 1.00 77.12 376 CYS A O 1
ATOM 3126 N N . LYS A 1 377 ? 23.295 -4.606 -2.634 1.00 75.19 377 LYS A N 1
ATOM 3127 C CA . LYS A 1 377 ? 24.447 -5.535 -2.509 1.00 75.19 377 LYS A CA 1
ATOM 3128 C C . LYS A 1 377 ? 24.802 -6.254 -3.814 1.00 75.19 377 LYS A C 1
ATOM 3130 O O . LYS A 1 377 ? 25.948 -6.657 -3.997 1.00 75.19 377 LYS A O 1
ATOM 3135 N N . ASN A 1 378 ? 23.855 -6.353 -4.746 1.00 71.44 378 ASN A N 1
ATOM 3136 C CA . ASN A 1 378 ? 24.058 -7.027 -6.032 1.00 71.44 378 ASN A CA 1
ATOM 3137 C C . ASN A 1 378 ? 25.001 -6.283 -6.983 1.00 71.44 378 ASN A C 1
ATOM 3139 O O . ASN A 1 378 ? 25.473 -6.849 -7.971 1.00 71.44 378 ASN A O 1
ATOM 3143 N N . CYS A 1 379 ? 25.321 -5.019 -6.693 1.00 65.75 379 CYS A N 1
ATOM 3144 C CA . CYS A 1 379 ? 26.180 -4.210 -7.544 1.00 65.75 379 CYS A CA 1
ATOM 3145 C C . CYS A 1 379 ? 27.504 -3.909 -6.814 1.00 65.75 379 CYS A C 1
ATOM 3147 O O . CYS A 1 379 ? 27.576 -3.049 -5.943 1.00 65.75 379 CYS A O 1
ATOM 3149 N N . LYS A 1 380 ? 28.573 -4.616 -7.213 1.00 53.12 380 LYS A N 1
ATOM 3150 C CA . LYS A 1 380 ? 29.867 -4.706 -6.504 1.00 53.12 380 LYS A CA 1
ATOM 3151 C C . LYS A 1 380 ? 30.549 -3.357 -6.185 1.00 53.12 380 LYS A C 1
ATOM 3153 O O . LYS A 1 380 ? 31.277 -3.308 -5.207 1.00 53.12 380 LYS A O 1
ATOM 3158 N N . TYR A 1 381 ? 30.315 -2.282 -6.957 1.00 48.78 381 TYR A N 1
ATOM 3159 C CA . TYR A 1 381 ? 30.958 -0.961 -6.744 1.00 48.78 381 TYR A CA 1
ATOM 3160 C C . TYR A 1 381 ? 30.183 0.269 -7.274 1.00 48.78 381 TYR A C 1
ATOM 3162 O O . TYR A 1 381 ? 30.750 1.352 -7.389 1.00 48.78 381 TYR A O 1
ATOM 3170 N N . LYS A 1 382 ? 28.926 0.137 -7.715 1.00 51.00 382 LYS A N 1
ATOM 3171 C CA . LYS A 1 382 ? 28.503 0.908 -8.898 1.00 51.00 382 LYS A CA 1
ATOM 3172 C C . LYS A 1 382 ? 27.055 1.391 -8.904 1.00 51.00 382 LYS A C 1
ATOM 3174 O O . LYS A 1 382 ? 26.340 1.114 -9.856 1.00 51.00 382 LYS A O 1
ATOM 3179 N N . CYS A 1 383 ? 26.609 2.103 -7.873 1.00 52.66 383 CYS A N 1
ATOM 3180 C CA . CYS A 1 383 ? 25.203 2.521 -7.769 1.00 52.66 383 CYS A CA 1
ATOM 3181 C C . CYS A 1 383 ? 24.979 3.820 -6.972 1.00 52.66 383 CYS A C 1
ATOM 3183 O O . CYS A 1 383 ? 23.914 4.018 -6.392 1.00 52.66 383 CYS A O 1
ATOM 3185 N N . LYS A 1 384 ? 25.997 4.687 -6.901 1.00 52.09 384 LYS A N 1
ATOM 3186 C CA . LYS A 1 384 ? 25.916 5.962 -6.167 1.00 52.09 384 LYS A CA 1
ATOM 3187 C C . LYS A 1 384 ? 25.510 7.147 -7.046 1.00 52.09 384 LYS A C 1
ATOM 3189 O O . LYS A 1 384 ? 25.146 8.182 -6.505 1.00 52.09 384 LYS A O 1
ATOM 3194 N N . VAL A 1 385 ? 25.589 7.005 -8.372 1.00 53.47 385 VAL A N 1
ATOM 3195 C CA . VAL A 1 385 ? 25.280 8.072 -9.337 1.00 53.47 385 VAL A CA 1
ATOM 3196 C C . VAL A 1 385 ? 24.426 7.545 -10.504 1.00 53.47 385 VAL A C 1
ATOM 3198 O O . VAL A 1 385 ? 24.468 6.344 -10.793 1.00 53.47 385 VAL A O 1
ATOM 3201 N N . PRO A 1 386 ? 23.660 8.396 -11.211 1.00 50.16 386 PRO A N 1
ATOM 3202 C CA . PRO A 1 386 ? 22.723 7.954 -12.252 1.00 50.16 386 PRO A CA 1
ATOM 3203 C C . PRO A 1 386 ? 23.351 7.201 -13.433 1.00 50.16 386 PRO A C 1
ATOM 3205 O O . PRO A 1 386 ? 22.679 6.414 -14.091 1.00 50.16 386 PRO A O 1
ATOM 3208 N N . SER A 1 387 ? 24.637 7.435 -13.708 1.00 53.06 387 SER A N 1
ATOM 3209 C CA . SER A 1 387 ? 25.389 6.828 -14.815 1.00 53.06 387 SER A CA 1
ATOM 3210 C C . SER A 1 387 ? 25.892 5.413 -14.520 1.00 53.06 387 SER A C 1
ATOM 3212 O O . SER A 1 387 ? 26.586 4.815 -15.344 1.00 53.06 387 SER A O 1
ATOM 3214 N N . THR A 1 388 ? 25.597 4.868 -13.337 1.00 55.06 388 THR A N 1
ATOM 3215 C CA . THR A 1 388 ? 26.258 3.649 -12.882 1.00 55.06 388 THR A CA 1
ATOM 3216 C C . THR A 1 388 ? 25.521 2.366 -13.279 1.00 55.06 388 THR A C 1
ATOM 3218 O O . THR A 1 388 ? 24.314 2.232 -13.098 1.00 55.06 388 THR A O 1
ATOM 3221 N N . ILE A 1 389 ? 26.275 1.396 -13.804 1.00 51.25 389 ILE A N 1
ATOM 3222 C CA . ILE A 1 389 ? 25.766 0.149 -14.394 1.00 51.25 389 ILE A CA 1
ATOM 3223 C C . ILE A 1 389 ? 25.914 -1.007 -13.385 1.00 51.25 389 ILE A C 1
ATOM 3225 O O . ILE A 1 389 ? 26.976 -1.154 -12.771 1.00 51.25 389 ILE A O 1
ATOM 3229 N N . CYS A 1 390 ? 24.872 -1.832 -13.201 1.00 52.75 390 CYS A N 1
ATOM 3230 C CA . CYS A 1 390 ? 24.941 -3.014 -12.325 1.00 52.75 390 CYS A CA 1
ATOM 3231 C C . CYS A 1 390 ? 25.676 -4.194 -13.000 1.00 52.75 390 CYS A C 1
ATOM 3233 O O . CYS A 1 390 ? 26.174 -4.079 -14.117 1.00 52.75 390 CYS A O 1
ATOM 3235 N N . ARG A 1 391 ? 25.795 -5.325 -12.292 1.00 52.66 391 ARG A N 1
ATOM 3236 C CA . ARG A 1 391 ? 26.612 -6.492 -12.667 1.00 52.66 391 ARG A CA 1
ATOM 3237 C C . ARG A 1 391 ? 26.265 -7.075 -14.050 1.00 52.66 391 ARG A C 1
ATOM 3239 O O . ARG A 1 391 ? 27.186 -7.516 -14.726 1.00 52.66 391 ARG A O 1
ATOM 3246 N N . ASN A 1 392 ? 25.004 -6.977 -14.487 1.00 55.19 392 ASN A N 1
ATOM 3247 C CA . ASN A 1 392 ? 24.567 -7.258 -15.859 1.00 55.19 392 ASN A CA 1
ATOM 3248 C C . ASN A 1 392 ? 24.349 -5.940 -16.616 1.00 55.19 392 ASN A C 1
ATOM 3250 O O . ASN A 1 392 ? 23.503 -5.128 -16.236 1.00 55.19 392 ASN A O 1
ATOM 3254 N N . LYS A 1 393 ? 25.160 -5.702 -17.653 1.00 50.44 393 LYS A N 1
ATOM 3255 C CA . LYS A 1 393 ? 25.288 -4.392 -18.312 1.00 50.44 393 LYS A CA 1
ATOM 3256 C C . LYS A 1 393 ? 24.072 -3.962 -19.148 1.00 50.44 393 LYS A C 1
ATOM 3258 O O . LYS A 1 393 ? 23.920 -2.763 -19.345 1.00 50.44 393 LYS A O 1
ATOM 3263 N N . ASP A 1 394 ? 23.177 -4.882 -19.520 1.00 54.00 394 ASP A N 1
ATOM 3264 C CA . ASP A 1 394 ? 22.109 -4.612 -20.505 1.00 54.00 394 ASP A CA 1
ATOM 3265 C C . ASP A 1 394 ? 20.677 -4.838 -19.984 1.00 54.00 394 ASP A C 1
ATOM 3267 O O . ASP A 1 394 ? 19.704 -4.720 -20.728 1.00 54.00 394 ASP A O 1
ATOM 3271 N N . SER A 1 395 ? 20.516 -5.140 -18.691 1.00 69.88 395 SER A N 1
ATOM 3272 C CA . SER A 1 395 ? 19.236 -5.575 -18.115 1.00 69.88 395 SER A CA 1
ATOM 3273 C C . SER A 1 395 ? 18.739 -4.705 -16.960 1.00 69.88 395 SER A C 1
ATOM 3275 O O . SER A 1 395 ? 17.913 -5.160 -16.181 1.00 69.88 395 SER A O 1
ATOM 3277 N N . ARG A 1 396 ? 19.189 -3.451 -16.805 1.00 79.00 396 ARG A N 1
ATOM 3278 C CA . ARG A 1 396 ? 18.730 -2.587 -15.697 1.00 79.00 396 ARG A CA 1
ATOM 3279 C C . ARG A 1 396 ? 18.232 -1.216 -16.143 1.00 79.00 396 ARG A C 1
ATOM 3281 O O . ARG A 1 396 ? 18.857 -0.536 -16.949 1.00 79.00 396 ARG A O 1
ATOM 3288 N N . ILE A 1 397 ? 17.135 -0.776 -15.535 1.00 84.56 397 ILE A N 1
ATOM 3289 C CA . ILE A 1 397 ? 16.551 0.558 -15.645 1.00 84.56 397 ILE A CA 1
ATOM 3290 C C . ILE A 1 397 ? 16.601 1.214 -14.264 1.00 84.56 397 ILE A C 1
ATOM 3292 O O . ILE A 1 397 ? 15.950 0.750 -13.336 1.00 84.56 397 ILE A O 1
ATOM 3296 N N . LEU A 1 398 ? 17.356 2.304 -14.126 1.00 83.56 398 LEU A N 1
ATOM 3297 C CA . LEU A 1 398 ? 17.375 3.122 -12.911 1.00 83.56 398 LEU A CA 1
ATOM 3298 C C . LEU A 1 398 ? 16.488 4.362 -13.107 1.0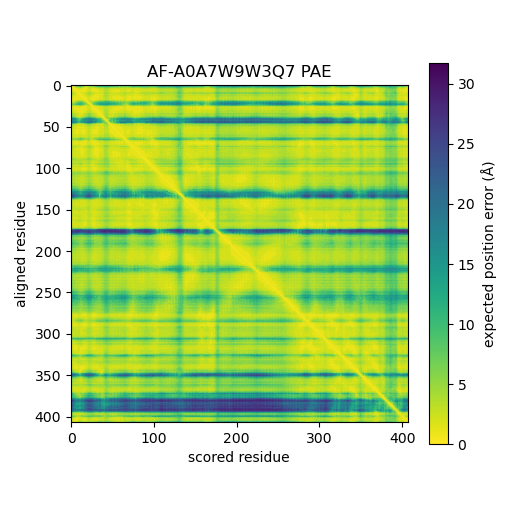0 83.56 398 LEU A C 1
ATOM 3300 O O . LEU A 1 398 ? 16.618 5.044 -14.131 1.00 83.56 398 LEU A O 1
ATOM 3304 N N . VAL A 1 399 ? 15.585 4.635 -12.158 1.00 85.69 399 VAL A N 1
ATOM 3305 C CA . VAL A 1 399 ? 14.715 5.825 -12.188 1.00 85.69 399 VAL A CA 1
ATOM 3306 C C . VAL A 1 399 ? 15.419 7.043 -11.593 1.00 85.69 399 VAL A C 1
ATOM 3308 O O . VAL A 1 399 ? 15.269 8.104 -12.170 1.00 85.69 399 VAL A O 1
ATOM 3311 N N . PHE A 1 400 ? 16.230 6.870 -10.539 1.00 76.88 400 PHE A N 1
ATOM 3312 C CA . PHE A 1 400 ? 16.974 7.848 -9.715 1.00 76.88 400 PHE A CA 1
ATOM 3313 C C . PHE A 1 400 ? 17.213 9.277 -10.253 1.00 76.88 400 PHE A C 1
ATOM 3315 O O . PHE A 1 400 ? 17.120 10.220 -9.479 1.00 76.88 400 PHE A O 1
ATOM 3322 N N . SER A 1 401 ? 17.524 9.476 -11.541 1.00 74.50 401 SER A N 1
ATOM 3323 C CA . SER A 1 401 ? 17.702 10.812 -12.144 1.00 74.50 401 SER A CA 1
ATOM 3324 C C . SER A 1 401 ? 16.451 11.441 -12.763 1.00 74.50 401 SER A C 1
ATOM 3326 O O . SER A 1 401 ? 16.514 12.487 -13.411 1.00 74.50 401 SER A O 1
ATOM 3328 N N . LYS A 1 402 ? 15.306 10.788 -12.632 1.00 85.94 402 LYS A N 1
ATOM 3329 C CA . LYS A 1 402 ? 14.029 11.193 -13.207 1.00 85.94 402 LYS A CA 1
ATOM 3330 C C . LYS A 1 402 ? 12.969 11.130 -12.125 1.00 85.94 402 LYS A C 1
ATOM 3332 O O . LYS A 1 402 ? 13.053 10.307 -11.219 1.00 85.94 402 LYS A O 1
ATOM 3337 N N . LEU A 1 403 ? 11.935 11.949 -12.279 1.00 90.44 403 LEU A N 1
ATOM 3338 C CA . LEU A 1 403 ? 10.760 11.868 -11.417 1.00 90.44 403 LEU A CA 1
ATOM 3339 C C . LEU A 1 403 ? 10.044 10.519 -11.579 1.00 90.44 403 LEU A C 1
ATOM 3341 O O . LEU A 1 403 ? 9.590 9.946 -10.598 1.00 90.44 403 LEU A O 1
ATOM 3345 N N . TYR A 1 404 ? 10.000 9.987 -12.806 1.00 94.12 404 TYR A N 1
ATOM 3346 C CA . TYR A 1 404 ? 9.480 8.655 -13.109 1.00 94.12 404 TYR A CA 1
ATOM 3347 C C . TYR A 1 404 ? 10.095 8.065 -14.385 1.00 94.12 404 TYR A C 1
ATOM 3349 O O . TYR A 1 404 ? 10.774 8.751 -15.164 1.00 94.12 404 TYR A O 1
ATOM 3357 N N . LYS A 1 405 ? 9.831 6.779 -14.640 1.00 93.19 405 LYS A N 1
ATOM 3358 C CA . LYS A 1 405 ? 10.175 6.110 -15.901 1.00 93.19 405 LYS A CA 1
ATOM 3359 C C . LYS A 1 405 ? 9.068 5.170 -16.372 1.00 93.19 405 LYS A C 1
ATOM 3361 O O . LYS A 1 405 ? 8.545 4.397 -15.581 1.00 93.19 405 LYS A O 1
ATOM 3366 N N . LYS A 1 406 ? 8.761 5.228 -17.672 1.00 93.19 406 LYS A N 1
ATOM 3367 C CA . LYS A 1 406 ? 7.846 4.308 -18.369 1.00 93.19 406 LYS A CA 1
ATOM 3368 C C . LYS A 1 406 ? 8.624 3.088 -18.880 1.00 93.19 406 LYS A C 1
ATOM 3370 O O . LYS A 1 406 ? 9.743 3.283 -19.370 1.00 93.19 406 LYS A O 1
ATOM 3375 N N . ILE A 1 407 ? 8.075 1.874 -18.763 1.00 89.62 407 ILE A N 1
ATOM 3376 C CA . ILE A 1 407 ? 8.797 0.612 -19.054 1.00 89.62 407 ILE A CA 1
ATOM 3377 C C . ILE A 1 407 ? 8.028 -0.449 -19.837 1.00 89.62 407 ILE A C 1
ATOM 3379 O O . ILE A 1 407 ? 6.794 -0.580 -19.675 1.00 89.62 407 ILE A O 1
#

Sequence (407 aa):
MKREIEVYNAHFGDCIVIREIEEKSNLLVDFGIHYNSVINYEPHGKNREVLTTHIAEDIARRYSHCKLSLLITHFHEDHVSGLIYMYKSEDKRYENLFSKIYIANMWNNPFAIAMSFLEQLILSHECKNGKLPRTDNSLLDLVEFLCVNISNVHLLSRGEKFENDKYITLWPMKDDSKNDGEDYFNKIKKEFNLSEKFEKRLIYLSRNVCNLASECTSMRENYDSGMVSYVEKNIERMQGDYFYLQNESHNLFRHFKEEWLSDKIIKLNEFNHKYNIVFQNTQSDGHNILFTGDMERSQMKYLEEHSDITLHKCYKYIKIPHHGTKKHGIDFSKYSPKNIIITNGQVGMNSNDSYKIDTIYGDLNARHVCTNSNNCKNCKYKCKVPSTICRNKDSRILVFSKLYKKI

pLDDT: mean 87.37, std 11.71, range [48.78, 98.75]

Foldseek 3Di:
DDWWKKFFLLAQAGWIKIADPPQLAIETQFDAHDQLFQQPDPPCNRPSVSLLVVLLVVLLVVQVPTAYAYEQQFDPRRGCVSVLVLVVVPDCSSVVSHQAYEFAPCLQQLLLLLLQLLLVLLVLLVCVVVVNDDDPDDVLSVLLVCLLVVLRYDHDAAQDADPVNFKGWRDQHDPPCSPVSVVLSVVLCVLLVDDPVLVVLSSVLSVLSSVSSVVSNVCSVVDDPVSNVVSVVSSVVSVVSSVVNSVVSNVSPVPDDPVSSVVSSVVSVVSSLSRGTWMWTNDDDVAIETEQEQHAPVSVVVQPPDDPRHDAQAHQEYEDHPLQFAPRDDQPQRRLYQEYERAHHQGPDPPRNRREHHCNVLPRPYQYEYSAPNRYPQAPPFGPDPPTARPDRPRYHYCSNDSMDMD

InterPro domains:
  IPR036866 Ribonuclease Z/Hydroxyacylglutathione hydrolase-like [G3DSA:3.60.15.10] (1-390)
  IPR036866 Ribonuclease Z/Hydroxyacylglutathione hydrolase-like [SSF56281] (13-359)
  IPR052159 Bacterial competence-related DNA uptake protein [PTHR30619] (3-343)

Organism: NCBI:txid237576

Secondary structure (DSSP, 8-state):
--EEEEEE--SSS-EEEEEETTT-EEEEEEE---TTB----TTSTT-HHHHHHHHHHHHHHHHTTSEEEEE----SHHHHHHHHHHHHTT-TTTTT--SEEEEES-TT-HHHHHHHHHHHHHHHHHHHHTT-------HHHHHHHHHHTGGGEEEE-TT-EETTTTEEEEESPP---HHHHHHHHHHHHHHHT--HHHHHHHHHHHHHHHHHHHHHHHTGGG--HHHHHHHHHHHHHHHHHHHHHHHHHHHHHTTS-HHHHHHHHHHHHHHHGGG--EEEESS--S--EEE-TT--HHHHHHHHH--SSPPPS--SEEEPGGGGBTTS----GGG--SEEEE----B-STTTTTTSBPHHHHHSSSEEEES--TTBTTSSS--SSTT---SSTTSEEE-TTSSEEE-